Protein 2BWA (pdb70)

GO terms:
  GO:0008810 cellulase activity (F, IDA)

Sequence (452 aa):
TVELCGRWDDARRDVAGGRYRVINNVWGAETAQCIEVGLEETGNFTITRADHDNGNNVAAYPAIYFGCHWGACTSSNNSGLPRRRRVQELSDVRTSWTLTPITTGRRWNAAYDIWFSPVTNSGNNGYSSGGAELMIWLNWNGGVMPGGSSRVATVELAGATWEVWYADWDDWNYIAYRRRTTPTTSVSELDLKAFIDDAVARGYIRPEWYLHAVETGFELWEEGGAGLRSADFSVTVQQKLTVELCGRWDARRDVAGGRYRVINNVWGAETAQCIEVGLETGNFTITRADHDNGNNVAAYPAIYFGCHWGACTSSNSGLPRRVQELSDVRTSWTLTPITTGRRWNAAYDIWFSPVTNSGNGYSSGGAELMIWLNWNGGVMPGGSSRVATVEELAGATWEVWYADWDDWNYIAYRRTTPTTSVSELDLKAFIDDAVARGYIRRPEWYLHAVETGFELWEGGAGLRSADFSVTVQQKL

Structure (mmCIF, N/CA/C/O backbone):
data_2BWA
#
_entry.id   2BWA
#
_cell.length_a   55.740
_cell.length_b   67.310
_cell.length_c   130.420
_cell.angle_alpha   90.00
_cell.angle_beta   90.00
_cell.angle_gamma   90.00
#
_symmetry.space_group_name_H-M   'P 21 21 21'
#
loop_
_entity.id
_entity.type
_entity.pdbx_description
1 polymer ENDOGLUCANASE
2 branched beta-D-glucopyranose-(1-4)-beta-D-glucopyranose-(1-4)-alpha-D-glucopyranose
3 branched beta-D-glucopyranose-(1-4)-alpha-D-glucopyranose
4 non-polymer GLYCEROL
5 non-polymer 'SULFATE ION'
6 water water
#
loop_
_atom_site.group_PDB
_atom_site.id
_atom_site.type_symbol
_atom_site.label_atom_id
_atom_site.label_alt_id
_atom_site.label_comp_id
_atom_site.label_asym_id
_atom_site.label_entity_id
_atom_site.label_seq_id
_atom_site.pdbx_PDB_ins_code
_atom_site.Cartn_x
_atom_site.Cartn_y
_atom_site.Cartn_z
_atom_site.occupancy
_atom_site.B_iso_or_equiv
_atom_site.auth_seq_id
_atom_site.auth_comp_id
_atom_site.auth_asym_id
_atom_site.auth_atom_id
_atom_site.pdbx_PDB_model_num
ATOM 1 N N . THR A 1 2 ? 15.328 9.151 -0.988 1.00 37.11 2 THR A N 1
ATOM 2 C CA . THR A 1 2 ? 15.561 9.146 0.484 1.00 30.47 2 THR A CA 1
ATOM 3 C C . THR A 1 2 ? 16.719 10.057 0.862 1.00 31.99 2 THR A C 1
ATOM 4 O O . THR A 1 2 ? 17.463 10.531 -0.003 1.00 34.86 2 THR A O 1
ATOM 8 N N . VAL A 1 3 ? 16.838 10.328 2.153 1.00 25.84 3 VAL A N 1
ATOM 9 C CA . VAL A 1 3 ? 17.907 11.161 2.665 1.00 26.99 3 VAL A CA 1
ATOM 10 C C . VAL A 1 3 ? 18.591 10.432 3.810 1.00 27.40 3 VAL A C 1
ATOM 11 O O . VAL A 1 3 ? 17.953 9.744 4.601 1.00 28.40 3 VAL A O 1
ATOM 15 N N . GLU A 1 4 ? 19.911 10.532 3.879 1.00 24.49 4 GLU A N 1
ATOM 16 C CA . GLU A 1 4 ? 20.639 9.869 4.941 1.00 24.62 4 GLU A CA 1
ATOM 17 C C . GLU A 1 4 ? 20.939 10.807 6.099 1.00 28.00 4 GLU A C 1
ATOM 18 O O . GLU A 1 4 ? 21.425 11.922 5.901 1.00 29.81 4 GLU A O 1
ATOM 24 N N . LEU A 1 5 ? 20.637 10.358 7.307 1.00 25.19 5 LEU A N 1
ATOM 25 C CA . LEU A 1 5 ? 20.900 11.144 8.501 1.00 28.33 5 LEU A CA 1
ATOM 26 C C . LEU A 1 5 ? 21.911 10.419 9.376 1.00 27.31 5 LEU A C 1
ATOM 27 O O . LEU A 1 5 ? 21.656 9.292 9.823 1.00 27.03 5 LEU A O 1
ATOM 32 N N . CYS A 1 6 ? 23.060 11.054 9.647 1.00 30.68 6 CYS A N 1
ATOM 33 C CA . CYS A 1 6 ? 24.074 10.435 10.505 1.00 28.77 6 CYS A CA 1
ATOM 34 C C . CYS A 1 6 ? 24.431 11.233 11.760 1.00 27.44 6 CYS A C 1
ATOM 35 O O . CYS A 1 6 ? 25.037 10.702 12.688 1.00 31.31 6 CYS A O 1
ATOM 38 N N . GLY A 1 7 ? 24.063 12.503 11.784 1.00 29.33 7 GLY A N 1
ATOM 39 C CA . GLY A 1 7 ? 24.359 13.319 12.945 1.00 32.77 7 GLY A CA 1
ATOM 40 C C . GLY A 1 7 ? 23.591 12.839 14.158 1.00 36.14 7 GLY A C 1
ATOM 41 O O . GLY A 1 7 ? 22.422 12.428 14.054 1.00 33.24 7 GLY A O 1
ATOM 42 N N . ARG A 1 8 ? 24.254 12.893 15.310 1.00 29.68 8 ARG A N 1
ATOM 43 C CA . ARG A 1 8 ? 23.701 12.478 16.581 1.00 33.01 8 ARG A CA 1
ATOM 44 C C . ARG A 1 8 ? 22.270 12.972 16.869 1.00 29.59 8 ARG A C 1
ATOM 45 O O . ARG A 1 8 ? 21.437 12.217 17.378 1.00 31.00 8 ARG A O 1
ATOM 53 N N . TRP A 1 9 ? 21.993 14.231 16.547 1.00 31.21 9 TRP A N 1
ATOM 54 C CA . TRP A 1 9 ? 20.673 14.810 16.811 1.00 27.32 9 TRP A CA 1
ATOM 55 C C . TRP A 1 9 ? 19.939 15.214 15.537 1.00 27.24 9 TRP A C 1
ATOM 56 O O . TRP A 1 9 ? 19.087 16.093 15.564 1.00 27.15 9 TRP A O 1
ATOM 67 N N A ASP A 1 10 ? 20.283 14.585 14.407 0.50 24.25 10 ASP A N 1
ATOM 68 N N B ASP A 1 10 ? 20.257 14.544 14.443 0.50 23.75 10 ASP A N 1
ATOM 69 C CA A ASP A 1 10 ? 19.678 14.917 13.111 0.50 23.15 10 ASP A CA 1
ATOM 70 C CA B ASP A 1 10 ? 19.639 14.847 13.175 0.50 23.68 10 ASP A CA 1
ATOM 71 C C A ASP A 1 10 ? 18.202 14.513 13.109 0.50 24.93 10 ASP A C 1
ATOM 72 C C B ASP A 1 10 ? 18.145 14.586 13.224 0.50 24.45 10 ASP A C 1
ATOM 73 O O A ASP A 1 10 ? 17.795 13.548 13.765 0.50 20.34 10 ASP A O 1
ATOM 74 O O B ASP A 1 10 ? 17.663 13.807 14.050 0.50 23.00 10 ASP A O 1
ATOM 83 N N . ALA A 1 11 ? 17.427 15.244 12.328 1.00 27.24 11 ALA A N 1
ATOM 84 C CA . ALA A 1 11 ? 16.000 15.040 12.232 1.00 27.68 11 ALA A CA 1
ATOM 85 C C . ALA A 1 11 ? 15.481 15.529 10.900 1.00 26.99 11 ALA A C 1
ATOM 86 O O . ALA A 1 11 ? 16.140 16.293 10.180 1.00 25.01 11 ALA A O 1
ATOM 88 N N A ARG A 1 12 ? 14.289 15.063 10.557 0.50 21.83 12 ARG A N 1
ATOM 89 N N B ARG A 1 12 ? 14.292 15.064 10.549 0.50 20.12 12 ARG A N 1
ATOM 90 C CA A ARG A 1 12 ? 13.628 15.471 9.339 0.50 22.64 12 ARG A CA 1
ATOM 91 C CA B ARG A 1 12 ? 13.635 15.481 9.329 0.50 19.73 12 ARG A CA 1
ATOM 92 C C A ARG A 1 12 ? 12.129 15.367 9.540 0.50 23.03 12 ARG A C 1
ATOM 93 C C B ARG A 1 12 ? 12.137 15.376 9.549 0.50 21.48 12 ARG A C 1
ATOM 94 O O A ARG A 1 12 ? 11.634 14.362 10.053 0.50 20.72 12 ARG A O 1
ATOM 95 O O B ARG A 1 12 ? 11.651 14.379 10.086 0.50 19.28 12 ARG A O 1
ATOM 110 N N . ASP A 1 13 ? 11.422 16.412 9.142 1.00 21.90 13 ASP A N 1
ATOM 111 C CA . ASP A 1 13 ? 9.978 16.407 9.213 1.00 17.74 13 ASP A CA 1
ATOM 112 C C . ASP A 1 13 ? 9.592 15.511 8.034 1.00 20.48 13 ASP A C 1
ATOM 113 O O . ASP A 1 13 ? 10.239 15.535 6.978 1.00 21.06 13 ASP A O 1
ATOM 118 N N . VAL A 1 14 ? 8.534 14.728 8.183 1.00 17.64 14 VAL A N 1
ATOM 119 C CA . VAL A 1 14 ? 8.137 13.823 7.101 1.00 18.06 14 VAL A CA 1
ATOM 120 C C . VAL A 1 14 ? 6.624 13.801 6.994 1.00 19.87 14 VAL A C 1
ATOM 121 O O . VAL A 1 14 ? 5.923 14.359 7.849 1.00 19.69 14 VAL A O 1
ATOM 125 N N . ALA A 1 15 ? 6.115 13.145 5.956 1.00 18.20 15 ALA A N 1
ATOM 126 C CA . ALA A 1 15 ? 4.663 13.056 5.777 1.00 20.07 15 ALA A CA 1
ATOM 127 C C . ALA A 1 15 ? 3.958 14.417 5.886 1.00 21.79 15 ALA A C 1
ATOM 128 O O . ALA A 1 15 ? 2.967 14.582 6.609 1.00 22.26 15 ALA A O 1
ATOM 130 N N . GLY A 1 16 ? 4.480 15.399 5.157 1.00 22.69 16 GLY A N 1
ATOM 131 C CA . GLY A 1 16 ? 3.892 16.723 5.148 1.00 24.06 16 GLY A CA 1
ATOM 132 C C . GLY A 1 16 ? 3.927 17.439 6.484 1.00 25.54 16 GLY A C 1
ATOM 133 O O . GLY A 1 16 ? 3.149 18.365 6.705 1.00 26.46 16 GLY A O 1
ATOM 134 N N . GLY A 1 17 ? 4.829 17.005 7.363 1.00 21.11 17 GLY A N 1
ATOM 135 C CA . GLY A 1 17 ? 4.967 17.607 8.674 1.00 20.32 17 GLY A CA 1
ATOM 136 C C . GLY A 1 17 ? 4.191 16.880 9.766 1.00 18.28 17 GLY A C 1
ATOM 137 O O . GLY A 1 17 ? 4.300 17.232 10.929 1.00 22.11 17 GLY A O 1
ATOM 138 N N . ARG A 1 18 ? 3.404 15.882 9.390 1.00 18.23 18 ARG A N 1
ATOM 139 C CA . ARG A 1 18 ? 2.620 15.169 10.398 1.00 15.50 18 ARG A CA 1
ATOM 140 C C . ARG A 1 18 ? 3.499 14.390 11.379 1.00 15.42 18 ARG A C 1
ATOM 141 O O . ARG A 1 18 ? 3.149 14.256 12.557 1.00 15.73 18 ARG A O 1
ATOM 149 N N . TYR A 1 19 ? 4.645 13.882 10.915 1.00 15.23 19 TYR A N 1
ATOM 150 C CA . TYR A 1 19 ? 5.537 13.136 11.799 1.00 13.63 19 TYR A CA 1
ATOM 151 C C . TYR A 1 19 ? 6.951 13.695 11.667 1.00 16.75 19 TYR A C 1
ATOM 152 O O . TYR A 1 19 ? 7.241 14.530 10.795 1.00 16.68 19 TYR A O 1
ATOM 161 N N . ARG A 1 20 ? 7.820 13.251 12.551 1.00 13.96 20 ARG A N 1
ATOM 162 C CA . ARG A 1 20 ? 9.221 13.682 12.477 1.00 15.67 20 ARG A CA 1
ATOM 163 C C . ARG A 1 20 ? 10.108 12.493 12.808 1.00 18.39 20 ARG A C 1
ATOM 164 O O . ARG A 1 20 ? 9.810 11.740 13.733 1.00 16.35 20 ARG A O 1
ATOM 172 N N . VAL A 1 21 ? 11.175 12.312 12.023 1.00 15.48 21 VAL A N 1
ATOM 173 C CA . VAL A 1 21 ? 12.112 11.229 12.229 1.00 16.54 21 VAL A CA 1
ATOM 174 C C . VAL A 1 21 ? 13.369 11.792 12.883 1.00 17.37 21 VAL A C 1
ATOM 175 O O . VAL A 1 21 ? 13.859 12.858 12.470 1.00 21.45 21 VAL A O 1
ATOM 179 N N . ILE A 1 22 ? 13.860 11.098 13.902 1.00 15.65 22 ILE A N 1
ATOM 180 C CA . ILE A 1 22 ? 15.071 11.549 14.628 1.00 17.20 22 ILE A CA 1
ATOM 181 C C . ILE A 1 22 ? 16.107 10.427 14.717 1.00 22.65 22 ILE A C 1
ATOM 182 O O . ILE A 1 22 ? 15.768 9.275 15.008 1.00 19.55 22 ILE A O 1
ATOM 187 N N . ASN A 1 23 ? 17.377 10.755 14.447 1.00 19.04 23 ASN A N 1
ATOM 188 C CA . ASN A 1 23 ? 18.449 9.749 14.544 1.00 23.09 23 ASN A CA 1
ATOM 189 C C . ASN A 1 23 ? 18.617 9.430 16.042 1.00 22.01 23 ASN A C 1
ATOM 190 O O . ASN A 1 23 ? 18.765 8.265 16.437 1.00 22.37 23 ASN A O 1
ATOM 195 N N . ASN A 1 24 ? 18.632 10.480 16.870 1.00 22.55 24 ASN A N 1
ATOM 196 C CA . ASN A 1 24 ? 18.586 10.324 18.314 1.00 21.79 24 ASN A CA 1
ATOM 197 C C . ASN A 1 24 ? 19.579 9.378 18.976 1.00 22.26 24 ASN A C 1
ATOM 198 O O . ASN A 1 24 ? 19.193 8.465 19.696 1.00 20.87 24 ASN A O 1
ATOM 203 N N . VAL A 1 25 ? 20.869 9.619 18.744 1.00 26.22 25 VAL A N 1
ATOM 204 C CA . VAL A 1 25 ? 21.918 8.804 19.351 1.00 27.78 25 VAL A CA 1
ATOM 205 C C . VAL A 1 25 ? 22.171 9.512 20.678 1.00 34.51 25 VAL A C 1
ATOM 206 O O . VAL A 1 25 ? 23.176 10.201 20.851 1.00 35.37 25 VAL A O 1
ATOM 210 N N . TRP A 1 26 ? 21.234 9.343 21.604 1.00 32.47 26 TRP A N 1
ATOM 211 C CA . TRP A 1 26 ? 21.275 10.022 22.897 1.00 35.46 26 TRP A CA 1
ATOM 212 C C . TRP A 1 26 ? 22.177 9.481 23.994 1.00 35.07 26 TRP A C 1
ATOM 213 O O . TRP A 1 26 ? 22.590 10.246 24.859 1.00 36.10 26 TRP A O 1
ATOM 224 N N . GLY A 1 27 ? 22.490 8.190 23.973 1.00 30.86 27 GLY A N 1
ATOM 225 C CA . GLY A 1 27 ? 23.323 7.646 25.033 1.00 34.95 27 GLY A CA 1
ATOM 226 C C . GLY A 1 27 ? 24.692 7.105 24.662 1.00 36.13 27 GLY A C 1
ATOM 227 O O . GLY A 1 27 ? 25.259 6.332 25.421 1.00 42.08 27 GLY A O 1
ATOM 228 N N . ALA A 1 28 ? 25.230 7.505 23.515 1.00 40.45 28 ALA A N 1
ATOM 229 C CA . ALA A 1 28 ? 26.536 7.025 23.076 1.00 41.14 28 ALA A CA 1
ATOM 230 C C . ALA A 1 28 ? 27.143 7.918 22.000 1.00 43.15 28 ALA A C 1
ATOM 231 O O . ALA A 1 28 ? 26.467 8.779 21.427 1.00 40.57 28 ALA A O 1
ATOM 233 N N . GLU A 1 29 ? 28.427 7.692 21.729 1.00 44.65 29 GLU A N 1
ATOM 234 C CA . GLU A 1 29 ? 29.165 8.444 20.724 1.00 43.49 29 GLU A CA 1
ATOM 235 C C . GLU A 1 29 ? 29.402 7.592 19.486 1.00 40.42 29 GLU A C 1
ATOM 236 O O . GLU A 1 29 ? 29.887 8.081 18.467 1.00 40.65 29 GLU A O 1
ATOM 242 N N . THR A 1 30 ? 29.048 6.316 19.577 1.00 40.99 30 THR A N 1
ATOM 243 C CA . THR A 1 30 ? 29.210 5.400 18.459 1.00 40.32 30 THR A CA 1
ATOM 244 C C . THR A 1 30 ? 28.369 5.863 17.264 1.00 41.10 30 THR A C 1
ATOM 245 O O . THR A 1 30 ? 27.287 6.423 17.440 1.00 40.23 30 THR A O 1
ATOM 249 N N . ALA A 1 31 ? 28.887 5.641 16.057 1.00 38.19 31 ALA A N 1
ATOM 250 C CA . ALA A 1 31 ? 28.239 6.047 14.812 1.00 37.98 31 ALA A CA 1
ATOM 251 C C . ALA A 1 31 ? 26.900 5.368 14.513 1.00 33.68 31 ALA A C 1
ATOM 252 O O . ALA A 1 31 ? 26.658 4.240 14.918 1.00 32.87 31 ALA A O 1
ATOM 254 N N . GLN A 1 32 ? 26.061 6.077 13.769 1.00 33.09 32 GLN A N 1
ATOM 255 C CA . GLN A 1 32 ? 24.752 5.566 13.382 1.00 29.57 32 GLN A CA 1
ATOM 256 C C . GLN A 1 32 ? 24.128 6.438 12.319 1.00 27.37 32 GLN A C 1
ATOM 257 O O . GLN A 1 32 ? 24.110 7.663 12.440 1.00 27.59 32 GLN A O 1
ATOM 263 N N . CYS A 1 33 ? 23.654 5.806 11.252 1.00 23.20 33 CYS A N 1
ATOM 264 C CA . CYS A 1 33 ? 22.956 6.529 10.202 1.00 25.39 33 CYS A CA 1
ATOM 265 C C . CYS A 1 33 ? 21.638 5.803 9.869 1.00 24.87 33 CYS A C 1
ATOM 266 O O . CYS A 1 33 ? 21.526 4.584 10.023 1.00 24.15 33 CYS A O 1
ATOM 269 N N . ILE A 1 34 ? 20.669 6.573 9.406 1.00 27.30 34 ILE A N 1
ATOM 270 C CA . ILE A 1 34 ? 19.387 6.030 8.962 1.00 22.50 34 ILE A CA 1
ATOM 271 C C . ILE A 1 34 ? 19.066 6.685 7.631 1.00 22.27 34 ILE A C 1
ATOM 272 O O . ILE A 1 34 ? 19.349 7.877 7.413 1.00 25.65 34 ILE A O 1
ATOM 277 N N . GLU A 1 35 ? 18.473 5.908 6.726 1.00 19.45 35 GLU A N 1
ATOM 278 C CA . GLU A 1 35 ? 18.090 6.380 5.406 1.00 22.09 35 GLU A CA 1
ATOM 279 C C . GLU A 1 35 ? 16.578 6.541 5.505 1.00 20.99 35 GLU A C 1
ATOM 280 O O . GLU A 1 35 ? 15.865 5.563 5.755 1.00 21.98 35 GLU A O 1
ATOM 286 N N . VAL A 1 36 ? 16.118 7.762 5.293 1.00 20.37 36 VAL A N 1
ATOM 287 C CA . VAL A 1 36 ? 14.696 8.131 5.452 1.00 19.87 36 VAL A CA 1
ATOM 288 C C . VAL A 1 36 ? 13.926 8.533 4.196 1.00 21.23 36 VAL A C 1
ATOM 289 O O . VAL A 1 36 ? 14.405 9.334 3.379 1.00 22.10 36 VAL A O 1
ATOM 293 N N . GLY A 1 37 ? 12.714 7.967 4.049 1.00 18.09 37 GLY A N 1
ATOM 294 C CA . GLY A 1 37 ? 11.825 8.295 2.958 1.00 16.63 37 GLY A CA 1
ATOM 295 C C . GLY A 1 37 ? 11.079 9.493 3.509 1.00 20.48 37 GLY A C 1
ATOM 296 O O . GLY A 1 37 ? 10.441 9.380 4.551 1.00 19.81 37 GLY A O 1
ATOM 297 N N . LEU A 1 38 ? 11.175 10.644 2.860 1.00 19.12 38 LEU A N 1
ATOM 298 C CA . LEU A 1 38 ? 10.552 11.866 3.375 1.00 18.17 38 LEU A CA 1
ATOM 299 C C . LEU A 1 38 ? 9.052 11.917 3.326 1.00 20.78 38 LEU A C 1
ATOM 300 O O . LEU A 1 38 ? 8.431 12.633 4.103 1.00 22.00 38 LEU A O 1
ATOM 305 N N A GLU A 1 39 ? 8.443 11.185 2.413 0.50 17.48 39 GLU A N 1
ATOM 306 N N B GLU A 1 39 ? 8.463 11.170 2.398 0.50 17.85 39 GLU A N 1
ATOM 307 C CA A GLU A 1 39 ? 6.999 11.243 2.373 0.50 18.53 39 GLU A CA 1
ATOM 308 C CA B GLU A 1 39 ? 7.009 11.156 2.240 0.50 19.38 39 GLU A CA 1
ATOM 309 C C A GLU A 1 39 ? 6.405 10.316 3.439 0.50 19.30 39 GLU A C 1
ATOM 310 C C B GLU A 1 39 ? 6.306 10.248 3.252 0.50 20.97 39 GLU A C 1
ATOM 311 O O A GLU A 1 39 ? 5.542 10.719 4.220 0.50 19.81 39 GLU A O 1
ATOM 312 O O B GLU A 1 39 ? 5.236 10.586 3.774 0.50 19.34 39 GLU A O 1
ATOM 323 N N . THR A 1 40 ? 6.894 9.087 3.504 1.00 18.50 40 THR A N 1
ATOM 324 C CA . THR A 1 40 ? 6.342 8.135 4.456 1.00 18.76 40 THR A CA 1
ATOM 325 C C . THR A 1 40 ? 6.920 8.210 5.853 1.00 21.55 40 THR A C 1
ATOM 326 O O . THR A 1 40 ? 6.229 7.890 6.844 1.00 21.21 40 THR A O 1
ATOM 330 N N . GLY A 1 41 ? 8.189 8.613 5.925 1.00 18.39 41 GLY A N 1
ATOM 331 C CA . GLY A 1 41 ? 8.904 8.631 7.182 1.00 17.14 41 GLY A CA 1
ATOM 332 C C . GLY A 1 41 ? 9.546 7.258 7.396 1.00 16.26 41 GLY A C 1
ATOM 333 O O . GLY A 1 41 ? 10.196 7.050 8.421 1.00 17.19 41 GLY A O 1
ATOM 334 N N . ASN A 1 42 ? 9.365 6.320 6.456 1.00 16.11 42 ASN A N 1
ATOM 335 C CA . ASN A 1 42 ? 9.947 4.977 6.611 1.00 15.35 42 ASN A CA 1
ATOM 336 C C . ASN A 1 42 ? 11.458 5.177 6.660 1.00 16.18 42 ASN A C 1
ATOM 337 O O . ASN A 1 42 ? 11.977 6.065 5.967 1.00 19.11 42 ASN A O 1
ATOM 342 N N . PHE A 1 43 ? 12.137 4.383 7.476 1.00 16.19 43 PHE A N 1
ATOM 343 C CA . PHE A 1 43 ? 13.597 4.493 7.575 1.00 18.31 43 PHE A CA 1
ATOM 344 C C . PHE A 1 43 ? 14.256 3.173 7.881 1.00 19.22 43 PHE A C 1
ATOM 345 O O . PHE A 1 43 ? 13.699 2.324 8.566 1.00 16.41 43 PHE A O 1
ATOM 353 N N . THR A 1 44 ? 15.456 2.986 7.334 1.00 18.75 44 THR A N 1
ATOM 354 C CA . THR A 1 44 ? 16.230 1.786 7.610 1.00 20.09 44 THR A CA 1
ATOM 355 C C . THR A 1 44 ? 17.508 2.247 8.312 1.00 21.20 44 THR A C 1
ATOM 356 O O . THR A 1 44 ? 18.071 3.278 7.954 1.00 24.23 44 THR A O 1
ATOM 360 N N . ILE A 1 45 ? 17.939 1.493 9.315 1.00 20.55 45 ILE A N 1
ATOM 361 C CA . ILE A 1 45 ? 19.169 1.822 10.020 1.00 22.28 45 ILE A CA 1
ATOM 362 C C . ILE A 1 45 ? 20.243 1.241 9.090 1.00 18.74 45 ILE A C 1
ATOM 363 O O . ILE A 1 45 ? 20.345 0.026 8.942 1.00 21.73 45 ILE A O 1
ATOM 368 N N . THR A 1 46 ? 21.018 2.114 8.475 1.00 23.31 46 THR A N 1
ATOM 369 C CA . THR A 1 46 ? 22.045 1.659 7.531 1.00 28.89 46 THR A CA 1
ATOM 370 C C . THR A 1 46 ? 23.382 1.434 8.204 1.00 31.16 46 THR A C 1
ATOM 371 O O . THR A 1 46 ? 24.256 0.745 7.669 1.00 36.04 46 THR A O 1
ATOM 375 N N . ARG A 1 47 ? 23.539 2.008 9.384 1.00 31.08 47 ARG A N 1
ATOM 376 C CA . ARG A 1 47 ? 24.776 1.848 10.123 1.00 34.95 47 ARG A CA 1
ATOM 377 C C . ARG A 1 47 ? 24.576 2.060 11.605 1.00 31.67 47 ARG A C 1
ATOM 378 O O . ARG A 1 47 ? 23.890 2.999 12.014 1.00 30.57 47 ARG A O 1
ATOM 386 N N . ALA A 1 48 ? 25.167 1.177 12.406 1.00 30.60 48 ALA A N 1
ATOM 387 C CA . ALA A 1 48 ? 25.096 1.280 13.859 1.00 31.45 48 ALA A CA 1
ATOM 388 C C . ALA A 1 48 ? 26.298 0.592 14.505 1.00 37.87 48 ALA A C 1
ATOM 389 O O . ALA A 1 48 ? 26.314 -0.636 14.691 1.00 38.11 48 ALA A O 1
ATOM 391 N N . ASP A 1 49 ? 27.307 1.386 14.856 1.00 38.58 49 ASP A N 1
ATOM 392 C CA . ASP A 1 49 ? 28.509 0.844 15.489 1.00 42.45 49 ASP A CA 1
ATOM 393 C C . ASP A 1 49 ? 28.364 0.653 17.002 1.00 41.28 49 ASP A C 1
ATOM 394 O O . ASP A 1 49 ? 29.336 0.305 17.673 1.00 41.75 49 ASP A O 1
ATOM 399 N N . HIS A 1 50 ? 27.168 0.867 17.545 1.00 37.98 50 HIS A N 1
ATOM 400 C CA . HIS A 1 50 ? 26.963 0.732 18.992 1.00 38.17 50 HIS A CA 1
ATOM 401 C C . HIS A 1 50 ? 27.370 -0.593 19.608 1.00 39.11 50 HIS A C 1
ATOM 402 O O . HIS A 1 50 ? 27.267 -1.647 18.973 1.00 39.10 50 HIS A O 1
ATOM 409 N N . ASP A 1 51 ? 27.813 -0.513 20.856 1.00 43.71 51 ASP A N 1
ATOM 410 C CA . ASP A 1 51 ? 28.233 -1.636 21.702 1.00 48.78 51 ASP A CA 1
ATOM 411 C C . ASP A 1 51 ? 28.265 -1.073 23.130 1.00 50.24 51 ASP A C 1
ATOM 412 O O . ASP A 1 51 ? 29.281 -1.151 23.832 1.00 48.95 51 ASP A O 1
ATOM 417 N N . ASN A 1 52 ? 27.128 -0.541 23.553 1.00 48.38 52 ASN A N 1
ATOM 418 C CA . ASN A 1 52 ? 26.959 0.123 24.843 1.00 50.21 52 ASN A CA 1
ATOM 419 C C . ASN A 1 52 ? 26.738 -0.668 26.133 1.00 49.88 52 ASN A C 1
ATOM 420 O O . ASN A 1 52 ? 26.338 -0.085 27.134 1.00 50.55 52 ASN A O 1
ATOM 425 N N . GLY A 1 53 ? 26.986 -1.971 26.144 1.00 49.15 53 GLY A N 1
ATOM 426 C CA . GLY A 1 53 ? 26.763 -2.703 27.378 1.00 48.05 53 GLY A CA 1
ATOM 427 C C . GLY A 1 53 ? 25.305 -2.716 27.814 1.00 49.41 53 GLY A C 1
ATOM 428 O O . GLY A 1 53 ? 24.416 -2.930 26.995 1.00 51.42 53 GLY A O 1
ATOM 429 N N . ASN A 1 54 ? 25.049 -2.483 29.100 1.00 46.31 54 ASN A N 1
ATOM 430 C CA . ASN A 1 54 ? 23.680 -2.499 29.622 1.00 46.56 54 ASN A CA 1
ATOM 431 C C . ASN A 1 54 ? 22.889 -1.197 29.470 1.00 42.36 54 ASN A C 1
ATOM 432 O O . ASN A 1 54 ? 21.750 -1.111 29.930 1.00 42.03 54 ASN A O 1
ATOM 437 N N . ASN A 1 55 ? 23.477 -0.195 28.828 1.00 42.32 55 ASN A N 1
ATOM 438 C CA . ASN A 1 55 ? 22.798 1.088 28.652 1.00 42.41 55 ASN A CA 1
ATOM 439 C C . ASN A 1 55 ? 22.497 1.377 27.198 1.00 38.85 55 ASN A C 1
ATOM 440 O O . ASN A 1 55 ? 23.348 1.177 26.336 1.00 34.69 55 ASN A O 1
ATOM 445 N N . VAL A 1 56 ? 21.285 1.868 26.935 1.00 36.49 56 VAL A N 1
ATOM 446 C CA . VAL A 1 56 ? 20.876 2.195 25.573 1.00 31.45 56 VAL A CA 1
ATOM 447 C C . VAL A 1 56 ? 21.789 3.224 24.929 1.00 29.23 56 VAL A C 1
ATOM 448 O O . VAL A 1 56 ? 22.094 4.268 25.524 1.00 32.72 56 VAL A O 1
ATOM 452 N N . ALA A 1 57 ? 22.216 2.934 23.706 1.00 27.61 57 ALA A N 1
ATOM 453 C CA . ALA A 1 57 ? 23.075 3.842 22.960 1.00 25.75 57 ALA A CA 1
ATOM 454 C C . ALA A 1 57 ? 22.246 4.857 22.171 1.00 26.98 57 ALA A C 1
ATOM 455 O O . ALA A 1 57 ? 22.647 6.015 21.986 1.00 27.95 57 ALA A O 1
ATOM 457 N N . ALA A 1 58 ? 21.091 4.420 21.679 1.00 25.32 58 ALA A N 1
ATOM 458 C CA . ALA A 1 58 ? 20.284 5.320 20.875 1.00 22.42 58 ALA A CA 1
ATOM 459 C C . ALA A 1 58 ? 18.868 4.829 20.704 1.00 23.44 58 ALA A C 1
ATOM 460 O O . ALA A 1 58 ? 18.544 3.704 21.056 1.00 21.49 58 ALA A O 1
ATOM 462 N N . TYR A 1 59 ? 18.033 5.699 20.148 1.00 21.92 59 TYR A N 1
ATOM 463 C CA . TYR A 1 59 ? 16.652 5.335 19.867 1.00 22.32 59 TYR A CA 1
ATOM 464 C C . TYR A 1 59 ? 16.190 6.032 18.583 1.00 20.83 59 TYR A C 1
ATOM 465 O O . TYR A 1 59 ? 15.441 7.018 18.623 1.00 20.95 59 TYR A O 1
ATOM 474 N N . PRO A 1 60 ? 16.673 5.559 17.414 1.00 18.98 60 PRO A N 1
ATOM 475 C CA . PRO A 1 60 ? 16.237 6.179 16.160 1.00 17.42 60 PRO A CA 1
ATOM 476 C C . PRO A 1 60 ? 14.728 5.955 16.148 1.00 20.73 60 PRO A C 1
ATOM 477 O O . PRO A 1 60 ? 14.268 4.850 16.431 1.00 19.02 60 PRO A O 1
ATOM 481 N N . ALA A 1 61 ? 13.977 6.989 15.819 1.00 19.81 61 ALA A N 1
ATOM 482 C CA . ALA A 1 61 ? 12.533 6.880 15.889 1.00 17.25 61 ALA A CA 1
ATOM 483 C C . ALA A 1 61 ? 11.772 7.831 15.011 1.00 18.27 61 ALA A C 1
ATOM 484 O O . ALA A 1 61 ? 12.307 8.757 14.404 1.00 19.97 61 ALA A O 1
ATOM 486 N N . ILE A 1 62 ? 10.478 7.578 14.942 1.00 15.18 62 ILE A N 1
ATOM 487 C CA . ILE A 1 62 ? 9.569 8.463 14.231 1.00 14.27 62 ILE A CA 1
ATOM 488 C C . ILE A 1 62 ? 8.532 8.833 15.290 1.00 13.45 62 ILE A C 1
ATOM 489 O O . ILE A 1 62 ? 8.186 7.995 16.144 1.00 14.50 62 ILE A O 1
ATOM 494 N N . TYR A 1 63 ? 8.088 10.083 15.309 1.00 14.20 63 TYR A N 1
ATOM 495 C CA . TYR A 1 63 ? 7.083 10.437 16.312 1.00 18.51 63 TYR A CA 1
ATOM 496 C C . TYR A 1 63 ? 6.031 11.414 15.831 1.00 17.29 63 TYR A C 1
ATOM 497 O O . TYR A 1 63 ? 6.171 12.055 14.773 1.00 15.11 63 TYR A O 1
ATOM 506 N N . PHE A 1 64 ? 4.960 11.476 16.628 1.00 14.91 64 PHE A N 1
ATOM 507 C CA . PHE A 1 64 ? 3.793 12.329 16.430 1.00 14.53 64 PHE A CA 1
ATOM 508 C C . PHE A 1 64 ? 3.661 13.088 17.748 1.00 13.93 64 PHE A C 1
ATOM 509 O O . PHE A 1 64 ? 3.628 12.479 18.840 1.00 17.32 64 PHE A O 1
ATOM 517 N N . GLY A 1 65 ? 3.572 14.405 17.652 1.00 12.60 65 GLY A N 1
ATOM 518 C CA . GLY A 1 65 ? 3.471 15.215 18.859 1.00 15.80 65 GLY A CA 1
ATOM 519 C C . GLY A 1 65 ? 4.734 16.014 19.183 1.00 17.33 65 GLY A C 1
ATOM 520 O O . GLY A 1 65 ? 5.483 16.440 18.292 1.00 18.37 65 GLY A O 1
ATOM 521 N N . CYS A 1 66 ? 4.975 16.180 20.475 1.00 17.00 66 CYS A N 1
ATOM 522 C CA . CYS A 1 66 ? 6.055 16.998 20.992 1.00 17.38 66 CYS A CA 1
ATOM 523 C C . CYS A 1 66 ? 7.114 16.224 21.786 1.00 19.31 66 CYS A C 1
ATOM 524 O O . CYS A 1 66 ? 6.854 15.732 22.888 1.00 18.11 66 CYS A O 1
ATOM 527 N N . HIS A 1 67 ? 8.310 16.143 21.202 1.00 17.79 67 HIS A N 1
ATOM 528 C CA . HIS A 1 67 ? 9.458 15.439 21.767 1.00 19.63 67 HIS A CA 1
ATOM 529 C C . HIS A 1 67 ? 10.418 16.516 22.273 1.00 21.18 67 HIS A C 1
ATOM 530 O O . HIS A 1 67 ? 11.028 17.225 21.470 1.00 20.22 67 HIS A O 1
ATOM 537 N N . TRP A 1 68 ? 10.530 16.653 23.593 1.00 21.98 68 TRP A N 1
ATOM 538 C CA . TRP A 1 68 ? 11.421 17.662 24.168 1.00 26.00 68 TRP A CA 1
ATOM 539 C C . TRP A 1 68 ? 11.230 19.058 23.563 1.00 25.16 68 TRP A C 1
ATOM 540 O O . TRP A 1 68 ? 12.196 19.746 23.215 1.00 27.46 68 TRP A O 1
ATOM 551 N N . GLY A 1 69 ? 9.972 19.463 23.435 1.00 25.87 69 GLY A N 1
ATOM 552 C CA . GLY A 1 69 ? 9.661 20.777 22.895 1.00 27.52 69 GLY A CA 1
ATOM 553 C C . GLY A 1 69 ? 9.567 20.908 21.381 1.00 26.56 69 GLY A C 1
ATOM 554 O O . GLY A 1 69 ? 9.038 21.907 20.881 1.00 27.44 69 GLY A O 1
ATOM 555 N N . ALA A 1 70 ? 10.071 19.924 20.640 1.00 22.02 70 ALA A N 1
ATOM 556 C CA . ALA A 1 70 ? 10.005 19.993 19.181 1.00 21.07 70 ALA A CA 1
ATOM 557 C C . ALA A 1 70 ? 8.753 19.239 18.755 1.00 20.58 70 ALA A C 1
ATOM 558 O O . ALA A 1 70 ? 8.682 18.009 18.863 1.00 21.10 70 ALA A O 1
ATOM 560 N N . CYS A 1 71 ? 7.770 19.985 18.281 1.00 20.25 71 CYS A N 1
ATOM 561 C CA . CYS A 1 71 ? 6.513 19.380 17.901 1.00 21.37 71 CYS A CA 1
ATOM 562 C C . CYS A 1 71 ? 6.304 19.245 16.407 1.00 22.30 71 CYS A C 1
ATOM 563 O O . CYS A 1 71 ? 6.800 20.052 15.603 1.00 20.58 71 CYS A O 1
ATOM 566 N N . THR A 1 72 ? 5.520 18.233 16.052 1.00 18.32 72 THR A N 1
ATOM 567 C CA . THR A 1 72 ? 5.125 17.995 14.668 1.00 16.70 72 THR A CA 1
ATOM 568 C C . THR A 1 72 ? 3.988 18.975 14.322 1.00 18.73 72 THR A C 1
ATOM 569 O O . THR A 1 72 ? 3.536 19.747 15.174 1.00 20.79 72 THR A O 1
ATOM 573 N N A SER A 1 73 ? 3.526 18.938 13.077 0.50 20.58 73 SER A N 1
ATOM 574 N N B SER A 1 73 ? 3.525 18.923 13.079 0.50 19.04 73 SER A N 1
ATOM 575 C CA A SER A 1 73 ? 2.486 19.867 12.636 0.50 24.20 73 SER A CA 1
ATOM 576 C CA B SER A 1 73 ? 2.488 19.840 12.617 0.50 22.63 73 SER A CA 1
ATOM 577 C C A SER A 1 73 ? 1.058 19.443 12.921 0.50 22.32 73 SER A C 1
ATOM 578 C C B SER A 1 73 ? 1.060 19.425 12.903 0.50 19.84 73 SER A C 1
ATOM 579 O O A SER A 1 73 ? 0.618 18.367 12.510 0.50 24.58 73 SER A O 1
ATOM 580 O O B SER A 1 73 ? 0.617 18.349 12.491 0.50 22.35 73 SER A O 1
ATOM 585 N N A ASN A 1 74 ? 0.335 20.325 13.610 0.50 27.24 74 ASN A N 1
ATOM 586 N N B ASN A 1 74 ? 0.336 20.310 13.588 0.50 25.30 74 ASN A N 1
ATOM 587 C CA A ASN A 1 74 ? -1.069 20.120 13.959 0.50 27.01 74 ASN A CA 1
ATOM 588 C CA B ASN A 1 74 ? -1.071 20.097 13.915 0.50 24.88 74 ASN A CA 1
ATOM 589 C C A ASN A 1 74 ? -1.375 18.734 14.515 0.50 23.78 74 ASN A C 1
ATOM 590 C C B ASN A 1 74 ? -1.369 18.719 14.503 0.50 22.20 74 ASN A C 1
ATOM 591 O O A ASN A 1 74 ? -2.277 18.042 14.041 0.50 24.03 74 ASN A O 1
ATOM 592 O O B ASN A 1 74 ? -2.273 18.022 14.041 0.50 22.94 74 ASN A O 1
ATOM 601 N N . SER A 1 75 ? -0.622 18.335 15.531 1.00 22.10 75 SER A N 1
ATOM 602 C CA . SER A 1 75 ? -0.821 17.029 16.143 1.00 21.50 75 SER A CA 1
ATOM 603 C C . SER A 1 75 ? -1.982 17.022 17.097 1.00 20.32 75 SER A C 1
ATOM 604 O O . SER A 1 75 ? -2.519 15.963 17.403 1.00 21.72 75 SER A O 1
ATOM 607 N N . GLY A 1 76 ? -2.337 18.201 17.594 1.00 21.55 76 GLY A N 1
ATOM 608 C CA . GLY A 1 76 ? -3.412 18.255 18.578 1.00 22.19 76 GL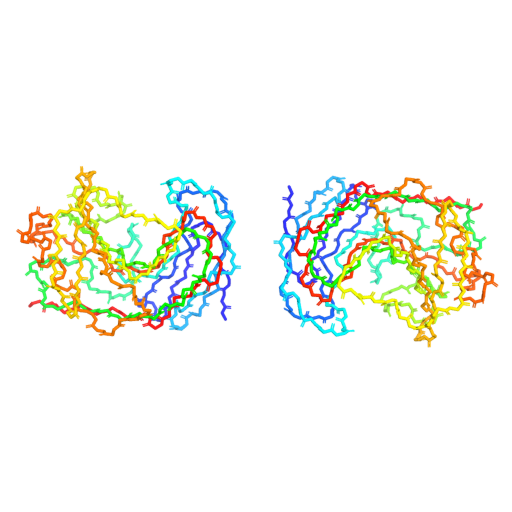Y A CA 1
ATOM 609 C C . GLY A 1 76 ? -2.899 17.876 19.964 1.00 21.95 76 GLY A C 1
ATOM 610 O O . GLY A 1 76 ? -3.677 17.707 20.895 1.00 26.00 76 GLY A O 1
ATOM 611 N N . LEU A 1 77 ? -1.591 17.715 20.107 1.00 16.48 77 LEU A N 1
ATOM 612 C CA . LEU A 1 77 ? -0.977 17.373 21.391 1.00 17.12 77 LEU A CA 1
ATOM 613 C C . LEU A 1 77 ? -0.117 18.564 21.832 1.00 21.38 77 LEU A C 1
ATOM 614 O O . LEU A 1 77 ? 0.311 19.362 20.995 1.00 21.19 77 LEU A O 1
ATOM 619 N N . PRO A 1 78 ? 0.154 18.710 23.142 1.00 19.49 78 PRO A N 1
ATOM 620 C CA . PRO A 1 78 ? -0.272 17.855 24.261 1.00 16.65 78 PRO A CA 1
ATOM 621 C C . PRO A 1 78 ? -1.757 17.949 24.559 1.00 19.90 78 PRO A C 1
ATOM 622 O O . PRO A 1 78 ? -2.404 18.969 24.307 1.00 20.37 78 PRO A O 1
ATOM 626 N N A ARG A 1 79 ? -2.320 16.854 25.046 0.50 20.50 79 ARG A N 1
ATOM 627 N N B ARG A 1 79 ? -2.280 16.871 25.116 0.50 20.74 79 ARG A N 1
ATOM 628 C CA A ARG A 1 79 ? -3.733 16.823 25.391 0.50 21.50 79 ARG A CA 1
ATOM 629 C CA B ARG A 1 79 ? -3.678 16.812 25.482 0.50 22.34 79 ARG A CA 1
ATOM 630 C C A ARG A 1 79 ? -3.929 15.889 26.579 0.50 19.95 79 ARG A C 1
ATOM 631 C C B ARG A 1 79 ? -3.797 15.996 26.758 0.50 20.74 79 ARG A C 1
ATOM 632 O O A ARG A 1 79 ? -3.426 14.770 26.593 0.50 17.11 79 ARG A O 1
ATOM 633 O O B ARG A 1 79 ? -3.019 15.075 26.998 0.50 17.49 79 ARG A O 1
ATOM 648 N N A ARG A 1 80 ? -4.649 16.378 27.587 0.50 20.39 80 ARG A N 1
ATOM 649 N N B ARG A 1 80 ? -4.755 16.356 27.601 0.50 19.45 80 ARG A N 1
ATOM 650 C CA A ARG A 1 80 ? -4.927 15.621 28.805 0.50 22.35 80 ARG A CA 1
ATOM 651 C CA B ARG A 1 80 ? -4.949 15.620 28.837 0.50 20.49 80 ARG A CA 1
ATOM 652 C C A ARG A 1 80 ? -5.508 14.239 28.536 0.50 19.25 80 ARG A C 1
ATOM 653 C C B ARG A 1 80 ? -5.551 14.247 28.579 0.50 17.65 80 ARG A C 1
ATOM 654 O O A ARG A 1 80 ? -6.355 14.067 27.661 0.50 21.61 80 ARG A O 1
ATOM 655 O O B ARG A 1 80 ? -6.440 14.087 27.744 0.50 20.43 80 ARG A O 1
ATOM 670 N N . VAL A 1 81 ? -5.047 13.267 29.312 1.00 24.96 81 VAL A N 1
ATOM 671 C CA . VAL A 1 81 ? -5.486 11.893 29.192 1.00 23.39 81 VAL A CA 1
ATOM 672 C C . VAL A 1 81 ? -6.990 11.806 29.357 1.00 24.04 81 VAL A C 1
ATOM 673 O O . VAL A 1 81 ? -7.663 11.150 28.565 1.00 24.73 81 VAL A O 1
ATOM 677 N N . GLN A 1 82 ? -7.519 12.530 30.339 1.00 28.56 82 GLN A N 1
ATOM 678 C CA . GLN A 1 82 ? -8.967 12.537 30.564 1.00 28.35 82 GLN A CA 1
ATOM 679 C C . GLN A 1 82 ? -9.746 13.182 29.407 1.00 29.14 82 GLN A C 1
ATOM 680 O O . GLN A 1 82 ? -10.968 13.066 29.327 1.00 33.10 82 GLN A O 1
ATOM 686 N N . GLU A 1 83 ? -9.062 13.869 28.505 1.00 29.46 83 GLU A N 1
ATOM 687 C CA . GLU A 1 83 ? -9.758 14.471 27.376 1.00 30.04 83 GLU A CA 1
ATOM 688 C C . GLU A 1 83 ? -9.579 13.641 26.101 1.00 33.05 83 GLU A C 1
ATOM 689 O O . GLU A 1 83 ? -9.953 14.078 25.017 1.00 35.47 83 GLU A O 1
ATOM 695 N N . LEU A 1 84 ? -8.985 12.457 26.239 1.00 32.60 84 LEU A N 1
ATOM 696 C CA . LEU A 1 84 ? -8.745 11.573 25.099 1.00 29.15 84 LEU A CA 1
ATOM 697 C C . LEU A 1 84 ? -9.845 10.544 25.011 1.00 25.68 84 LEU A C 1
ATOM 698 O O . LEU A 1 84 ? -10.251 10.005 26.041 1.00 30.02 84 LEU A O 1
ATOM 703 N N . SER A 1 85 ? -10.337 10.283 23.803 1.00 24.22 85 SER A N 1
ATOM 704 C CA . SER A 1 85 ? -11.358 9.253 23.615 1.00 27.80 85 SER A CA 1
ATOM 705 C C . SER A 1 85 ? -10.862 8.084 22.752 1.00 27.82 85 SER A C 1
ATOM 706 O O . SER A 1 85 ? -11.389 6.971 22.829 1.00 30.85 85 SER A O 1
ATOM 709 N N . ASP A 1 86 ? -9.861 8.335 21.919 1.00 24.32 86 ASP A N 1
ATOM 710 C CA . ASP A 1 86 ? -9.329 7.285 21.059 1.00 23.78 86 ASP A CA 1
ATOM 711 C C . ASP A 1 86 ? -7.918 7.682 20.696 1.00 22.85 86 ASP A C 1
ATOM 712 O O . ASP A 1 86 ? -7.650 8.853 20.472 1.00 22.29 86 ASP A O 1
ATOM 717 N N . VAL A 1 87 ? -7.026 6.705 20.691 1.00 18.86 87 VAL A N 1
ATOM 718 C CA . VAL A 1 87 ? -5.620 6.953 20.327 1.00 17.67 87 VAL A CA 1
ATOM 719 C C . VAL A 1 87 ? -5.246 5.675 19.589 1.00 16.27 87 VAL A C 1
ATOM 720 O O . VAL A 1 87 ? -5.280 4.592 20.177 1.00 17.63 87 VAL A O 1
ATOM 724 N N . ARG A 1 88 ? -4.896 5.792 18.308 1.00 18.96 88 ARG A N 1
ATOM 725 C CA . ARG A 1 88 ? -4.578 4.615 17.491 1.00 15.09 88 ARG A CA 1
ATOM 726 C C . ARG A 1 88 ? -3.231 4.770 16.784 1.00 17.43 88 ARG A C 1
ATOM 727 O O . ARG A 1 88 ? -2.787 5.899 16.519 1.00 16.33 88 ARG A O 1
ATOM 735 N N . THR A 1 89 ? -2.646 3.634 16.424 1.00 16.95 89 THR A N 1
ATOM 736 C CA . THR A 1 89 ? -1.357 3.686 15.714 1.00 14.31 89 THR A CA 1
ATOM 737 C C . THR A 1 89 ? -1.154 2.443 14.857 1.00 16.88 89 THR A C 1
ATOM 738 O O . THR A 1 89 ? -1.715 1.377 15.140 1.00 17.93 89 THR A O 1
ATOM 742 N N . SER A 1 90 ? -0.338 2.579 13.805 1.00 15.91 90 SER A N 1
ATOM 743 C CA . SER A 1 90 ? -0.019 1.440 12.925 1.00 15.50 90 SER A CA 1
ATOM 744 C C . SER A 1 90 ? 1.475 1.549 12.699 1.00 15.94 90 SER A C 1
ATOM 745 O O . SER A 1 90 ? 2.023 2.650 12.738 1.00 14.53 90 SER A O 1
ATOM 748 N N . TRP A 1 91 ? 2.097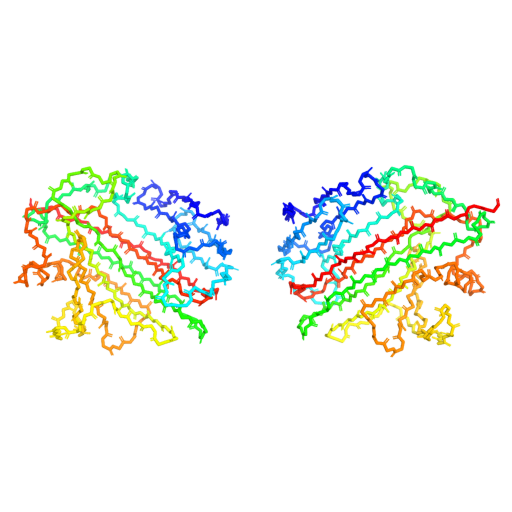 0.408 12.436 1.00 17.88 91 TRP A N 1
ATOM 749 C CA . TRP A 1 91 ? 3.533 0.327 12.217 1.00 16.11 91 TRP A CA 1
ATOM 750 C C . TRP A 1 91 ? 3.898 -1.048 11.652 1.00 15.64 91 TRP A C 1
ATOM 751 O O . TRP A 1 91 ? 3.292 -2.078 12.004 1.00 14.96 91 TRP A O 1
ATOM 762 N N . THR A 1 92 ? 4.903 -1.075 10.781 1.00 13.84 92 THR A N 1
ATOM 763 C CA . THR A 1 92 ? 5.405 -2.347 10.270 1.00 14.77 92 THR A CA 1
ATOM 764 C C . THR A 1 92 ? 6.909 -2.268 10.480 1.00 13.91 92 THR A C 1
ATOM 765 O O . THR A 1 92 ? 7.544 -1.309 10.006 1.00 17.40 92 THR A O 1
ATOM 769 N N . LEU A 1 93 ? 7.456 -3.241 11.208 1.00 16.24 93 LEU A N 1
ATOM 770 C CA . LEU A 1 93 ? 8.902 -3.271 11.468 1.00 16.42 93 LEU A CA 1
ATOM 771 C C . LEU A 1 93 ? 9.546 -4.474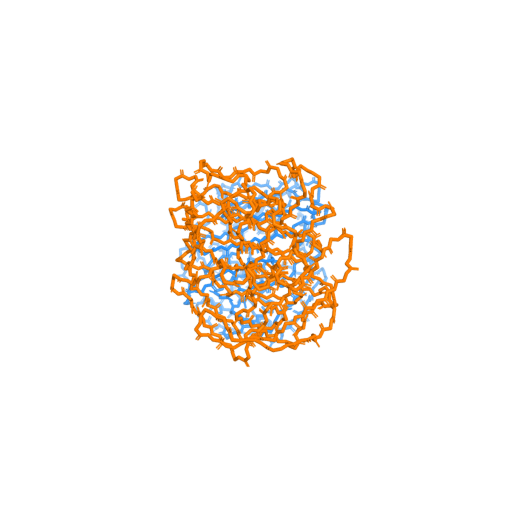 10.788 1.00 17.50 93 LEU A C 1
ATOM 772 O O . LEU A 1 93 ? 8.894 -5.509 10.573 1.00 18.27 93 LEU A O 1
ATOM 777 N N . THR A 1 94 ? 10.817 -4.319 10.425 1.00 17.14 94 THR A N 1
ATOM 778 C CA . THR A 1 94 ? 11.575 -5.407 9.795 1.00 18.56 94 THR A CA 1
ATOM 779 C C . THR A 1 94 ? 12.680 -5.714 10.799 1.00 19.89 94 THR A C 1
ATOM 780 O O . THR A 1 94 ? 13.568 -4.887 11.023 1.00 20.34 94 THR A O 1
ATOM 784 N N . PRO A 1 95 ? 12.615 -6.886 11.459 1.00 20.65 95 PRO A N 1
ATOM 785 C CA . PRO A 1 95 ? 13.620 -7.275 12.453 1.00 21.84 95 PRO A CA 1
ATOM 786 C C . PRO A 1 95 ? 14.906 -7.815 11.827 1.00 22.82 95 PRO A C 1
ATOM 787 O O . PRO A 1 95 ? 14.978 -8.015 10.626 1.00 25.17 95 PRO A O 1
ATOM 791 N N . ILE A 1 96 ? 15.920 -8.012 12.658 1.00 22.66 96 ILE A N 1
ATOM 792 C CA . ILE A 1 96 ? 17.175 -8.598 12.187 1.00 25.45 96 ILE A CA 1
ATOM 793 C C . ILE A 1 96 ? 17.479 -9.720 13.184 1.00 26.66 96 ILE A C 1
ATOM 794 O O . ILE A 1 96 ? 16.790 -9.857 14.208 1.00 24.67 96 ILE A O 1
ATOM 799 N N . THR A 1 97 ? 18.491 -10.530 12.890 1.00 26.46 97 THR A N 1
ATOM 800 C CA . THR A 1 97 ? 18.836 -11.653 13.746 1.00 23.99 97 THR A CA 1
ATOM 801 C C . THR A 1 97 ? 20.075 -11.428 14.616 1.00 24.64 97 THR A C 1
ATOM 802 O O . THR A 1 97 ? 20.464 -12.310 15.375 1.00 27.52 97 THR A O 1
ATOM 806 N N . THR A 1 98 ? 20.669 -10.250 14.515 1.00 26.50 98 THR A N 1
ATOM 807 C CA . THR A 1 98 ? 21.859 -9.936 15.309 1.00 31.64 98 THR A CA 1
ATOM 808 C C . THR A 1 98 ? 21.662 -8.699 16.193 1.00 31.89 98 THR A C 1
ATOM 809 O O . THR A 1 98 ? 20.639 -8.021 16.113 1.00 27.64 98 THR A O 1
ATOM 813 N N . GLY A 1 99 ? 22.658 -8.426 17.033 1.00 30.65 99 GLY A N 1
ATOM 814 C CA . GLY A 1 99 ? 22.613 -7.269 17.912 1.00 29.13 99 GLY A CA 1
ATOM 815 C C . GLY A 1 99 ? 21.680 -7.380 19.105 1.00 25.15 99 GLY A C 1
ATOM 816 O O . GLY A 1 99 ? 20.980 -8.373 19.289 1.00 31.03 99 GLY A O 1
ATOM 817 N N A ARG A 1 100 ? 21.683 -6.346 19.934 0.50 24.84 100 ARG A N 1
ATOM 818 N N B ARG A 1 100 ? 21.699 -6.343 19.933 0.50 24.52 100 ARG A N 1
ATOM 819 C CA A ARG A 1 100 ? 20.829 -6.303 21.109 0.50 26.10 100 ARG A CA 1
ATOM 820 C CA B ARG A 1 100 ? 20.870 -6.269 21.128 0.50 26.43 100 ARG A CA 1
ATOM 821 C C A ARG A 1 100 ? 20.042 -5.018 20.948 0.50 25.26 100 ARG A C 1
ATOM 822 C C B ARG A 1 100 ? 20.045 -5.003 20.942 0.50 25.14 100 ARG A C 1
ATOM 823 O O A ARG A 1 100 ? 20.592 -3.918 21.021 0.50 24.63 100 ARG A O 1
ATOM 824 O O B ARG A 1 100 ? 20.579 -3.895 20.995 0.50 24.99 100 ARG A O 1
ATOM 839 N N . TRP A 1 101 ? 18.746 -5.177 20.712 1.00 26.30 101 TRP A N 1
ATOM 840 C CA . TRP A 1 101 ? 17.866 -4.041 20.469 1.00 23.62 101 TRP A CA 1
ATOM 841 C C . TRP A 1 101 ? 16.422 -4.447 20.668 1.00 21.35 101 TRP A C 1
ATOM 842 O O . TRP A 1 101 ? 16.123 -5.629 20.860 1.00 22.38 101 TRP A O 1
ATOM 853 N N . ASN A 1 102 ? 15.526 -3.454 20.649 1.00 21.22 102 ASN A N 1
ATOM 854 C CA . ASN A 1 102 ? 14.098 -3.738 20.694 1.00 19.47 102 ASN A CA 1
ATOM 855 C C . ASN A 1 102 ? 13.446 -2.883 19.596 1.00 17.20 102 ASN A C 1
ATOM 856 O O . ASN A 1 102 ? 14.099 -2.029 18.976 1.00 18.85 102 ASN A O 1
ATOM 861 N N . ALA A 1 103 ? 12.195 -3.200 19.288 1.00 18.81 103 ALA A N 1
ATOM 862 C CA . ALA A 1 103 ? 11.409 -2.435 18.315 1.00 18.54 103 ALA A CA 1
ATOM 863 C C . ALA A 1 103 ? 10.263 -2.085 19.251 1.00 16.76 103 ALA A C 1
ATOM 864 O O . ALA A 1 103 ? 9.491 -2.968 19.661 1.00 17.65 103 ALA A O 1
ATOM 866 N N . ALA A 1 104 ? 10.162 -0.815 19.626 1.00 16.00 104 ALA A N 1
ATOM 867 C CA . ALA A 1 104 ? 9.150 -0.445 20.624 1.00 14.14 104 ALA A CA 1
ATOM 868 C C . ALA A 1 104 ? 8.627 0.983 20.517 1.00 16.26 104 ALA A C 1
ATOM 869 O O . ALA A 1 104 ? 9.318 1.883 20.053 1.00 15.32 104 ALA A O 1
ATOM 871 N N . TYR A 1 105 ? 7.378 1.164 20.941 1.00 16.06 105 TYR A N 1
ATOM 872 C CA . TYR A 1 105 ? 6.806 2.491 21.036 1.00 13.95 105 TYR A CA 1
ATOM 873 C C . TYR A 1 105 ? 7.333 3.109 22.341 1.00 14.11 105 TYR A C 1
ATOM 874 O O . TYR A 1 105 ? 7.614 2.396 23.320 1.00 16.52 105 TYR A O 1
ATOM 883 N N . ASP A 1 106 ? 7.431 4.439 22.344 1.00 15.23 106 ASP A N 1
ATOM 884 C CA . ASP A 1 106 ? 7.869 5.231 23.500 1.00 17.20 106 ASP A CA 1
ATOM 885 C C . ASP A 1 106 ? 6.833 6.365 23.507 1.00 17.15 106 ASP A C 1
ATOM 886 O O . ASP A 1 106 ? 6.783 7.157 22.570 1.00 16.61 106 ASP A O 1
ATOM 891 N N . ILE A 1 107 ? 6.015 6.432 24.559 1.00 16.62 107 ILE A N 1
ATOM 892 C CA . ILE A 1 107 ? 4.938 7.408 24.641 1.00 16.31 107 ILE A CA 1
ATOM 893 C C . ILE A 1 107 ? 5.139 8.224 25.916 1.00 19.47 107 ILE A C 1
ATOM 894 O O . ILE A 1 107 ? 5.210 7.664 27.008 1.00 17.71 107 ILE A O 1
ATOM 899 N N . TRP A 1 108 ? 5.215 9.549 25.753 1.00 18.78 108 TRP A N 1
ATOM 900 C CA . TRP A 1 108 ? 5.530 10.444 26.874 1.00 17.12 108 TRP A CA 1
ATOM 901 C C . TRP A 1 108 ? 4.383 11.235 27.451 1.00 19.23 108 TRP A C 1
ATOM 902 O O . TRP A 1 108 ? 3.584 11.799 26.708 1.00 17.25 108 TRP A O 1
ATOM 913 N N . PHE A 1 109 ? 4.354 11.293 28.781 1.00 21.52 109 PHE A N 1
ATOM 914 C CA . PHE A 1 109 ? 3.319 12.017 29.529 1.00 19.95 109 PHE A CA 1
ATOM 915 C C . PHE A 1 109 ? 3.964 12.908 30.598 1.00 18.89 109 PHE A C 1
ATOM 916 O O . PHE A 1 109 ? 5.055 12.622 31.094 1.00 19.25 109 PHE A O 1
ATOM 924 N N . SER A 1 110 ? 3.283 14.002 30.938 1.00 19.79 110 SER A N 1
ATOM 925 C CA . SER A 1 110 ? 3.755 14.855 32.030 1.00 22.27 110 SER A CA 1
ATOM 926 C C . SER A 1 110 ? 2.591 15.720 32.524 1.00 16.86 110 SER A C 1
ATOM 927 O O . SER A 1 110 ? 1.585 15.902 31.837 1.00 19.20 110 SER A O 1
ATOM 930 N N . PRO A 1 111 ? 2.716 16.244 33.753 1.00 22.56 111 PRO A N 1
ATOM 931 C CA . PRO A 1 111 ? 1.684 17.086 34.365 1.00 26.16 111 P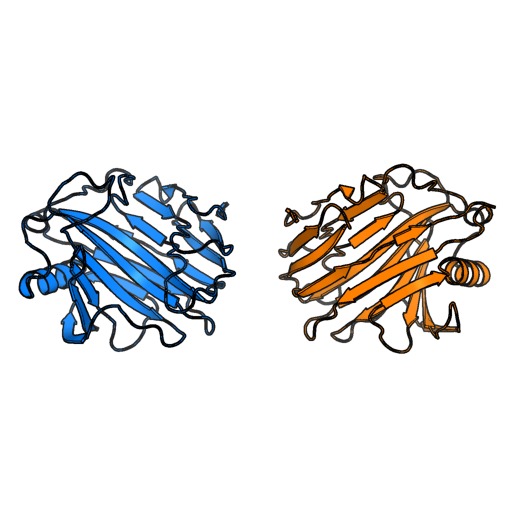RO A CA 1
ATOM 932 C C . PRO A 1 111 ? 1.555 18.459 33.693 1.00 26.34 111 PRO A C 1
ATOM 933 O O . PRO A 1 111 ? 0.506 19.110 33.786 1.00 25.62 111 PRO A O 1
ATOM 937 N N . VAL A 1 112 ? 2.606 18.879 32.991 1.00 26.34 112 VAL A N 1
ATOM 938 C CA . VAL A 1 112 ? 2.593 20.194 32.358 1.00 20.01 112 VAL A CA 1
ATOM 939 C C . VAL A 1 112 ? 2.603 20.162 30.837 1.00 24.47 112 VAL A C 1
ATOM 940 O O . VAL A 1 112 ? 2.935 19.142 30.229 1.00 24.06 112 VAL A O 1
ATOM 944 N N . THR A 1 113 ? 2.216 21.273 30.220 1.00 21.04 113 THR A N 1
ATOM 945 C CA . THR A 1 113 ? 2.172 21.315 28.753 1.00 22.61 113 THR A CA 1
ATOM 946 C C . THR A 1 113 ? 3.518 21.604 28.086 1.00 23.45 113 THR A C 1
ATOM 947 O O . THR A 1 113 ? 3.703 21.284 26.907 1.00 24.33 113 THR A O 1
ATOM 951 N N . ASN A 1 114 ? 4.467 22.189 28.817 1.00 24.08 114 ASN A N 1
ATOM 952 C CA . ASN A 1 114 ? 5.781 22.478 28.235 1.00 28.13 114 ASN A CA 1
ATOM 953 C C . ASN A 1 114 ? 6.677 21.238 28.321 1.00 27.06 114 ASN A C 1
ATOM 954 O O . ASN A 1 114 ? 6.887 20.697 29.406 1.00 28.32 114 ASN A O 1
ATOM 959 N N . SER A 1 115 ? 7.204 20.778 27.190 1.00 24.34 115 SER A N 1
ATOM 960 C CA . SER A 1 115 ? 8.081 19.612 27.227 1.00 26.25 115 SER A CA 1
ATOM 961 C C . SER A 1 115 ? 9.541 19.920 26.891 1.00 28.76 115 SER A C 1
ATOM 962 O O . SER A 1 115 ? 10.342 19.005 26.688 1.00 27.03 115 SER A O 1
ATOM 965 N N . GLY A 1 116 ? 9.895 21.201 26.855 1.00 28.26 116 GLY A N 1
ATOM 966 C CA . GLY A 1 116 ? 11.262 21.562 26.523 1.00 29.21 116 GLY A CA 1
ATOM 967 C C . GLY A 1 116 ? 12.346 20.962 27.398 1.00 30.16 116 GLY A C 1
ATOM 968 O O . GLY A 1 116 ? 13.468 20.739 26.934 1.00 32.63 116 GLY A O 1
ATOM 969 N N A ASN A 1 117 ? 12.029 20.699 28.659 0.50 28.85 117 ASN A N 1
ATOM 970 N N B ASN A 1 117 ? 12.025 20.705 28.663 0.50 28.43 117 ASN A N 1
ATOM 971 C CA A ASN A 1 117 ? 13.016 20.127 29.563 0.50 30.48 117 ASN A CA 1
ATOM 972 C CA B ASN A 1 117 ? 13.004 20.134 29.582 0.50 30.00 117 ASN A CA 1
ATOM 973 C C A ASN A 1 117 ? 12.690 18.686 29.941 0.50 31.88 117 ASN A C 1
ATOM 974 C C B ASN A 1 117 ? 12.678 18.688 29.949 0.50 31.42 117 ASN A C 1
ATOM 975 O O A ASN A 1 117 ? 13.132 18.179 30.974 0.50 33.86 117 ASN A O 1
ATOM 976 O O B ASN A 1 117 ? 13.108 18.178 30.985 0.50 33.28 117 ASN A O 1
ATOM 985 N N . GLY A 1 118 ? 11.910 18.023 29.100 1.00 28.83 118 GLY A N 1
ATOM 986 C CA . GLY A 1 118 ? 11.580 16.644 29.386 1.00 30.08 118 GLY A CA 1
ATOM 987 C C . GLY A 1 118 ? 10.245 16.385 30.038 1.00 30.07 118 GLY A C 1
ATOM 988 O O . GLY A 1 118 ? 9.306 17.189 29.953 1.00 27.26 118 GLY A O 1
ATOM 989 N N . TYR A 1 119 ? 10.184 15.239 30.713 1.00 27.57 119 TYR A N 1
ATOM 990 C CA . TYR A 1 119 ? 8.960 14.778 31.332 1.00 28.49 119 TYR A CA 1
ATOM 991 C C . TYR A 1 119 ? 9.078 14.391 32.795 1.00 28.53 119 TYR A C 1
ATOM 992 O O . TYR A 1 119 ? 8.338 13.534 33.270 1.00 24.95 119 TYR A O 1
ATOM 1001 N N A SER A 1 120 ? 9.998 15.032 33.508 0.50 32.79 120 SER A N 1
ATOM 1002 N N B SER A 1 120 ? 10.018 15.005 33.511 0.50 31.70 120 SER A N 1
ATOM 1003 C CA A SER A 1 120 ? 10.183 14.758 34.931 0.50 32.74 120 SER A CA 1
ATOM 1004 C CA B SER A 1 120 ? 10.192 14.691 34.929 0.50 29.93 120 SER A CA 1
ATOM 1005 C C A SER A 1 120 ? 8.831 14.785 35.642 0.50 31.55 120 SER A C 1
ATOM 1006 C C B SER A 1 120 ? 8.842 14.765 35.627 0.50 30.15 120 SER A C 1
ATOM 1007 O O A SER A 1 120 ? 8.013 15.666 35.385 0.50 31.65 120 SER A O 1
ATOM 1008 O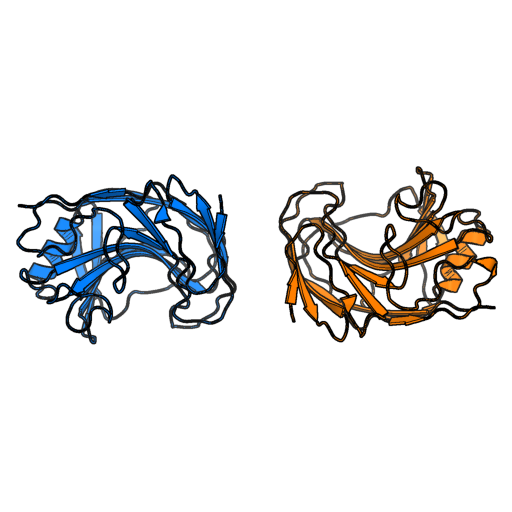 O B SER A 1 120 ? 8.041 15.656 35.353 0.50 29.97 120 SER A O 1
ATOM 1013 N N . GLY A 1 121 ? 8.591 13.819 36.528 1.00 29.28 121 GLY A N 1
ATOM 1014 C CA . GLY A 1 121 ? 7.329 13.787 37.247 1.00 26.20 121 GLY A CA 1
ATOM 1015 C C . GLY A 1 121 ? 6.142 13.293 36.431 1.00 28.65 121 GLY A C 1
ATOM 1016 O O . GLY A 1 121 ? 4.999 13.355 36.876 1.00 24.30 121 GLY A O 1
ATOM 1017 N N . GLY A 1 122 ? 6.408 12.802 35.224 1.00 25.99 122 GLY A N 1
ATOM 1018 C CA . GLY A 1 122 ? 5.334 12.296 34.392 1.00 22.91 122 GLY A CA 1
ATOM 1019 C C . GLY A 1 122 ? 5.450 10.787 34.205 1.00 26.64 122 GLY A C 1
ATOM 1020 O O . GLY A 1 122 ? 5.666 10.035 35.164 1.00 23.84 122 GLY A O 1
ATOM 1021 N N . ALA A 1 123 ? 5.297 10.330 32.967 1.00 20.99 123 ALA A N 1
ATOM 1022 C CA . ALA A 1 123 ? 5.414 8.901 32.700 1.00 22.05 123 ALA A CA 1
ATOM 1023 C C . ALA A 1 123 ? 5.906 8.639 31.280 1.00 24.48 123 ALA A C 1
ATOM 1024 O O . ALA A 1 123 ? 5.715 9.465 30.379 1.00 20.43 123 ALA A O 1
ATOM 1026 N N . GLU A 1 124 ? 6.514 7.466 31.109 1.00 21.30 124 GLU A N 1
ATOM 1027 C CA . GLU A 1 124 ? 7.008 6.988 29.826 1.00 20.25 124 GLU A CA 1
ATOM 1028 C C . GLU A 1 124 ? 6.362 5.599 29.694 1.00 20.20 124 GLU A C 1
ATOM 1029 O O . GLU A 1 124 ? 6.592 4.702 30.529 1.00 20.39 124 GLU A O 1
ATOM 1035 N N . LEU A 1 125 ? 5.546 5.441 28.672 1.00 17.46 125 LEU A N 1
ATOM 1036 C CA . LEU A 1 125 ? 4.872 4.170 28.436 1.00 16.60 125 LEU A CA 1
ATOM 1037 C C . LEU A 1 125 ? 5.445 3.566 27.164 1.00 17.26 125 LEU A C 1
ATOM 1038 O O . LEU A 1 125 ? 5.359 4.149 26.074 1.00 15.36 125 LEU A O 1
ATOM 1043 N N . MET A 1 126 ? 6.072 2.403 27.302 1.00 16.05 126 MET A N 1
ATOM 1044 C CA . MET A 1 126 ? 6.645 1.734 26.131 1.00 16.27 126 MET A CA 1
ATOM 1045 C C . MET A 1 126 ? 5.796 0.508 25.778 1.00 18.51 126 MET A C 1
ATOM 1046 O O . MET A 1 126 ? 5.144 -0.089 26.649 1.00 17.28 126 MET A O 1
ATOM 1051 N N . ILE A 1 127 ? 5.807 0.148 24.499 1.00 18.36 127 ILE A N 1
ATOM 1052 C CA . ILE A 1 127 ? 5.100 -1.045 24.029 1.00 17.78 127 ILE A CA 1
ATOM 1053 C C . ILE A 1 127 ? 6.134 -1.757 23.165 1.00 15.51 127 ILE A C 1
ATOM 1054 O O . ILE A 1 127 ? 6.434 -1.328 22.041 1.00 17.44 127 ILE A O 1
ATOM 1059 N N . TRP A 1 128 ? 6.671 -2.845 23.710 1.00 15.60 128 TRP A N 1
ATOM 1060 C CA . TRP A 1 128 ? 7.722 -3.625 23.035 1.00 15.66 128 TRP A CA 1
ATOM 1061 C C . TRP A 1 128 ? 7.108 -4.693 22.115 1.00 16.73 128 TRP A C 1
ATOM 1062 O O . TRP A 1 128 ? 6.418 -5.602 22.590 1.00 18.36 128 TRP A O 1
ATOM 1073 N N . LEU A 1 129 ? 7.413 -4.601 20.822 1.00 16.05 129 LEU A N 1
ATOM 1074 C CA . LEU A 1 129 ? 6.852 -5.509 19.824 1.00 15.34 129 LEU A CA 1
ATOM 1075 C C . LEU A 1 129 ? 7.799 -6.590 19.334 1.00 18.49 129 LEU A C 1
ATOM 1076 O O . LEU A 1 129 ? 7.362 -7.663 18.926 1.00 18.05 129 LEU A O 1
ATOM 1081 N N . ASN A 1 130 ? 9.095 -6.298 19.363 1.00 17.48 130 ASN A N 1
ATOM 1082 C CA . ASN A 1 130 ? 10.078 -7.272 18.901 1.00 19.56 130 ASN A CA 1
ATOM 1083 C C . ASN A 1 130 ? 11.391 -6.885 19.544 1.00 18.73 130 ASN A C 1
ATOM 1084 O O . ASN A 1 130 ? 11.513 -5.788 20.099 1.00 18.91 130 ASN A O 1
ATOM 1089 N N . TRP A 1 131 ? 12.364 -7.796 19.508 1.00 19.65 131 TRP A N 1
ATOM 1090 C CA . TRP A 1 131 ? 13.648 -7.564 20.143 1.00 20.03 131 TRP A CA 1
ATOM 1091 C C . TRP A 1 131 ? 14.611 -8.695 19.796 1.00 21.25 131 TRP A C 1
ATOM 1092 O O . TRP A 1 131 ? 14.243 -9.672 19.145 1.00 24.09 131 TRP A O 1
ATOM 1103 N N . ASN A 1 132 ? 15.836 -8.551 20.261 1.00 22.37 132 ASN A N 1
ATOM 1104 C CA . ASN A 1 132 ? 16.856 -9.572 20.034 1.00 23.22 132 ASN A CA 1
ATOM 1105 C C . ASN A 1 132 ? 17.991 -9.350 21.005 1.00 26.60 132 ASN A C 1
ATOM 1106 O O . ASN A 1 132 ? 18.199 -8.242 21.503 1.00 28.69 132 ASN A O 1
ATOM 1111 N N . GLY A 1 133 ? 18.727 -10.419 21.295 1.00 30.54 133 GLY A N 1
ATOM 1112 C CA . GLY A 1 133 ? 19.873 -10.289 22.176 1.00 28.49 133 GLY A CA 1
ATOM 1113 C C . GLY A 1 133 ? 19.654 -10.387 23.670 1.00 30.57 133 GLY A C 1
ATOM 1114 O O . GLY A 1 133 ? 20.586 -10.123 24.424 1.00 32.12 133 GLY A O 1
ATOM 1115 N N . GLY A 1 134 ? 18.445 -10.743 24.101 1.00 28.00 134 GLY A N 1
ATOM 1116 C CA . GLY A 1 134 ? 18.161 -10.886 25.519 1.00 30.16 134 GLY A CA 1
ATOM 1117 C C . GLY A 1 134 ? 17.899 -9.596 26.273 1.00 34.68 134 GLY A C 1
ATOM 1118 O O . GLY A 1 134 ? 17.923 -9.592 27.507 1.00 35.37 134 GLY A O 1
ATOM 1119 N N . VAL A 1 135 ? 17.653 -8.501 25.555 1.00 32.59 135 VAL A N 1
ATOM 1120 C CA . VAL A 1 135 ? 17.391 -7.227 26.235 1.00 31.20 135 VAL A CA 1
ATOM 1121 C C . VAL A 1 135 ? 16.089 -7.340 27.005 1.00 28.05 135 VAL A C 1
ATOM 1122 O O . VAL A 1 135 ? 15.195 -8.097 26.626 1.00 29.71 135 VAL A O 1
ATOM 1126 N N . MET A 1 136 ? 15.980 -6.587 28.093 1.00 26.82 136 MET A N 1
ATOM 1127 C CA . MET A 1 136 ? 14.794 -6.633 28.926 1.00 28.33 136 MET A CA 1
ATOM 1128 C C . MET A 1 136 ? 14.375 -5.220 29.312 1.00 26.88 136 MET A C 1
ATOM 1129 O O . MET A 1 136 ? 15.202 -4.318 29.336 1.00 27.73 136 MET A O 1
ATOM 1134 N N . PRO A 1 137 ? 13.080 -5.016 29.610 1.00 24.74 137 PRO A N 1
ATOM 1135 C CA . PRO A 1 137 ? 12.601 -3.684 30.002 1.00 26.65 137 PRO A CA 1
ATOM 1136 C C . PRO A 1 137 ? 13.227 -3.270 31.336 1.00 32.53 137 PRO A C 1
ATOM 1137 O O . PRO A 1 137 ? 13.860 -4.080 32.031 1.00 29.98 137 PRO A O 1
ATOM 1141 N N . GLY A 1 138 ? 13.056 -2.005 31.693 1.00 30.62 138 GLY A N 1
ATOM 1142 C CA . GLY A 1 138 ? 13.571 -1.546 32.968 1.00 30.23 138 GLY A CA 1
ATOM 1143 C C . GLY A 1 138 ? 12.607 -1.968 34.057 1.00 28.35 138 GLY A C 1
ATOM 1144 O O . GLY A 1 138 ? 11.493 -2.428 33.778 1.00 25.33 138 GLY A O 1
ATOM 1145 N N . GLY A 1 139 ? 13.031 -1.824 35.312 1.00 26.44 139 GLY A N 1
ATOM 1146 C CA . GLY A 1 139 ? 12.175 -2.182 36.429 1.00 27.59 139 GLY A CA 1
ATOM 1147 C C . GLY A 1 139 ? 11.927 -3.675 36.567 1.00 26.77 139 GLY A C 1
ATOM 1148 O O . GLY A 1 139 ? 12.792 -4.500 36.249 1.00 30.93 139 GLY A O 1
ATOM 1149 N N A SER A 1 140 ? 10.736 -4.012 37.047 0.50 27.22 140 SER A N 1
ATOM 1150 N N B SER A 1 140 ? 10.744 -4.036 37.036 0.50 27.05 140 SER A N 1
ATOM 1151 C CA A SER A 1 140 ? 10.337 -5.398 37.261 0.50 29.02 140 SER A CA 1
ATOM 1152 C CA B SER A 1 140 ? 10.400 -5.442 37.177 0.50 28.37 140 SER A CA 1
ATOM 1153 C C A SER A 1 140 ? 8.952 -5.681 36.689 0.50 29.41 140 SER A C 1
ATOM 1154 C C B SER A 1 140 ? 8.988 -5.686 36.666 0.50 29.40 140 SER A C 1
ATOM 1155 O O A SER A 1 140 ? 8.107 -4.778 36.600 0.50 24.98 140 SER A O 1
ATOM 1156 O O B SER A 1 140 ? 8.162 -4.764 36.600 0.50 25.52 140 SER A O 1
ATOM 1161 N N . ARG A 1 141 ? 8.723 -6.937 36.304 1.00 27.73 141 ARG A N 1
ATOM 1162 C CA . ARG A 1 141 ? 7.435 -7.336 35.768 1.00 26.79 141 ARG A CA 1
ATOM 1163 C C . ARG A 1 141 ? 6.459 -7.394 36.927 1.00 30.67 141 ARG A C 1
ATOM 1164 O O . ARG A 1 141 ? 6.707 -8.070 37.936 1.00 36.34 141 ARG A O 1
ATOM 1172 N N . VAL A 1 142 ? 5.361 -6.665 36.809 1.00 27.28 142 VAL A N 1
ATOM 1173 C CA . VAL A 1 142 ? 4.373 -6.634 37.875 1.00 28.81 142 VAL A CA 1
ATOM 1174 C C . VAL A 1 142 ? 3.051 -7.285 37.516 1.00 29.26 142 VAL A C 1
ATOM 1175 O O . VAL A 1 142 ? 2.190 -7.434 38.375 1.00 26.44 142 VAL A O 1
ATOM 1179 N N . ALA A 1 143 ? 2.888 -7.680 36.256 1.00 23.21 143 ALA A N 1
ATOM 1180 C CA . ALA A 1 143 ? 1.639 -8.280 35.828 1.00 21.57 143 ALA A CA 1
ATOM 1181 C C . ALA A 1 143 ? 1.761 -8.727 34.389 1.00 21.12 143 ALA A C 1
ATOM 1182 O O . ALA A 1 143 ? 2.765 -8.441 33.740 1.00 21.11 143 ALA A O 1
ATOM 1184 N N . THR A 1 144 ? 0.756 -9.468 33.936 1.00 22.42 144 THR A N 1
ATOM 1185 C CA . THR A 1 144 ? 0.645 -9.879 32.546 1.00 21.36 144 THR A CA 1
ATOM 1186 C C . THR A 1 144 ? -0.823 -9.676 32.283 1.00 22.74 144 THR A C 1
ATOM 1187 O O . THR A 1 144 ? -1.695 -10.168 33.014 1.00 20.32 144 THR A O 1
ATOM 1191 N N . VAL A 1 145 ? -1.104 -8.911 31.240 1.00 21.11 145 VAL A N 1
ATOM 1192 C CA . VAL A 1 145 ? -2.466 -8.533 30.964 1.00 21.13 145 VAL A CA 1
ATOM 1193 C C . VAL A 1 145 ? -2.829 -8.580 29.491 1.00 22.02 145 VAL A C 1
ATOM 1194 O O . VAL A 1 145 ? -1.975 -8.401 28.611 1.00 20.44 145 VAL A O 1
ATOM 1198 N N . GLU A 1 146 ? -4.100 -8.851 29.232 1.00 22.42 146 GLU A N 1
ATOM 1199 C CA . GLU A 1 146 ? -4.603 -8.897 27.876 1.00 25.32 146 GLU A CA 1
ATOM 1200 C C . GLU A 1 146 ? -5.120 -7.498 27.520 1.00 23.73 146 GLU A C 1
ATOM 1201 O O . GLU A 1 146 ? -5.976 -6.945 28.217 1.00 21.71 146 GLU A O 1
ATOM 1207 N N . LEU A 1 147 ? -4.584 -6.920 26.445 1.00 22.04 147 LEU A N 1
ATOM 1208 C CA . LEU A 1 147 ? -5.006 -5.578 26.026 1.00 20.39 147 LEU A CA 1
ATOM 1209 C C . LEU A 1 147 ? -4.927 -5.458 24.528 1.00 18.70 147 LEU A C 1
ATOM 1210 O O . LEU A 1 147 ? -4.047 -6.048 23.916 1.00 20.39 147 LEU A O 1
ATOM 1215 N N . ALA A 1 148 ? -5.844 -4.692 23.956 1.00 19.51 148 ALA A N 1
ATOM 1216 C CA . ALA A 1 148 ? -5.799 -4.375 22.530 1.00 22.26 148 ALA A CA 1
ATOM 1217 C C . ALA A 1 148 ? -5.539 -5.534 21.570 1.00 24.60 148 ALA A C 1
ATOM 1218 O O . ALA A 1 148 ? -4.860 -5.367 20.553 1.00 23.76 148 ALA A O 1
ATOM 1220 N N . GLY A 1 149 ? -6.072 -6.707 21.885 1.00 23.84 149 GLY A N 1
ATOM 1221 C CA . GLY A 1 149 ? -5.900 -7.833 21.000 1.00 25.34 149 GLY A CA 1
ATOM 1222 C C . GLY A 1 149 ? -4.720 -8.759 21.225 1.00 24.07 149 GLY A C 1
ATOM 1223 O O . GLY A 1 149 ? -4.578 -9.719 20.477 1.00 27.76 149 GLY A O 1
ATOM 1224 N N . ALA A 1 150 ? -3.878 -8.494 22.219 1.00 23.84 150 ALA A N 1
ATOM 1225 C CA . ALA A 1 150 ? -2.743 -9.378 22.498 1.00 22.71 150 ALA A CA 1
ATOM 1226 C C . ALA A 1 150 ? -2.516 -9.425 23.998 1.00 21.73 150 ALA A C 1
ATOM 1227 O O . ALA A 1 150 ? -3.257 -8.797 24.767 1.00 22.62 150 ALA A O 1
ATOM 1229 N N . THR A 1 151 ? -1.488 -10.163 24.402 1.00 19.89 151 THR A N 1
ATOM 1230 C CA . THR A 1 151 ? -1.148 -10.329 25.809 1.00 23.50 151 THR A CA 1
ATOM 1231 C C . THR A 1 151 ? 0.196 -9.701 26.077 1.00 19.59 151 THR A C 1
ATOM 1232 O O . THR A 1 151 ? 1.124 -9.887 25.298 1.00 22.79 151 THR A O 1
ATOM 1236 N N . TRP A 1 152 ? 0.297 -8.959 27.184 1.00 19.95 152 TRP A N 1
ATOM 1237 C CA . TRP A 1 152 ? 1.520 -8.214 27.500 1.00 21.75 152 TRP A CA 1
ATOM 1238 C C . TRP A 1 152 ? 2.075 -8.317 28.926 1.00 19.70 152 TRP A C 1
ATOM 1239 O O . TRP A 1 152 ? 1.325 -8.231 29.879 1.00 23.05 152 TRP A O 1
ATOM 1250 N N . GLU A 1 153 ? 3.388 -8.475 29.051 1.00 18.27 153 GLU A N 1
ATOM 1251 C CA . GLU A 1 153 ? 4.042 -8.437 30.351 1.00 20.84 153 GLU A CA 1
ATOM 1252 C C . GLU A 1 153 ? 4.014 -6.941 30.705 1.00 23.10 153 GLU A C 1
ATOM 1253 O O . GLU A 1 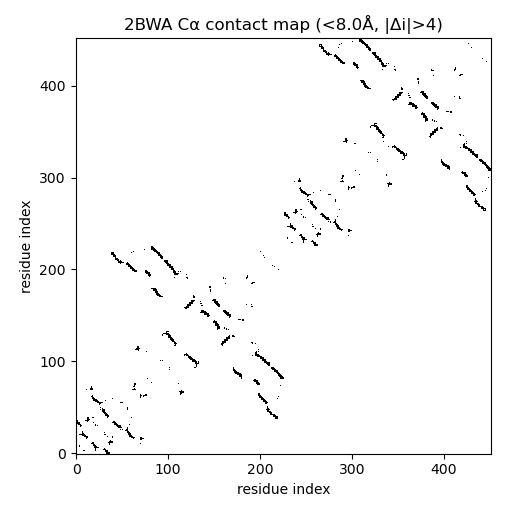153 ? 4.235 -6.105 29.825 1.00 22.31 153 GLU A O 1
ATOM 1259 N N . VAL A 1 154 ? 3.733 -6.607 31.960 1.00 21.17 154 VAL A N 1
ATOM 1260 C CA . VAL A 1 154 ? 3.708 -5.205 32.411 1.00 18.79 154 VAL A CA 1
ATOM 1261 C C . VAL A 1 154 ? 4.909 -5.000 33.298 1.00 23.01 154 VAL A C 1
ATOM 1262 O O . VAL A 1 154 ? 5.019 -5.627 34.343 1.00 23.55 154 VAL A O 1
ATOM 1266 N N . TRP A 1 155 ? 5.826 -4.147 32.868 1.00 20.75 155 TRP A N 1
ATOM 1267 C CA . TRP A 1 155 ? 7.030 -3.850 33.627 1.00 18.48 155 TRP A CA 1
ATOM 1268 C C . TRP A 1 155 ? 6.904 -2.432 34.176 1.00 22.02 155 TRP A C 1
ATOM 1269 O O . TRP A 1 155 ? 6.431 -1.527 33.478 1.00 23.14 155 TRP A O 1
ATOM 1280 N N . TYR A 1 156 ? 7.336 -2.236 35.413 1.00 22.48 156 TYR A N 1
ATOM 1281 C CA . TYR A 1 156 ? 7.246 -0.917 36.038 1.00 24.82 156 TYR A CA 1
ATOM 1282 C C . TYR A 1 156 ? 8.505 -0.525 36.793 1.00 27.10 156 TYR A C 1
ATOM 1283 O O . TYR A 1 156 ? 9.126 -1.357 37.460 1.00 24.42 156 TYR A O 1
ATOM 1292 N N . ALA A 1 157 ? 8.887 0.745 36.671 1.00 26.79 157 ALA A N 1
ATOM 1293 C CA . ALA A 1 157 ? 10.060 1.287 37.366 1.00 29.05 157 ALA A CA 1
ATOM 1294 C C . ALA A 1 157 ? 9.681 2.679 37.848 1.00 31.35 157 ALA A C 1
ATOM 1295 O O . ALA A 1 157 ? 9.236 3.518 37.065 1.00 29.47 157 ALA A O 1
ATOM 1297 N N . ASP A 1 158 ? 9.839 2.915 39.145 1.00 31.35 158 ASP A N 1
ATOM 1298 C CA . ASP A 1 158 ? 9.508 4.213 39.719 1.00 35.87 158 ASP A CA 1
ATOM 1299 C C . ASP A 1 158 ? 10.730 5.126 39.700 1.00 35.93 158 ASP A C 1
ATOM 1300 O O . ASP A 1 158 ? 11.419 5.257 40.709 1.00 39.06 158 ASP A O 1
ATOM 1305 N N . TRP A 1 159 ? 11.003 5.743 38.547 1.00 34.50 159 TRP A N 1
ATOM 1306 C CA . TRP A 1 159 ? 12.141 6.658 38.383 1.00 37.44 159 TRP A CA 1
ATOM 1307 C C . TRP A 1 159 ? 11.691 8.113 38.528 1.00 35.84 159 TRP A C 1
ATOM 1308 O O . TRP A 1 159 ? 10.667 8.386 39.156 1.00 35.23 159 TRP A O 1
ATOM 1319 N N A ASP A 1 160 ? 12.452 9.047 37.957 0.50 35.38 160 ASP A N 1
ATOM 1320 N N B ASP A 1 160 ? 12.457 9.035 37.942 0.50 35.13 160 ASP A N 1
ATOM 1321 C CA A ASP A 1 160 ? 12.075 10.457 38.038 0.50 34.63 160 ASP A CA 1
ATOM 1322 C CA B ASP A 1 160 ? 12.113 10.456 37.994 0.50 34.54 160 ASP A CA 1
ATOM 1323 C C A ASP A 1 160 ? 10.693 10.608 37.412 0.50 33.76 160 ASP A C 1
ATOM 1324 C C B ASP A 1 160 ? 10.724 10.624 37.385 0.50 33.52 160 ASP A C 1
ATOM 1325 O O A ASP A 1 160 ? 9.938 11.519 37.753 0.50 33.89 160 ASP A O 1
ATOM 1326 O O B ASP A 1 160 ? 9.997 11.563 37.711 0.50 33.43 160 ASP A O 1
ATOM 1335 N N . TRP A 1 161 ? 10.375 9.712 36.480 1.00 31.01 161 TRP A N 1
ATOM 1336 C CA . TRP A 1 161 ? 9.055 9.689 35.852 1.00 25.62 161 TRP A CA 1
ATOM 1337 C C . TRP A 1 161 ? 8.728 8.204 35.996 1.00 24.28 161 TRP A C 1
ATOM 1338 O O . TRP A 1 161 ? 9.637 7.397 36.203 1.00 26.65 161 TRP A O 1
ATOM 1349 N N . ASN A 1 162 ? 7.460 7.848 35.902 1.00 23.25 162 ASN A N 1
ATOM 1350 C CA . ASN A 1 162 ? 7.039 6.445 36.002 1.00 23.24 162 ASN A CA 1
ATOM 1351 C C . ASN A 1 162 ? 7.338 5.755 34.667 1.00 27.32 162 ASN A C 1
ATOM 1352 O O . ASN A 1 162 ? 6.892 6.220 33.619 1.00 26.83 162 ASN A O 1
ATOM 1357 N N . TYR A 1 163 ? 8.081 4.658 34.709 1.00 23.74 163 TYR A N 1
ATOM 1358 C CA . TYR A 1 163 ? 8.406 3.912 33.488 1.00 20.09 163 TYR A CA 1
ATOM 1359 C C . TYR A 1 163 ? 7.482 2.698 33.431 1.00 22.26 163 TYR A C 1
ATOM 1360 O O . TYR A 1 163 ? 7.461 1.885 34.370 1.00 23.60 163 TYR A O 1
ATOM 1369 N N . ILE A 1 164 ? 6.693 2.578 32.363 1.00 22.21 164 ILE A N 1
ATOM 1370 C CA . ILE A 1 164 ? 5.795 1.433 32.230 1.00 20.73 164 ILE A CA 1
ATOM 1371 C C . ILE A 1 164 ? 6.061 0.819 30.878 1.00 23.68 164 ILE A C 1
ATOM 1372 O O . ILE A 1 164 ? 5.906 1.489 29.858 1.00 23.30 164 ILE A O 1
ATOM 1377 N N . ALA A 1 165 ? 6.467 -0.444 30.854 1.00 20.26 165 ALA A N 1
ATOM 1378 C CA . ALA A 1 165 ? 6.720 -1.091 29.568 1.00 18.42 165 ALA A CA 1
ATOM 1379 C C . ALA A 1 165 ? 5.833 -2.322 29.411 1.00 20.84 165 ALA A C 1
ATOM 1380 O O . ALA A 1 165 ? 5.775 -3.180 30.311 1.00 21.08 165 ALA A O 1
ATOM 1382 N N . TYR A 1 166 ? 5.116 -2.372 28.293 1.00 17.06 166 TYR A N 1
ATOM 1383 C CA . TYR A 1 166 ? 4.267 -3.498 27.962 1.00 17.14 166 TYR A CA 1
ATOM 1384 C C . TYR A 1 166 ? 5.037 -4.322 26.929 1.00 21.44 166 TYR A C 1
ATOM 1385 O O . TYR A 1 166 ? 5.274 -3.869 25.814 1.00 18.03 166 TYR A O 1
ATOM 1394 N N A ARG A 1 167 ? 5.413 -5.539 27.312 0.50 20.35 167 ARG A N 1
ATOM 1395 N N B ARG A 1 167 ? 5.433 -5.534 27.300 0.50 20.34 167 ARG A N 1
ATOM 1396 C CA A ARG A 1 167 ? 6.160 -6.419 26.417 0.50 18.93 167 ARG A CA 1
ATOM 1397 C CA B ARG A 1 167 ? 6.180 -6.374 26.367 0.50 18.25 167 ARG A CA 1
ATOM 1398 C C A ARG A 1 167 ? 5.264 -7.550 25.933 0.50 19.21 167 ARG A C 1
ATOM 1399 C C B ARG A 1 167 ? 5.314 -7.545 25.926 0.50 18.92 167 ARG A C 1
ATOM 1400 O O A ARG A 1 167 ? 4.738 -8.322 26.733 0.50 20.67 167 ARG A O 1
ATOM 1401 O O B ARG A 1 167 ? 4.861 -8.340 26.748 0.50 21.33 167 ARG A O 1
ATOM 1416 N N . ARG A 1 168 ? 5.069 -7.619 24.619 1.00 18.06 168 ARG A N 1
ATOM 1417 C CA . ARG A 1 168 ? 4.244 -8.651 24.038 1.00 19.46 168 ARG A CA 1
ATOM 1418 C C . ARG A 1 168 ? 4.768 -10.040 24.464 1.00 20.54 168 ARG A C 1
ATOM 1419 O O . ARG A 1 168 ? 5.982 -10.262 24.514 1.00 21.10 168 ARG A O 1
ATOM 1427 N N . THR A 1 169 ? 3.859 -10.961 24.760 1.00 21.14 169 THR A N 1
ATOM 1428 C CA . THR A 1 169 ? 4.289 -12.291 25.197 1.00 23.97 169 THR A CA 1
ATOM 1429 C C . THR A 1 169 ? 4.999 -13.033 24.063 1.00 27.88 169 THR A C 1
ATOM 1430 O O . THR A 1 169 ? 5.842 -13.897 24.308 1.00 29.54 169 THR A O 1
ATOM 1434 N N . THR A 1 170 ? 4.672 -12.673 22.828 1.00 23.31 170 THR A N 1
ATOM 1435 C CA . THR A 1 170 ? 5.343 -13.243 21.682 1.00 25.78 170 THR A CA 1
ATOM 1436 C C . THR A 1 170 ? 5.575 -12.072 20.727 1.00 26.84 170 THR A C 1
ATOM 1437 O O . THR A 1 170 ? 4.736 -11.175 20.606 1.00 22.38 170 THR A O 1
ATOM 1441 N N . PRO A 1 171 ? 6.728 -12.061 20.052 1.00 23.43 171 PRO A N 1
ATOM 1442 C CA . PRO A 1 171 ? 7.048 -10.976 19.116 1.00 23.90 171 PRO A CA 1
ATOM 1443 C C . PRO A 1 171 ? 6.135 -10.894 17.914 1.00 21.20 171 PRO A C 1
ATOM 1444 O O . PRO A 1 171 ? 5.488 -11.876 17.548 1.00 22.29 171 PRO A O 1
ATOM 1448 N N . THR A 1 172 ? 6.073 -9.702 17.317 1.00 20.52 172 THR A N 1
ATOM 1449 C CA . THR A 1 172 ? 5.266 -9.462 16.127 1.00 20.53 172 THR A CA 1
ATOM 1450 C C . THR A 1 172 ? 6.032 -8.472 15.253 1.00 18.69 172 THR A C 1
ATOM 1451 O O . THR A 1 172 ? 6.967 -7.823 15.720 1.00 20.59 172 THR A O 1
ATOM 1455 N N . THR A 1 173 ? 5.653 -8.373 13.984 1.00 16.65 173 THR A N 1
ATOM 1456 C CA . THR A 1 173 ? 6.340 -7.442 13.095 1.00 17.23 173 THR A CA 1
ATOM 1457 C C . THR A 1 173 ? 5.423 -6.320 12.644 1.00 17.81 173 THR A C 1
ATOM 1458 O O . THR A 1 173 ? 5.823 -5.458 11.857 1.00 19.94 173 THR A O 1
ATOM 1462 N N . SER A 1 174 ? 4.181 -6.323 13.102 1.00 16.18 174 SER A N 1
ATOM 1463 C CA . SER A 1 174 ? 3.313 -5.225 12.680 1.00 16.64 174 SER A CA 1
ATOM 1464 C C . SER A 1 174 ? 2.056 -5.091 13.506 1.00 18.59 174 SER A C 1
ATOM 1465 O O . SER A 1 174 ? 1.571 -6.061 14.101 1.00 19.83 174 SER A O 1
ATOM 1468 N N . VAL A 1 175 ? 1.569 -3.853 13.588 1.00 17.22 175 VAL A N 1
ATOM 1469 C CA . VAL A 1 175 ? 0.305 -3.588 14.238 1.00 18.04 175 VAL A CA 1
ATOM 1470 C C . VAL A 1 175 ? -0.471 -2.678 13.304 1.00 16.78 175 VAL A C 1
ATOM 1471 O O . VAL A 1 175 ? 0.107 -1.864 12.572 1.00 16.27 175 VAL A O 1
ATOM 1475 N N . SER A 1 176 ? -1.788 -2.851 13.294 1.00 17.23 176 SER A N 1
ATOM 1476 C CA . SER A 1 176 ? -2.662 -2.007 12.485 1.00 19.08 176 SER A CA 1
ATOM 1477 C C . SER A 1 176 ? -3.773 -1.510 13.399 1.00 20.33 176 SER A C 1
ATOM 1478 O O . SER A 1 176 ? -4.532 -2.320 13.960 1.00 17.12 176 SER A O 1
ATOM 1481 N N . GLU A 1 177 ? -3.836 -0.192 13.567 1.00 17.54 177 GLU A N 1
ATOM 1482 C CA . GLU A 1 177 ? -4.835 0.468 14.409 1.00 19.20 177 GLU A CA 1
ATOM 1483 C C . GLU A 1 177 ? -4.846 -0.081 15.827 1.00 19.79 177 GLU A C 1
ATOM 1484 O O . GLU A 1 177 ? -5.894 -0.374 16.406 1.00 18.05 177 GLU A O 1
ATOM 1490 N N . LEU A 1 178 ? -3.647 -0.231 16.369 1.00 17.45 178 LEU A N 1
ATOM 1491 C CA . LEU A 1 178 ? -3.462 -0.688 17.731 1.00 17.66 178 LEU A CA 1
ATOM 1492 C C . LEU A 1 178 ? -4.125 0.327 18.657 1.00 16.92 178 LEU A C 1
ATOM 1493 O O . LEU A 1 178 ? -3.952 1.546 18.511 1.00 16.37 178 LEU A O 1
ATOM 1498 N N . ASP A 1 179 ? -4.924 -0.180 19.585 1.00 17.15 179 ASP A N 1
ATOM 1499 C CA . ASP A 1 179 ? -5.614 0.681 20.531 1.00 18.23 179 ASP A CA 1
ATOM 1500 C C . ASP A 1 179 ? -4.684 1.151 21.660 1.00 16.32 179 ASP A C 1
ATOM 1501 O O . ASP A 1 179 ? -4.567 0.518 22.711 1.00 18.01 179 ASP A O 1
ATOM 1506 N N . LEU A 1 180 ? -3.976 2.255 21.422 1.00 15.18 180 LEU A N 1
ATOM 1507 C CA . LEU A 1 180 ? -3.080 2.815 22.431 1.00 14.53 180 LEU A CA 1
ATOM 1508 C C . LEU A 1 180 ? -3.830 3.260 23.697 1.00 18.76 180 LEU A C 1
ATOM 1509 O O . LEU A 1 180 ? -3.279 3.233 24.800 1.00 18.26 180 LEU A O 1
ATOM 1514 N N . LYS A 1 181 ? -5.065 3.709 23.522 1.00 16.64 181 LYS A N 1
ATOM 1515 C CA . LYS A 1 181 ? -5.845 4.149 24.677 1.00 18.56 181 LYS A CA 1
ATOM 1516 C C . LYS A 1 181 ? -6.047 3.005 25.682 1.00 16.69 181 LYS A C 1
ATOM 1517 O O . LYS A 1 181 ? -6.126 3.239 26.890 1.00 18.43 181 LYS A O 1
ATOM 1523 N N . ALA A 1 182 ? -6.086 1.767 25.197 1.00 20.09 182 ALA A N 1
ATOM 1524 C CA . ALA A 1 182 ? -6.243 0.632 26.112 1.00 19.69 182 ALA A CA 1
ATOM 1525 C C . ALA A 1 182 ? -5.051 0.536 27.053 1.00 24.03 182 ALA A C 1
ATOM 1526 O O . ALA A 1 182 ? -5.212 0.248 28.239 1.00 18.45 182 ALA A O 1
ATOM 1528 N N . PHE A 1 183 ? -3.850 0.798 26.528 1.00 19.02 183 PHE A N 1
ATOM 1529 C CA . PHE A 1 183 ? -2.641 0.754 27.338 1.00 17.23 183 PHE A CA 1
ATOM 1530 C C . PHE A 1 183 ? -2.620 1.914 28.329 1.00 17.47 183 PHE A C 1
ATOM 1531 O O . PHE A 1 183 ? -2.288 1.737 29.487 1.00 17.80 183 PHE A O 1
ATOM 1539 N N . ILE A 1 184 ? -2.975 3.100 27.849 1.00 18.47 184 ILE A N 1
ATOM 1540 C CA . ILE A 1 184 ? -3.013 4.267 28.713 1.00 18.60 184 ILE A CA 1
ATOM 1541 C C . ILE A 1 184 ? -4.018 4.008 29.854 1.00 16.21 184 ILE A C 1
ATOM 1542 O O . ILE A 1 184 ? -3.725 4.288 31.015 1.00 19.64 184 ILE A O 1
ATOM 1547 N N . ASP A 1 185 ? -5.181 3.457 29.520 1.00 19.05 185 ASP A N 1
ATOM 1548 C CA . ASP A 1 185 ? -6.202 3.197 30.544 1.00 22.50 185 ASP A CA 1
ATOM 1549 C C . ASP A 1 185 ? -5.707 2.194 31.594 1.00 24.86 185 ASP A C 1
ATOM 1550 O O . ASP A 1 185 ? -6.008 2.315 32.793 1.00 22.50 185 ASP A O 1
ATOM 1555 N N . ASP A 1 186 ? -4.948 1.201 31.141 1.00 18.97 186 ASP A N 1
ATOM 1556 C CA . ASP A 1 186 ? -4.403 0.208 32.046 1.00 22.01 186 ASP A CA 1
ATOM 1557 C C . ASP A 1 186 ? -3.403 0.871 32.980 1.00 23.08 186 ASP A C 1
ATOM 1558 O O . ASP A 1 186 ? -3.419 0.632 34.193 1.00 23.31 186 ASP A O 1
ATOM 1563 N N . ALA A 1 187 ? -2.534 1.728 32.438 1.00 19.69 187 ALA A N 1
ATOM 1564 C CA . ALA A 1 187 ? -1.540 2.391 33.258 1.00 18.91 187 ALA A CA 1
ATOM 1565 C C . ALA A 1 187 ? -2.190 3.332 34.261 1.00 19.49 187 ALA A C 1
ATOM 1566 O O . ALA A 1 187 ? -1.714 3.469 35.372 1.00 20.88 187 ALA A O 1
ATOM 1568 N N . VAL A 1 188 ? -3.260 3.993 33.855 1.00 18.93 188 VAL A N 1
ATOM 1569 C CA . VAL A 1 188 ? -3.983 4.894 34.762 1.00 17.47 188 VAL A CA 1
ATOM 1570 C C . VAL A 1 188 ? -4.593 4.043 35.886 1.00 21.66 188 VAL A C 1
ATOM 1571 O O . VAL A 1 188 ? -4.544 4.422 37.054 1.00 25.41 188 VAL A O 1
ATOM 1575 N N . ALA A 1 189 ? -5.150 2.897 35.522 1.00 21.88 189 ALA A N 1
ATOM 1576 C CA . ALA A 1 189 ? -5.788 1.997 36.503 1.00 22.27 189 ALA A CA 1
ATOM 1577 C C . ALA A 1 189 ? -4.769 1.536 37.531 1.00 25.59 189 ALA A C 1
ATOM 1578 O O . ALA A 1 189 ? -5.092 1.413 38.721 1.00 27.71 189 ALA A O 1
ATOM 1580 N N . ARG A 1 190 ? -3.537 1.306 37.075 1.00 20.98 190 ARG A N 1
ATOM 1581 C CA . ARG A 1 190 ? -2.452 0.862 37.946 1.00 22.69 190 ARG A CA 1
ATOM 1582 C C . ARG A 1 190 ? -1.865 1.986 38.790 1.00 24.70 190 ARG A C 1
ATOM 1583 O O . ARG A 1 190 ? -1.033 1.733 39.656 1.00 25.47 190 ARG A O 1
ATOM 1591 N N . GLY A 1 191 ? -2.280 3.219 38.499 1.00 23.84 191 GLY A N 1
ATOM 1592 C CA . GLY A 1 191 ? -1.815 4.390 39.238 1.00 26.11 191 GLY A CA 1
ATOM 1593 C C . GLY A 1 191 ? -0.495 4.919 38.730 1.00 27.21 191 GLY A C 1
ATOM 1594 O O . GLY A 1 191 ? 0.183 5.697 39.408 1.00 25.79 191 GLY A O 1
ATOM 1595 N N . TYR A 1 192 ? -0.121 4.507 37.522 1.00 23.62 192 TYR A N 1
ATOM 1596 C CA . TYR A 1 192 ? 1.150 4.928 36.965 1.00 23.68 192 TYR A CA 1
ATOM 1597 C C . TYR A 1 192 ? 1.018 6.200 36.123 1.00 23.24 192 TYR A C 1
ATOM 1598 O O . TYR A 1 192 ? 2.019 6.849 35.818 1.00 23.15 192 TYR A O 1
ATOM 1607 N N . ILE A 1 193 ? -0.200 6.515 35.702 1.00 20.20 193 ILE A N 1
ATOM 1608 C CA . ILE A 1 193 ? -0.437 7.738 34.935 1.00 23.95 193 ILE A CA 1
ATOM 1609 C C . ILE A 1 193 ? -1.686 8.397 35.537 1.00 25.02 193 ILE A C 1
ATOM 1610 O O . ILE A 1 193 ? -2.675 7.713 35.794 1.00 23.70 193 ILE A O 1
ATOM 1615 N N . ARG A 1 194 ? -1.636 9.709 35.787 1.00 25.68 194 ARG A N 1
ATOM 1616 C CA . ARG A 1 194 ? -2.805 10.417 36.313 1.00 25.67 194 ARG A CA 1
ATOM 1617 C C . ARG A 1 194 ? -3.629 10.929 35.143 1.00 27.70 194 ARG A C 1
ATOM 1618 O O . ARG A 1 194 ? -3.071 11.369 34.130 1.00 28.31 194 ARG A O 1
ATOM 1626 N N . PRO A 1 195 ? -4.967 10.883 35.249 1.00 28.90 195 PRO A N 1
ATOM 1627 C CA . PRO A 1 1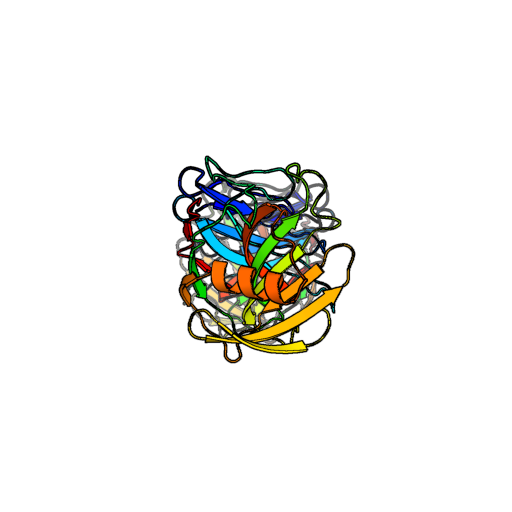95 ? -5.827 11.353 34.162 1.00 28.49 195 PRO A CA 1
ATOM 1628 C C . PRO A 1 195 ? -5.629 12.822 33.797 1.00 24.24 195 PRO A C 1
ATOM 1629 O O . PRO A 1 195 ? -5.906 13.219 32.671 1.00 26.24 195 PRO A O 1
ATOM 1633 N N . GLU A 1 196 ? -5.178 13.620 34.760 1.00 26.52 196 GLU A N 1
ATOM 1634 C CA . GLU A 1 196 ? -4.955 15.053 34.530 1.00 28.44 196 GLU A CA 1
ATOM 1635 C C . GLU A 1 196 ? -3.668 15.322 33.767 1.00 29.35 196 GLU A C 1
ATOM 1636 O O . GLU A 1 196 ? -3.424 16.451 33.343 1.00 27.40 196 GLU A O 1
ATOM 1642 N N . TRP A 1 197 ? -2.835 14.302 33.622 1.00 25.66 197 TRP A N 1
ATOM 1643 C CA . TRP A 1 197 ? -1.576 14.477 32.916 1.00 25.51 197 TRP A CA 1
ATOM 1644 C C . TRP A 1 197 ? -1.823 14.570 31.414 1.00 19.27 197 TRP A C 1
ATOM 1645 O O . TRP A 1 197 ? -2.868 14.156 30.889 1.00 22.35 197 TRP A O 1
ATOM 1656 N N . TYR A 1 198 ? -0.834 15.134 30.729 1.00 21.03 198 TYR A N 1
ATOM 1657 C CA . TYR A 1 198 ? -0.907 15.314 29.301 1.00 20.05 198 TYR A CA 1
ATOM 1658 C C . TYR A 1 198 ? -0.127 14.281 28.515 1.00 17.36 198 TYR A C 1
ATOM 1659 O O . TYR A 1 198 ? 0.964 13.921 28.908 1.00 18.93 198 TYR A O 1
ATOM 1668 N N . LEU A 1 199 ? -0.724 13.830 27.416 1.00 18.07 199 LEU A N 1
ATOM 1669 C CA . LEU A 1 199 ? -0.055 12.944 26.476 1.00 17.06 199 LEU A CA 1
ATOM 1670 C C . LEU A 1 199 ? 0.713 13.946 25.588 1.00 17.02 199 LEU A C 1
ATOM 1671 O O . LEU A 1 199 ? 0.101 14.805 24.972 1.00 17.09 199 LEU A O 1
ATOM 1676 N N . HIS A 1 200 ? 2.036 13.822 25.519 1.00 16.61 200 HIS A N 1
ATOM 1677 C CA . HIS A 1 200 ? 2.860 14.728 24.705 1.00 14.96 200 HIS A CA 1
ATOM 1678 C C . HIS A 1 200 ? 3.259 14.206 23.346 1.00 14.53 200 HIS A C 1
ATOM 1679 O O . HIS A 1 200 ? 3.313 14.969 22.367 1.00 15.82 200 HIS A O 1
ATOM 1686 N N . ALA A 1 201 ? 3.581 12.917 23.292 1.00 15.29 201 ALA A N 1
ATOM 1687 C CA . ALA A 1 201 ? 4.059 12.347 22.039 1.00 18.01 201 ALA A CA 1
ATOM 1688 C C . ALA A 1 201 ? 3.894 10.864 21.965 1.00 14.36 201 ALA A C 1
ATOM 1689 O O . ALA A 1 201 ? 4.023 10.183 22.995 1.00 15.29 201 ALA A O 1
ATOM 1691 N N . VAL A 1 202 ? 3.688 10.374 20.745 1.00 13.57 202 VAL A N 1
ATOM 1692 C CA . VAL A 1 202 ? 3.614 8.932 20.488 1.00 13.48 202 VAL A CA 1
ATOM 1693 C C . VAL A 1 202 ? 4.775 8.664 19.531 1.00 16.05 202 VAL A C 1
ATOM 1694 O O . VAL A 1 202 ? 4.799 9.190 18.422 1.00 16.63 202 VAL A O 1
ATOM 1698 N N . GLU A 1 203 ? 5.732 7.858 19.972 1.00 14.79 203 GLU A N 1
ATOM 1699 C CA . GLU A 1 203 ? 6.901 7.570 19.139 1.00 15.26 203 GLU A CA 1
ATOM 1700 C C . GLU A 1 203 ? 7.103 6.077 18.967 1.00 14.88 203 GLU A C 1
ATOM 1701 O O . GLU A 1 203 ? 6.611 5.284 19.766 1.00 14.62 203 GLU A O 1
ATOM 1707 N N . THR A 1 204 ? 7.762 5.693 17.885 1.00 16.05 204 THR A N 1
ATOM 1708 C CA . THR A 1 204 ? 8.161 4.281 17.776 1.00 15.81 204 THR A CA 1
ATOM 1709 C C . THR A 1 204 ? 9.511 4.244 17.091 1.00 14.53 204 THR A C 1
ATOM 1710 O O . THR A 1 204 ? 9.871 5.164 16.345 1.00 15.05 204 THR A O 1
ATOM 1714 N N . GLY A 1 205 ? 10.261 3.179 17.349 1.00 14.41 205 GLY A N 1
ATOM 1715 C CA . GLY A 1 205 ? 11.602 3.091 16.781 1.00 15.17 205 GLY A CA 1
ATOM 1716 C C . GLY A 1 205 ? 12.334 1.928 17.405 1.00 18.15 205 GLY A C 1
ATOM 1717 O O . GLY A 1 205 ? 11.703 0.979 17.850 1.00 17.04 205 GLY A O 1
ATOM 1718 N N . PHE A 1 206 ? 13.665 2.013 17.480 1.00 16.04 206 PHE A N 1
ATOM 1719 C CA . PHE A 1 206 ? 14.453 0.913 18.004 1.00 18.91 206 PHE A CA 1
ATOM 1720 C C . PHE A 1 206 ? 15.439 1.332 19.088 1.00 20.61 206 PHE A C 1
ATOM 1721 O O . PHE A 1 206 ? 16.326 2.155 18.845 1.00 20.70 206 PHE A O 1
ATOM 1729 N N . GLU A 1 207 ? 15.275 0.817 20.297 1.00 20.13 207 GLU A N 1
ATOM 1730 C CA . GLU A 1 207 ? 16.273 1.163 21.305 1.00 20.03 207 GLU A CA 1
ATOM 1731 C C . GLU A 1 207 ? 17.415 0.234 20.977 1.00 25.47 207 GLU A C 1
ATOM 1732 O O . GLU A 1 207 ? 17.225 -0.981 20.923 1.00 23.38 207 GLU A O 1
ATOM 1738 N N . LEU A 1 208 ? 18.589 0.812 20.759 1.00 22.19 208 LEU A N 1
ATOM 1739 C CA . LEU A 1 208 ? 19.773 0.026 20.426 1.00 28.34 208 LEU A CA 1
ATOM 1740 C C . LEU A 1 208 ? 20.809 -0.011 21.548 1.00 27.06 208 LEU A C 1
ATOM 1741 O O . LEU A 1 208 ? 21.150 1.030 22.110 1.00 27.10 208 LEU A O 1
ATOM 1746 N N . TRP A 1 209 ? 21.281 -1.213 21.867 1.00 25.74 209 TRP A N 1
ATOM 1747 C CA . TRP A 1 209 ? 22.331 -1.415 22.874 1.00 29.23 209 TRP A CA 1
ATOM 1748 C C . TRP A 1 209 ? 23.585 -1.834 22.114 1.00 32.23 209 TRP A C 1
ATOM 1749 O O . TRP A 1 209 ? 24.699 -1.373 22.405 1.00 35.57 209 TRP A O 1
ATOM 1760 N N A GLU A 1 210 ? 23.406 -2.728 21.147 0.50 31.56 210 GLU A N 1
ATOM 1761 N N B GLU A 1 210 ? 23.398 -2.706 21.132 0.50 31.57 210 GLU A N 1
ATOM 1762 C CA A GLU A 1 210 ? 24.522 -3.211 20.334 0.50 32.68 210 GLU A CA 1
ATOM 1763 C CA B GLU A 1 210 ? 24.516 -3.191 20.332 0.50 32.43 210 GLU A CA 1
ATOM 1764 C C A GLU A 1 210 ? 24.073 -3.477 18.896 0.50 30.39 210 GLU A C 1
ATOM 1765 C C B GLU A 1 210 ? 24.069 -3.471 18.897 0.50 30.36 210 GLU A C 1
ATOM 1766 O O A GLU A 1 210 ? 23.118 -4.225 18.660 0.50 32.06 210 GLU A O 1
ATOM 1767 O O B GLU A 1 210 ? 23.115 -4.222 18.665 0.50 31.98 210 GLU A O 1
ATOM 1778 N N . GLY A 1 211 ? 24.753 -2.844 17.943 1.00 28.63 211 GLY A N 1
ATOM 1779 C CA . GLY A 1 211 ? 24.427 -3.019 16.535 1.00 25.94 211 GLY A CA 1
ATOM 1780 C C . GLY A 1 211 ? 23.074 -2.414 16.162 1.00 25.37 211 GLY A C 1
ATOM 1781 O O . GLY A 1 211 ? 22.686 -1.386 16.719 1.00 27.83 211 GLY A O 1
ATOM 1782 N N . GLY A 1 212 ? 22.377 -3.052 15.228 1.00 26.72 212 GLY A N 1
ATOM 1783 C CA . GLY A 1 212 ? 21.067 -2.567 14.807 1.00 22.47 212 GLY A CA 1
ATOM 1784 C C . GLY A 1 212 ? 20.915 -2.309 13.321 1.00 28.61 212 GLY A C 1
ATOM 1785 O O . GLY A 1 212 ? 19.798 -2.090 12.857 1.00 24.21 212 GLY A O 1
ATOM 1786 N N . ALA A 1 213 ? 22.009 -2.333 12.556 1.00 25.96 213 ALA A N 1
ATOM 1787 C CA . ALA A 1 213 ? 21.914 -2.083 11.121 1.00 24.17 213 ALA A CA 1
ATOM 1788 C C . ALA A 1 213 ? 21.027 -3.127 10.450 1.00 24.43 213 ALA A C 1
ATOM 1789 O O . ALA A 1 213 ? 21.163 -4.336 10.701 1.00 28.13 213 ALA A O 1
ATOM 1791 N N . GLY A 1 214 ? 20.084 -2.651 9.635 1.00 25.81 214 GLY A N 1
ATOM 1792 C CA . GLY A 1 214 ? 19.181 -3.553 8.947 1.00 23.57 214 GLY A CA 1
ATOM 1793 C C . GLY A 1 214 ? 17.755 -3.422 9.450 1.00 21.84 214 GLY A C 1
ATOM 1794 O O . GLY A 1 214 ? 16.817 -3.803 8.752 1.00 22.66 214 GLY A O 1
ATOM 1795 N N . LEU A 1 215 ? 17.599 -2.908 10.662 1.00 19.17 215 LEU A N 1
ATOM 1796 C CA . LEU A 1 215 ? 16.225 -2.715 11.204 1.00 19.60 215 LEU A CA 1
ATOM 1797 C C . LEU A 1 215 ? 15.524 -1.668 10.352 1.00 19.13 215 LEU A C 1
ATOM 1798 O O . LEU A 1 215 ? 16.144 -0.707 9.896 1.00 21.98 215 LEU A O 1
ATOM 1803 N N . ARG A 1 216 ? 14.230 -1.862 10.083 1.00 17.56 216 ARG A N 1
ATOM 1804 C CA . ARG A 1 216 ? 13.503 -0.890 9.297 1.00 16.38 216 ARG A CA 1
ATOM 1805 C C . ARG A 1 216 ? 12.146 -0.595 9.946 1.00 16.82 216 ARG A C 1
ATOM 1806 O O . ARG A 1 216 ? 11.479 -1.503 10.466 1.00 15.67 216 ARG A O 1
ATOM 1814 N N . SER A 1 217 ? 11.813 0.687 9.934 1.00 16.24 217 SER A N 1
ATOM 1815 C CA . SER A 1 217 ? 10.539 1.208 10.444 1.00 17.91 217 SER A CA 1
ATOM 1816 C C . SER A 1 217 ? 9.726 1.634 9.222 1.00 16.94 217 SER A C 1
ATOM 1817 O O . SER A 1 217 ? 10.232 2.313 8.332 1.00 17.66 217 SER A O 1
ATOM 1820 N N . ALA A 1 218 ? 8.448 1.259 9.156 1.00 16.48 218 ALA A N 1
ATOM 1821 C CA . ALA A 1 218 ? 7.659 1.662 8.010 1.00 15.11 218 ALA A CA 1
ATOM 1822 C C . ALA A 1 218 ? 6.180 1.742 8.348 1.00 15.51 218 ALA A C 1
ATOM 1823 O O . ALA A 1 218 ? 5.751 1.265 9.408 1.00 15.38 218 ALA A O 1
ATOM 1825 N N . ASP A 1 219 ? 5.426 2.340 7.434 1.00 14.33 219 ASP A N 1
ATOM 1826 C CA . ASP A 1 219 ? 3.952 2.416 7.551 1.00 16.74 219 ASP A CA 1
ATOM 1827 C C . ASP A 1 219 ? 3.467 3.060 8.845 1.00 18.54 219 ASP A C 1
ATOM 1828 O O . ASP A 1 219 ? 2.390 2.701 9.358 1.00 15.55 219 ASP A O 1
ATOM 1833 N N . PHE A 1 220 ? 4.216 4.016 9.374 1.00 15.80 220 PHE A N 1
ATOM 1834 C CA . PHE A 1 220 ? 3.792 4.649 10.637 1.00 13.92 220 PHE A CA 1
ATOM 1835 C C . PHE A 1 220 ? 2.575 5.557 10.492 1.00 14.23 220 PHE A C 1
ATOM 1836 O O . PHE A 1 220 ? 2.453 6.309 9.527 1.00 16.54 220 PHE A O 1
ATOM 1844 N N . SER A 1 221 ? 1.668 5.455 11.457 1.00 15.78 221 SER A N 1
ATOM 1845 C CA . SER A 1 221 ? 0.517 6.347 11.534 1.00 14.02 221 SER A CA 1
ATOM 1846 C C . SER A 1 221 ? 0.131 6.461 13.005 1.00 14.62 221 SER A C 1
ATOM 1847 O O . SER A 1 221 ? 0.280 5.505 13.776 1.00 14.15 221 SER A O 1
ATOM 1850 N N . VAL A 1 222 ? -0.314 7.650 13.393 1.00 16.08 222 VAL A N 1
ATOM 1851 C CA . VAL A 1 222 ? -0.857 7.845 14.738 1.00 15.32 222 VAL A CA 1
ATOM 1852 C C . VAL A 1 222 ? -2.052 8.763 14.580 1.00 15.25 222 VAL A C 1
ATOM 1853 O O . VAL A 1 222 ? -2.004 9.729 13.802 1.00 17.49 222 VAL A O 1
ATOM 1857 N N . THR A 1 223 ? -3.152 8.454 15.269 1.00 16.20 223 THR A N 1
ATOM 1858 C CA . THR A 1 223 ? -4.280 9.386 15.275 1.00 18.49 223 THR A CA 1
ATOM 1859 C C . THR A 1 223 ? -4.761 9.524 16.717 1.00 17.28 223 THR A C 1
ATOM 1860 O O . THR A 1 223 ? -4.695 8.577 17.513 1.00 17.44 223 THR A O 1
ATOM 1864 N N . VAL A 1 224 ? -5.227 10.719 17.037 1.00 20.90 224 VAL A N 1
ATOM 1865 C CA . VAL A 1 224 ? -5.762 10.988 18.352 1.00 22.10 224 VAL A CA 1
ATOM 1866 C C . VAL A 1 224 ? -7.114 11.658 18.179 1.00 21.87 224 VAL A C 1
ATOM 1867 O O . VAL A 1 224 ? -7.252 12.584 17.375 1.00 25.22 224 VAL A O 1
ATOM 1871 N N A GLN A 1 225 ? -8.109 11.189 18.924 0.50 23.74 225 GLN A N 1
ATOM 1872 N N B GLN A 1 225 ? -8.113 11.186 18.919 0.50 22.68 225 GLN A N 1
ATOM 1873 C CA A GLN A 1 225 ? -9.442 11.789 18.874 0.50 27.77 225 GLN A CA 1
ATOM 1874 C CA B GLN A 1 225 ? -9.449 11.788 18.869 0.50 26.11 225 GLN A CA 1
ATOM 1875 C C A GLN A 1 225 ? -9.771 12.363 20.254 0.50 31.43 225 GLN A C 1
ATOM 1876 C C B GLN A 1 225 ? -9.770 12.363 20.251 0.50 30.39 225 GLN A C 1
ATOM 1877 O O A GLN A 1 225 ? -9.618 11.676 21.267 0.50 31.29 225 GLN A O 1
ATOM 1878 O O B GLN A 1 225 ? -9.609 11.678 21.263 0.50 30.01 225 GLN A O 1
ATOM 1889 N N . LYS A 1 226 ? -10.216 13.616 20.295 1.00 33.80 226 LYS A N 1
ATOM 1890 C CA . LYS A 1 226 ? -10.558 14.255 21.569 1.00 40.52 226 LYS A CA 1
ATOM 1891 C C . LYS A 1 226 ? -11.980 13.923 22.019 1.00 42.10 226 LYS A C 1
ATOM 1892 O O . LYS A 1 226 ? -12.854 13.638 21.193 1.00 40.30 226 LYS A O 1
ATOM 1898 N N . LEU A 1 227 ? -12.207 13.965 23.329 1.00 44.16 227 LEU A N 1
ATOM 1899 C CA . LEU A 1 227 ? -13.527 13.675 23.885 1.00 46.44 227 LEU A CA 1
ATOM 1900 C C . LEU A 1 227 ? -14.518 14.801 23.618 1.00 50.86 227 LEU A C 1
ATOM 1901 O O . LEU A 1 227 ? -14.135 15.984 23.779 1.00 43.78 227 LEU A O 1
ATOM 1907 N N . THR B 1 2 ? 41.074 11.125 12.557 1.00 38.60 2 THR B N 1
ATOM 1908 C CA . THR B 1 2 ? 40.763 10.491 11.246 1.00 37.58 2 THR B CA 1
ATOM 1909 C C . THR B 1 2 ? 39.522 11.122 10.611 1.00 40.90 2 THR B C 1
ATOM 1910 O O . THR B 1 2 ? 38.762 11.847 11.261 1.00 38.31 2 THR B O 1
ATOM 1914 N N . VAL B 1 3 ? 39.320 10.835 9.336 1.00 38.78 3 VAL B N 1
ATOM 1915 C CA . VAL B 1 3 ? 38.163 11.348 8.617 1.00 37.14 3 VAL B CA 1
ATOM 1916 C C . VAL B 1 3 ? 37.594 10.189 7.821 1.00 39.65 3 VAL B C 1
ATOM 1917 O O . VAL B 1 3 ? 38.334 9.331 7.327 1.00 37.69 3 VAL B O 1
ATOM 1921 N N . GLU B 1 4 ? 36.274 10.128 7.711 1.00 34.93 4 GLU B N 1
ATOM 1922 C CA . GLU B 1 4 ? 35.678 9.039 6.958 1.00 35.76 4 GLU B CA 1
ATOM 1923 C C . GLU B 1 4 ? 35.253 9.521 5.582 1.00 36.98 4 GLU B C 1
ATOM 1924 O O . GLU B 1 4 ? 34.734 10.625 5.436 1.00 40.03 4 GLU B O 1
ATOM 1930 N N . LEU B 1 5 ? 35.502 8.695 4.573 1.00 36.53 5 LEU B N 1
ATOM 1931 C CA . LEU B 1 5 ? 35.147 9.027 3.205 1.00 39.14 5 LEU B CA 1
ATOM 1932 C C . LEU B 1 5 ? 34.150 7.997 2.724 1.00 37.97 5 LEU B C 1
ATOM 1933 O O . LEU B 1 5 ? 34.472 6.817 2.603 1.00 39.50 5 LEU B O 1
ATOM 1938 N N . CYS B 1 6 ? 32.932 8.446 2.434 1.00 44.10 6 CYS B N 1
ATOM 1939 C CA . CYS B 1 6 ? 31.901 7.535 1.968 1.00 43.95 6 CYS B CA 1
ATOM 1940 C C . CYS B 1 6 ? 31.490 7.862 0.538 1.00 45.80 6 CYS B C 1
ATOM 1941 O O . CYS B 1 6 ? 30.847 7.053 -0.131 1.00 50.90 6 CYS B O 1
ATOM 1944 N N . GLY B 1 7 ? 31.861 9.051 0.081 1.00 45.56 7 GLY B N 1
ATOM 1945 C CA . GLY B 1 7 ? 31.538 9.459 -1.273 1.00 47.06 7 GLY B CA 1
ATOM 1946 C C . GLY B 1 7 ? 32.214 8.566 -2.293 1.00 46.75 7 GLY B C 1
ATOM 1947 O O . GLY B 1 7 ? 33.320 8.069 -2.062 1.00 45.28 7 GLY B O 1
ATOM 1948 N N . ARG B 1 8 ? 31.545 8.368 -3.422 1.00 43.54 8 ARG B N 1
ATOM 1949 C CA . ARG B 1 8 ? 32.044 7.525 -4.501 1.00 42.71 8 ARG B CA 1
ATOM 1950 C C . ARG B 1 8 ? 33.448 7.893 -4.985 1.00 43.72 8 ARG B C 1
ATOM 1951 O O . ARG B 1 8 ? 34.270 7.014 -5.268 1.00 41.08 8 ARG B O 1
ATOM 1959 N N . TRP B 1 9 ? 33.707 9.192 -5.088 1.00 41.10 9 TRP B N 1
ATOM 1960 C CA . TRP B 1 9 ? 35.004 9.679 -5.537 1.00 42.98 9 TRP B CA 1
ATOM 1961 C C . TRP B 1 9 ? 35.669 10.528 -4.461 1.00 37.67 9 TRP B C 1
ATOM 1962 O O . TRP B 1 9 ? 36.459 11.414 -4.773 1.00 39.53 9 TRP B O 1
ATOM 1973 N N . ASP B 1 10 ? 35.350 10.278 -3.196 1.00 33.93 10 ASP B N 1
ATOM 1974 C CA . ASP B 1 10 ? 35.963 11.062 -2.134 1.00 37.23 10 ASP B CA 1
ATOM 1975 C C . ASP B 1 10 ? 37.467 10.791 -2.166 1.00 31.98 10 ASP B C 1
ATOM 1976 O O . ASP B 1 10 ? 37.904 9.733 -2.606 1.00 32.28 10 ASP B O 1
ATOM 1981 N N . ALA B 1 11 ? 38.245 11.770 -1.740 1.00 31.52 11 ALA B N 1
ATOM 1982 C CA . ALA B 1 11 ? 39.692 11.622 -1.732 1.00 30.05 11 ALA B CA 1
ATOM 1983 C C . ALA B 1 11 ? 40.263 12.581 -0.734 1.00 30.73 11 ALA B C 1
ATOM 1984 O O . ALA B 1 11 ? 39.636 13.569 -0.381 1.00 34.12 11 ALA B O 1
ATOM 1986 N N A ARG B 1 12 ? 41.464 12.285 -0.255 0.50 26.89 12 ARG B N 1
ATOM 1987 N N B ARG B 1 12 ? 41.473 12.296 -0.276 0.50 27.80 12 ARG B N 1
ATOM 1988 C CA A ARG B 1 12 ? 42.126 13.151 0.697 0.50 23.44 12 ARG B CA 1
ATOM 1989 C CA B ARG B 1 12 ? 42.115 13.171 0.672 0.50 24.74 12 ARG B CA 1
ATOM 1990 C C A ARG B 1 12 ? 43.637 13.144 0.475 0.50 23.55 12 ARG B C 1
ATOM 1991 C C B ARG B 1 12 ? 43.628 13.150 0.463 0.50 23.98 12 ARG B C 1
ATOM 1992 O O A ARG B 1 12 ? 44.238 12.087 0.275 0.50 25.57 12 ARG B O 1
ATOM 1993 O O B ARG B 1 12 ? 44.220 12.088 0.259 0.50 25.77 12 ARG B O 1
ATOM 2008 N N . ASP B 1 13 ? 44.236 14.329 0.497 1.00 21.28 13 ASP B N 1
ATOM 2009 C CA . ASP B 1 13 ? 45.684 14.451 0.366 1.00 20.82 13 ASP B CA 1
ATOM 2010 C C . ASP B 1 13 ? 46.156 14.093 1.766 1.00 24.38 13 ASP B C 1
ATOM 2011 O O . ASP B 1 13 ? 45.553 14.531 2.764 1.00 24.30 13 ASP B O 1
ATOM 2016 N N . VAL B 1 14 ? 47.237 13.315 1.862 1.00 19.84 14 VAL B N 1
ATOM 2017 C CA . VAL B 1 14 ? 47.737 12.877 3.168 1.00 19.52 14 VAL B CA 1
ATOM 2018 C C . VAL B 1 14 ? 49.264 12.971 3.210 1.00 22.61 14 VAL B C 1
ATOM 2019 O O . VAL B 1 14 ? 49.897 13.244 2.198 1.00 18.88 14 VAL B O 1
ATOM 2023 N N . ALA B 1 15 ? 49.825 12.790 4.399 1.00 19.28 15 ALA B N 1
ATOM 2024 C CA . ALA B 1 15 ? 51.276 12.809 4.594 1.00 22.21 15 ALA B CA 1
ATOM 2025 C C . ALA B 1 15 ? 51.912 14.080 4.014 1.00 23.67 15 ALA B C 1
ATOM 2026 O O . ALA B 1 15 ? 52.874 14.037 3.230 1.00 19.43 15 ALA B O 1
ATOM 2028 N N . GLY B 1 16 ? 51.355 15.215 4.412 1.00 21.50 16 GLY B N 1
ATOM 2029 C CA . GLY B 1 16 ? 51.848 16.500 3.940 1.00 25.80 16 GLY B CA 1
ATOM 2030 C C . GLY B 1 16 ? 51.694 16.698 2.442 1.00 24.20 16 GLY B C 1
ATOM 2031 O O . GLY B 1 16 ? 52.341 17.572 1.864 1.00 28.49 16 GLY B O 1
ATOM 2032 N N . GLY B 1 17 ? 50.830 15.910 1.812 1.00 23.64 17 GLY B N 1
ATOM 2033 C CA . GLY B 1 17 ? 50.637 16.021 0.373 1.00 22.16 17 GLY B CA 1
ATOM 2034 C C . GLY B 1 17 ? 51.477 15.021 -0.423 1.00 20.54 17 GLY B C 1
ATOM 2035 O O . GLY B 1 17 ? 51.341 14.930 -1.638 1.00 20.67 17 GLY B O 1
ATOM 2036 N N . ARG B 1 18 ? 52.328 14.259 0.247 1.00 18.16 18 ARG B N 1
ATOM 2037 C CA . ARG B 1 18 ? 53.139 13.281 -0.488 1.00 19.52 18 ARG B CA 1
ATOM 2038 C C . ARG B 1 18 ? 52.302 12.159 -1.106 1.00 17.69 18 ARG B C 1
ATOM 2039 O O . ARG B 1 18 ? 52.641 11.635 -2.172 1.00 16.25 18 ARG B O 1
ATOM 2047 N N . TYR B 1 19 ? 51.207 11.777 -0.445 1.00 16.97 19 TYR B N 1
ATOM 2048 C CA . TYR B 1 19 ? 50.377 10.728 -0.999 1.00 15.70 19 TYR B CA 1
ATOM 2049 C C . TYR B 1 19 ? 48.943 11.218 -1.045 1.00 19.20 19 TYR B C 1
ATOM 2050 O O . TYR B 1 19 ? 48.635 12.280 -0.539 1.00 18.06 19 TYR B O 1
ATOM 2059 N N . ARG B 1 20 ? 48.091 10.447 -1.691 1.00 18.22 20 ARG B N 1
ATOM 2060 C CA . ARG B 1 20 ? 46.661 10.794 -1.756 1.00 20.48 20 ARG B CA 1
ATOM 2061 C C . ARG B 1 20 ? 45.876 9.504 -1.607 1.00 20.19 20 ARG B C 1
ATOM 2062 O O . ARG B 1 20 ? 46.232 8.468 -2.176 1.00 18.98 20 ARG B O 1
ATOM 2070 N N . VAL B 1 21 ? 44.803 9.575 -0.818 1.00 19.52 21 VAL B N 1
ATOM 2071 C CA . VAL B 1 21 ? 43.929 8.425 -0.586 1.00 21.09 21 VAL B CA 1
ATOM 2072 C C . VAL B 1 21 ? 42.614 8.643 -1.336 1.00 21.53 21 VAL B C 1
ATOM 2073 O O . VAL B 1 21 ? 42.043 9.725 -1.277 1.00 24.34 21 VAL B O 1
ATOM 2077 N N . ILE B 1 22 ? 42.155 7.614 -2.029 1.00 19.77 22 ILE B N 1
ATOM 2078 C CA . ILE B 1 22 ? 40.926 7.719 -2.821 1.00 25.59 22 ILE B CA 1
ATOM 2079 C C . ILE B 1 22 ? 39.921 6.607 -2.454 1.00 27.15 22 ILE B C 1
ATOM 2080 O O . ILE B 1 22 ? 40.291 5.430 -2.393 1.00 23.40 22 ILE B O 1
ATOM 2085 N N . ASN B 1 23 ? 38.646 6.960 -2.201 1.00 28.48 23 ASN B N 1
ATOM 2086 C CA . ASN B 1 23 ? 37.656 5.916 -1.862 1.00 26.86 23 ASN B CA 1
ATOM 2087 C C . ASN B 1 23 ? 37.506 5.080 -3.136 1.00 22.61 23 ASN B C 1
ATOM 2088 O O . ASN B 1 23 ? 37.447 3.840 -3.107 1.00 30.59 23 ASN B O 1
ATOM 2093 N N . ASN B 1 24 ? 37.434 5.770 -4.268 1.00 29.82 24 ASN B N 1
ATOM 2094 C CA . ASN B 1 24 ? 37.446 5.134 -5.583 1.00 31.28 24 ASN B CA 1
ATOM 2095 C C . ASN B 1 24 ? 36.451 4.001 -5.902 1.00 32.27 24 ASN B C 1
ATOM 2096 O O . ASN B 1 24 ? 36.837 2.924 -6.363 1.00 29.71 24 ASN B O 1
ATOM 2101 N N . VAL B 1 25 ? 35.162 4.244 -5.669 1.00 37.69 25 VAL B N 1
ATOM 2102 C CA . VAL B 1 25 ? 34.145 3.226 -5.966 1.00 41.67 25 VAL B CA 1
ATOM 2103 C C . VAL B 1 25 ? 33.817 3.415 -7.444 1.00 44.49 25 VAL B C 1
ATOM 2104 O O . VAL B 1 25 ? 32.841 4.093 -7.784 1.00 46.24 25 VAL B O 1
ATOM 2108 N N . TRP B 1 26 ? 34.617 2.814 -8.320 1.00 41.41 26 TRP B N 1
ATOM 2109 C CA . TRP B 1 26 ? 34.423 3.012 -9.751 1.00 44.78 26 TRP B CA 1
ATOM 2110 C C . TRP B 1 26 ? 33.590 2.000 -10.538 1.00 47.70 26 TRP B C 1
ATOM 2111 O O . TRP B 1 26 ? 33.094 2.326 -11.619 1.00 48.78 26 TRP B O 1
ATOM 2122 N N . GLY B 1 27 ? 33.435 0.786 -10.022 1.00 46.87 27 GLY B N 1
ATOM 2123 C CA . GLY B 1 27 ? 32.674 -0.211 -10.757 1.00 48.89 27 GLY B CA 1
ATOM 2124 C C . GLY B 1 27 ? 31.324 -0.599 -10.186 1.00 47.52 27 GLY B C 1
ATOM 2125 O O . GLY B 1 27 ? 30.845 -1.700 -10.441 1.00 47.87 27 GLY B O 1
ATOM 2126 N N . ALA B 1 28 ? 30.705 0.290 -9.419 1.00 47.72 28 ALA B N 1
ATOM 2127 C CA . ALA B 1 28 ? 29.412 -0.016 -8.823 1.00 48.63 28 ALA B CA 1
ATOM 2128 C C . ALA B 1 28 ? 28.841 1.153 -8.029 1.00 51.73 28 ALA B C 1
ATOM 2129 O O . ALA B 1 28 ? 29.519 2.150 -7.778 1.00 52.67 28 ALA B O 1
ATOM 2131 N N . GLU B 1 29 ? 27.581 1.023 -7.628 1.00 52.61 29 GLU B N 1
ATOM 2132 C CA . GLU B 1 29 ? 26.919 2.072 -6.867 1.00 52.79 29 GLU B CA 1
ATOM 2133 C C . GLU B 1 29 ? 26.731 1.662 -5.413 1.00 50.97 29 GLU B C 1
ATOM 2134 O O . GLU B 1 29 ? 26.198 2.425 -4.604 1.00 51.50 29 GLU B O 1
ATOM 2140 N N . THR B 1 30 ? 27.183 0.457 -5.082 1.00 48.64 30 THR B N 1
ATOM 2141 C CA . THR B 1 30 ? 27.085 -0.042 -3.716 1.00 50.34 30 THR B CA 1
ATOM 2142 C C . THR B 1 30 ? 27.895 0.825 -2.749 1.00 51.45 30 THR B C 1
ATOM 2143 O O . THR B 1 30 ? 28.949 1.355 -3.107 1.00 53.40 30 THR B O 1
ATOM 2147 N N . ALA B 1 31 ? 27.400 0.961 -1.523 1.00 46.43 31 ALA B N 1
ATOM 2148 C CA . ALA B 1 31 ? 28.046 1.786 -0.513 1.00 46.22 31 ALA B CA 1
ATOM 2149 C C . ALA B 1 31 ? 29.441 1.321 -0.105 1.00 44.07 31 ALA B C 1
ATOM 2150 O O . ALA B 1 31 ? 29.776 0.139 -0.193 1.00 46.08 31 ALA B O 1
ATOM 2152 N N . GLN B 1 32 ? 30.240 2.280 0.348 1.00 46.14 32 GLN B N 1
ATOM 2153 C CA . GLN B 1 32 ? 31.599 2.011 0.809 1.00 39.97 32 GLN B CA 1
ATOM 2154 C C . GLN B 1 32 ? 32.181 3.240 1.489 1.00 32.91 32 GLN B C 1
ATOM 2155 O O . GLN B 1 32 ? 32.084 4.355 0.984 1.00 34.70 32 GLN B O 1
ATOM 2161 N N . CYS B 1 33 ? 32.780 3.035 2.653 1.00 34.80 33 CYS B N 1
ATOM 2162 C CA . CYS B 1 33 ? 33.395 4.139 3.378 1.00 35.61 33 CYS B CA 1
ATOM 2163 C C . CYS B 1 33 ? 34.744 3.660 3.896 1.00 30.31 33 CYS B C 1
ATOM 2164 O O . CYS B 1 33 ? 34.897 2.490 4.237 1.00 32.56 33 CYS B O 1
ATOM 2167 N N . ILE B 1 34 ? 35.704 4.569 3.955 1.00 35.65 34 ILE B N 1
ATOM 2168 C CA . ILE B 1 34 ? 37.015 4.248 4.498 1.00 33.14 34 ILE B CA 1
ATOM 2169 C C . ILE B 1 34 ? 37.289 5.332 5.513 1.00 27.73 34 ILE B C 1
ATOM 2170 O O . ILE B 1 34 ? 36.889 6.480 5.309 1.00 30.63 34 ILE B O 1
ATOM 2175 N N . GLU B 1 35 ? 37.970 4.962 6.600 1.00 26.96 35 GLU B N 1
ATOM 2176 C CA . GLU B 1 35 ? 38.325 5.883 7.675 1.00 30.42 35 GLU B CA 1
ATOM 2177 C C . GLU B 1 35 ? 39.826 6.112 7.499 1.00 28.56 35 GLU B C 1
ATOM 2178 O O . GLU B 1 35 ? 40.608 5.181 7.681 1.00 27.76 35 GLU B O 1
ATOM 2184 N N . VAL B 1 36 ? 40.196 7.355 7.191 1.00 26.87 36 VAL B N 1
ATOM 2185 C CA . VAL B 1 36 ? 41.582 7.748 6.884 1.00 26.66 36 VAL B CA 1
ATOM 2186 C C . VAL B 1 36 ? 42.360 8.581 7.896 1.00 28.98 36 VAL B C 1
ATOM 2187 O O . VAL B 1 36 ? 41.864 9.583 8.428 1.00 28.35 36 VAL B O 1
ATOM 2191 N N . GLY B 1 37 ? 43.596 8.154 8.162 1.00 21.43 37 GLY B N 1
ATOM 2192 C CA . GLY B 1 37 ? 44.465 8.892 9.046 1.00 21.21 37 GLY B CA 1
ATOM 2193 C C . GLY B 1 37 ? 45.182 9.852 8.115 1.00 27.27 37 GLY B C 1
ATOM 2194 O O . GLY B 1 37 ? 45.881 9.409 7.188 1.00 25.85 37 GLY B O 1
ATOM 2195 N N . LEU B 1 38 ? 45.041 11.151 8.360 1.00 27.37 38 LEU B N 1
ATOM 2196 C CA . LEU B 1 38 ? 45.616 12.150 7.474 1.00 25.91 38 LEU B CA 1
ATOM 2197 C C . LEU B 1 38 ? 47.116 12.299 7.472 1.00 25.38 38 LEU B C 1
ATOM 2198 O O . LEU B 1 38 ? 47.686 12.770 6.480 1.00 24.82 38 LEU B O 1
ATOM 2203 N N . GLU B 1 39 ? 47.769 11.924 8.568 1.00 22.41 39 GLU B N 1
ATOM 2204 C CA . GLU B 1 39 ? 49.219 12.070 8.631 1.00 23.87 39 GLU B CA 1
ATOM 2205 C C . GLU B 1 39 ? 49.955 10.947 7.896 1.00 24.96 39 GLU B C 1
ATOM 2206 O O . GLU B 1 39 ? 50.985 11.173 7.265 1.00 24.12 39 GLU B O 1
ATOM 2212 N N . THR B 1 40 ? 49.411 9.749 7.996 1.00 20.28 40 THR B N 1
ATOM 2213 C CA . THR B 1 40 ? 50.020 8.549 7.398 1.00 20.63 40 THR B CA 1
ATOM 2214 C C . THR B 1 40 ? 49.354 8.069 6.117 1.00 20.73 40 THR B C 1
ATOM 2215 O O . THR B 1 40 ? 49.974 7.413 5.286 1.00 21.12 40 THR B O 1
ATOM 2219 N N . GLY B 1 41 ? 48.062 8.354 6.000 1.00 20.03 41 GLY B N 1
ATOM 2220 C CA . GLY B 1 41 ? 47.306 7.882 4.880 1.00 17.56 41 GLY B CA 1
ATOM 2221 C C . GLY B 1 41 ? 46.743 6.501 5.176 1.00 16.15 41 GLY B C 1
ATOM 2222 O O . GLY B 1 41 ? 46.093 5.927 4.314 1.00 19.91 41 GLY B O 1
ATOM 2223 N N . ASN B 1 42 ? 46.971 5.964 6.384 1.00 17.42 42 ASN B N 1
ATOM 2224 C CA . ASN B 1 42 ? 46.478 4.623 6.730 1.00 19.42 42 ASN B CA 1
ATOM 2225 C C . ASN B 1 42 ? 44.949 4.678 6.682 1.00 18.16 42 ASN B C 1
ATOM 2226 O O . ASN B 1 42 ? 44.364 5.712 7.005 1.00 22.46 42 ASN B O 1
ATOM 2231 N N . PHE B 1 43 ? 44.319 3.599 6.255 1.00 22.57 43 PHE B N 1
ATOM 2232 C CA . PHE B 1 43 ? 42.852 3.606 6.195 1.00 20.95 43 PHE B CA 1
ATOM 2233 C C . PHE B 1 43 ? 42.252 2.224 6.363 1.00 25.62 43 PHE B C 1
ATOM 2234 O O . PHE B 1 43 ? 42.863 1.224 6.026 1.00 22.73 43 PHE B O 1
ATOM 2242 N N . THR B 1 44 ? 41.041 2.180 6.913 1.00 25.60 44 THR B N 1
ATOM 2243 C CA . THR B 1 44 ? 40.327 0.918 7.105 1.00 27.68 44 THR B CA 1
ATOM 2244 C C . THR B 1 44 ? 39.025 1.050 6.323 1.00 24.67 44 THR B C 1
ATOM 2245 O O . THR B 1 44 ? 38.449 2.139 6.271 1.00 28.91 44 THR B O 1
ATOM 2249 N N . ILE B 1 45 ? 38.587 -0.037 5.702 1.00 28.18 45 ILE B N 1
ATOM 2250 C CA . ILE B 1 45 ? 37.331 -0.008 4.973 1.00 31.65 45 ILE B CA 1
ATOM 2251 C C . ILE B 1 45 ? 36.328 -0.301 6.096 1.00 31.47 45 ILE B C 1
ATOM 2252 O O . ILE B 1 45 ? 36.284 -1.408 6.628 1.00 33.54 45 ILE B O 1
ATOM 2257 N N . THR B 1 46 ? 35.586 0.726 6.490 1.00 38.84 46 THR B N 1
ATOM 2258 C CA . THR B 1 46 ? 34.609 0.605 7.577 1.00 40.99 46 THR B CA 1
ATOM 2259 C C . THR B 1 46 ? 33.218 0.200 7.101 1.00 47.73 46 THR B C 1
ATOM 2260 O O . THR B 1 46 ? 32.325 -0.065 7.911 1.00 46.21 46 THR B O 1
ATOM 2264 N N . ARG B 1 47 ? 33.034 0.166 5.788 1.00 46.89 47 ARG B N 1
ATOM 2265 C CA . ARG B 1 47 ? 31.756 -0.220 5.194 1.00 49.46 47 ARG B CA 1
ATOM 2266 C C . ARG B 1 47 ? 31.992 -0.551 3.738 1.00 47.30 47 ARG B C 1
ATOM 2267 O O . ARG B 1 47 ? 32.664 0.195 3.033 1.00 46.21 47 ARG B O 1
ATOM 2275 N N . ALA B 1 48 ? 31.447 -1.680 3.301 1.00 49.09 48 ALA B N 1
ATOM 2276 C CA . ALA B 1 48 ? 31.582 -2.142 1.925 1.00 49.95 48 ALA B CA 1
ATOM 2277 C C . ALA B 1 48 ? 30.441 -3.115 1.642 1.00 52.24 48 ALA B C 1
ATOM 2278 O O . ALA B 1 48 ? 30.490 -4.277 2.053 1.00 52.26 48 ALA B O 1
ATOM 2280 N N . ASP B 1 49 ? 29.423 -2.631 0.936 1.00 55.43 49 ASP B N 1
ATOM 2281 C CA . ASP B 1 49 ? 28.251 -3.438 0.600 1.00 55.61 49 ASP B CA 1
ATOM 2282 C C . ASP B 1 49 ? 28.307 -3.950 -0.828 1.00 57.27 49 ASP B C 1
ATOM 2283 O O . ASP B 1 49 ? 27.275 -4.062 -1.482 1.00 58.35 49 ASP B O 1
ATOM 2288 N N . HIS B 1 50 ? 29.507 -4.278 -1.301 1.00 53.36 50 HIS B N 1
ATOM 2289 C CA . HIS B 1 50 ? 29.683 -4.748 -2.665 1.00 52.00 50 HIS B CA 1
ATOM 2290 C C . HIS B 1 50 ? 29.327 -6.211 -2.905 1.00 55.50 50 HIS B C 1
ATOM 2291 O O . HIS B 1 50 ? 29.568 -7.084 -2.068 1.00 53.64 50 HIS B O 1
ATOM 2298 N N . ASP B 1 51 ? 28.747 -6.452 -4.075 1.00 59.35 51 ASP B N 1
ATOM 2299 C CA . ASP B 1 51 ? 28.347 -7.779 -4.528 1.00 64.19 51 ASP B CA 1
ATOM 2300 C C . ASP B 1 51 ? 28.217 -7.587 -6.032 1.00 64.25 51 ASP B C 1
ATOM 2301 O O . ASP B 1 51 ? 27.138 -7.743 -6.605 1.00 63.78 51 ASP B O 1
ATOM 2306 N N . ASN B 1 52 ? 29.339 -7.231 -6.653 1.00 65.23 52 ASN B N 1
ATOM 2307 C CA . ASN B 1 52 ? 29.413 -6.943 -8.083 1.00 64.11 52 ASN B CA 1
ATOM 2308 C C . ASN B 1 52 ? 29.744 -8.143 -8.980 1.00 62.73 52 ASN B C 1
ATOM 2309 O O . ASN B 1 52 ? 30.135 -7.971 -10.135 1.00 63.42 52 ASN B O 1
ATOM 2314 N N . GLY B 1 53 ? 29.595 -9.353 -8.452 1.00 60.49 53 GLY B N 1
ATOM 2315 C CA . GLY B 1 53 ? 29.866 -10.541 -9.245 1.00 62.30 53 GLY B CA 1
ATOM 2316 C C . GLY B 1 53 ? 31.295 -10.715 -9.738 1.00 63.10 53 GLY B C 1
ATOM 2317 O O . GLY B 1 53 ? 32.224 -10.793 -8.941 1.00 63.99 53 GLY B O 1
ATOM 2318 N N . ASN B 1 54 ? 31.474 -10.784 -11.054 1.00 61.71 54 ASN B N 1
ATOM 2319 C CA . ASN B 1 54 ? 32.809 -10.964 -11.629 1.00 63.04 54 ASN B CA 1
ATOM 2320 C C . ASN B 1 54 ? 33.491 -9.668 -12.052 1.00 61.04 54 ASN B C 1
ATOM 2321 O O . ASN B 1 54 ? 34.529 -9.696 -12.717 1.00 60.98 54 ASN B O 1
ATOM 2326 N N . ASN B 1 55 ? 32.907 -8.538 -11.672 1.00 59.24 55 ASN B N 1
ATOM 2327 C CA . ASN B 1 55 ? 33.479 -7.241 -12.008 1.00 54.77 55 ASN B CA 1
ATOM 2328 C C . ASN B 1 55 ? 33.863 -6.520 -10.729 1.00 51.05 55 ASN B C 1
ATOM 2329 O O . ASN B 1 55 ? 33.197 -6.672 -9.705 1.00 50.58 55 ASN B O 1
ATOM 2334 N N . VAL B 1 56 ? 34.941 -5.743 -10.788 1.00 47.91 56 VAL B N 1
ATOM 2335 C CA . VAL B 1 56 ? 35.412 -5.002 -9.626 1.00 40.43 56 VAL B CA 1
ATOM 2336 C C . VAL B 1 56 ? 34.467 -3.865 -9.291 1.00 37.86 56 VAL B C 1
ATOM 2337 O O . VAL B 1 56 ? 34.078 -3.089 -10.161 1.00 40.39 56 VAL B O 1
ATOM 2341 N N . ALA B 1 57 ? 34.110 -3.753 -8.020 1.00 38.05 57 ALA B N 1
ATOM 2342 C CA . ALA B 1 57 ? 33.214 -2.698 -7.594 1.00 38.79 57 ALA B CA 1
ATOM 2343 C C . ALA B 1 57 ? 33.979 -1.421 -7.255 1.00 38.88 57 ALA B C 1
ATOM 2344 O O . ALA B 1 57 ? 33.510 -0.321 -7.519 1.00 40.09 57 ALA B O 1
ATOM 2346 N N . ALA B 1 58 ? 35.173 -1.563 -6.685 1.00 38.68 58 ALA B N 1
ATOM 2347 C CA . ALA B 1 58 ? 35.938 -0.386 -6.302 1.00 33.78 58 ALA B CA 1
ATOM 2348 C C . ALA B 1 58 ? 37.401 -0.722 -6.005 1.00 27.23 58 ALA B C 1
ATOM 2349 O O . ALA B 1 58 ? 37.760 -1.888 -5.885 1.00 27.27 58 ALA B O 1
ATOM 2351 N N . TYR B 1 59 ? 38.221 0.321 -5.897 1.00 29.42 59 TYR B N 1
ATOM 2352 C CA . TYR B 1 59 ? 39.636 0.156 -5.564 1.00 26.82 59 TYR B CA 1
ATOM 2353 C C . TYR B 1 59 ? 40.075 1.254 -4.588 1.00 23.83 59 TYR B C 1
ATOM 2354 O O . TYR B 1 59 ? 40.749 2.209 -4.976 1.00 24.08 59 TYR B O 1
ATOM 2363 N N . PRO B 1 60 ? 39.648 1.165 -3.313 1.00 23.02 60 PRO B N 1
ATOM 2364 C CA . PRO B 1 60 ? 40.045 2.173 -2.326 1.00 20.16 60 PRO B CA 1
ATOM 2365 C C . PRO B 1 60 ? 41.581 2.060 -2.311 1.00 19.20 60 PRO B C 1
ATOM 2366 O O . PRO B 1 60 ? 42.109 0.953 -2.312 1.00 22.42 60 PRO B O 1
ATOM 2370 N N . ALA B 1 61 ? 42.287 3.181 -2.286 1.00 23.71 61 ALA B N 1
ATOM 2371 C CA . ALA B 1 61 ? 43.736 3.053 -2.391 1.00 24.42 61 ALA B CA 1
ATOM 2372 C C . ALA B 1 61 ? 44.491 4.300 -1.979 1.00 21.73 61 ALA B C 1
ATOM 2373 O O . ALA B 1 61 ? 43.918 5.363 -1.757 1.00 22.93 61 ALA B O 1
ATOM 2375 N N . ILE B 1 62 ? 45.802 4.150 -1.847 1.00 19.17 62 ILE B N 1
ATOM 2376 C CA . ILE B 1 62 ? 46.634 5.291 -1.547 1.00 16.60 62 ILE B CA 1
ATOM 2377 C C . ILE B 1 62 ? 47.650 5.329 -2.720 1.00 13.49 62 ILE B C 1
ATOM 2378 O O . ILE B 1 62 ? 48.023 4.281 -3.225 1.00 15.89 62 ILE B O 1
ATOM 2383 N N . TYR B 1 63 ? 48.031 6.520 -3.177 1.00 18.34 63 TYR B N 1
ATOM 2384 C CA . TYR B 1 63 ? 49.006 6.566 -4.288 1.00 16.81 63 TYR B CA 1
ATOM 2385 C C . TYR B 1 63 ? 50.000 7.694 -4.202 1.00 19.46 63 TYR B C 1
ATOM 2386 O O . TYR B 1 63 ? 49.834 8.649 -3.438 1.00 17.46 63 TYR B O 1
ATOM 2395 N N . PHE B 1 64 ? 51.059 7.528 -4.995 1.00 16.58 64 PHE B N 1
ATOM 2396 C CA . PHE B 1 64 ? 52.161 8.460 -5.139 1.00 16.98 64 PHE B CA 1
ATOM 2397 C C . PHE B 1 64 ? 52.205 8.743 -6.645 1.00 16.52 64 PHE B C 1
ATOM 2398 O O . PHE B 1 64 ? 52.251 7.809 -7.469 1.00 18.32 64 PHE B O 1
ATOM 2406 N N . GLY B 1 65 ? 52.173 10.017 -7.007 1.00 16.59 65 GLY B N 1
ATOM 2407 C CA . GLY B 1 65 ? 52.229 10.369 -8.408 1.00 19.24 65 GLY B CA 1
ATOM 2408 C C . GLY B 1 65 ? 50.932 10.959 -8.940 1.00 20.49 65 GLY B C 1
ATOM 2409 O O . GLY B 1 65 ? 50.237 11.669 -8.211 1.00 20.06 65 GLY B O 1
ATOM 2410 N N . CYS B 1 66 ? 50.611 10.625 -10.185 1.00 19.28 66 CYS B N 1
ATOM 2411 C CA . CYS B 1 66 ? 49.442 11.180 -10.879 1.00 19.85 66 CYS B CA 1
ATOM 2412 C C . CYS B 1 66 ? 48.411 10.166 -11.309 1.00 19.85 66 CYS B C 1
ATOM 2413 O O . CYS B 1 66 ? 48.657 9.354 -12.189 1.00 20.80 66 CYS B O 1
ATOM 2416 N N . HIS B 1 67 ? 47.235 10.243 -10.687 1.00 20.83 67 HIS B N 1
ATOM 2417 C CA . HIS B 1 67 ? 46.142 9.328 -10.953 1.00 23.53 67 HIS B CA 1
ATOM 2418 C C . HIS B 1 67 ? 45.080 10.066 -11.761 1.00 22.84 67 HIS B C 1
ATOM 2419 O O . HIS B 1 67 ? 44.401 10.937 -11.224 1.00 24.87 67 HIS B O 1
ATOM 2426 N N . TRP B 1 68 ? 44.942 9.713 -13.041 1.00 25.24 68 TRP B N 1
ATOM 2427 C CA . TRP B 1 68 ? 43.961 10.380 -13.916 1.00 27.66 68 TRP B CA 1
ATOM 2428 C C . TRP B 1 68 ? 44.066 11.893 -13.806 1.00 28.80 68 TRP B C 1
ATOM 2429 O O . TRP B 1 68 ? 43.054 12.596 -13.607 1.00 30.12 68 TRP B O 1
ATOM 2440 N N . GLY B 1 69 ? 45.295 12.394 -13.911 1.00 24.24 69 GLY B N 1
ATOM 2441 C CA . GLY B 1 69 ? 45.534 13.826 -13.848 1.00 24.82 69 GLY B CA 1
ATOM 2442 C C . GLY B 1 69 ? 45.740 14.465 -12.491 1.00 25.75 69 GLY B C 1
ATOM 2443 O O . GLY B 1 69 ? 46.357 15.526 -12.402 1.00 28.53 69 GLY B O 1
ATOM 2444 N N . ALA B 1 70 ? 45.240 13.830 -11.434 1.00 25.81 70 ALA B N 1
ATOM 2445 C CA . ALA B 1 70 ? 45.373 14.382 -10.091 1.00 25.60 70 ALA B CA 1
ATOM 2446 C C . ALA B 1 70 ? 46.683 13.908 -9.488 1.00 24.87 70 ALA B C 1
ATOM 2447 O O . ALA B 1 70 ? 46.826 12.739 -9.125 1.00 23.59 70 ALA B O 1
ATOM 2449 N N . CYS B 1 71 ? 47.645 14.818 -9.400 1.00 21.92 71 CYS B N 1
ATOM 2450 C CA . CYS B 1 71 ? 48.940 14.465 -8.866 1.00 22.16 71 CYS B CA 1
ATOM 2451 C C . CYS B 1 71 ? 49.131 14.840 -7.418 1.00 22.96 71 CYS B C 1
ATOM 2452 O O . CYS B 1 71 ? 48.539 15.807 -6.924 1.00 24.55 71 CYS B O 1
ATOM 2455 N N . THR B 1 72 ? 49.979 14.061 -6.745 1.00 23.26 72 THR B N 1
ATOM 2456 C CA . THR B 1 72 ? 50.350 14.316 -5.370 1.00 18.92 72 THR B CA 1
ATOM 2457 C C . THR B 1 72 ? 51.401 15.456 -5.417 1.00 24.32 72 THR B C 1
ATOM 2458 O O . THR B 1 72 ? 51.792 15.902 -6.494 1.00 22.41 72 THR B O 1
ATOM 2462 N N A SER B 1 73 ? 51.860 15.908 -4.255 0.50 22.69 73 SER B N 1
ATOM 2463 N N B SER B 1 73 ? 51.865 15.901 -4.253 0.50 22.55 73 SER B N 1
ATOM 2464 C CA A SER B 1 73 ? 52.822 17.006 -4.211 0.50 25.26 73 SER B CA 1
ATOM 2465 C CA B SER B 1 73 ? 52.827 17.001 -4.203 0.50 25.09 73 SER B CA 1
ATOM 2466 C C A SER B 1 73 ? 54.273 16.596 -4.443 0.50 21.47 73 SER B C 1
ATOM 2467 C C B SER B 1 73 ? 54.275 16.588 -4.447 0.50 21.53 73 SER B C 1
ATOM 2468 O O A SER B 1 73 ? 54.801 15.726 -3.756 0.50 22.56 73 SER B O 1
ATOM 2469 O O B SER B 1 73 ? 54.803 15.709 -3.771 0.50 22.49 73 SER B O 1
ATOM 2474 N N . ASN B 1 74 ? 54.906 17.221 -5.435 1.00 23.67 74 ASN B N 1
ATOM 2475 C CA . ASN B 1 74 ? 56.317 16.954 -5.749 1.00 26.71 74 ASN B CA 1
ATOM 2476 C C . ASN B 1 74 ? 56.758 15.493 -5.792 1.00 23.60 74 ASN B C 1
ATOM 2477 O O . ASN B 1 74 ? 57.725 15.108 -5.131 1.00 24.55 74 ASN B O 1
ATOM 2482 N N . SER B 1 75 ? 56.070 14.683 -6.590 1.00 22.89 75 SER B N 1
ATOM 2483 C CA . SER B 1 75 ? 56.406 13.269 -6.696 1.00 21.21 75 SER B CA 1
ATOM 2484 C C . SER B 1 75 ? 57.582 13.002 -7.643 1.00 23.23 75 SER B C 1
ATOM 2485 O O . SER B 1 75 ? 58.251 11.971 -7.533 1.00 23.76 75 SER B O 1
ATOM 2488 N N . GLY B 1 76 ? 57.822 13.935 -8.559 1.00 26.80 76 GLY B N 1
ATOM 2489 C CA . GLY B 1 76 ? 58.878 13.738 -9.533 1.00 27.06 76 GLY B CA 1
ATOM 2490 C C . GLY B 1 76 ? 58.337 12.909 -10.686 1.00 27.96 76 GLY B C 1
ATOM 2491 O O . GLY B 1 76 ? 59.085 12.526 -11.586 1.00 31.75 76 GLY B O 1
ATOM 2492 N N . LEU B 1 77 ? 57.039 12.616 -10.656 1.00 25.42 77 LEU B N 1
ATOM 2493 C CA . LEU B 1 77 ? 56.392 11.850 -11.710 1.00 23.93 77 LEU B CA 1
ATOM 2494 C C . LEU B 1 77 ? 55.391 12.751 -12.445 1.00 25.17 77 LEU B C 1
ATOM 2495 O O . LEU B 1 77 ? 54.857 13.707 -11.884 1.00 27.06 77 LEU B O 1
ATOM 2500 N N . PRO B 1 78 ? 55.073 12.437 -13.708 1.00 26.55 78 PRO B N 1
ATOM 2501 C CA . PRO B 1 78 ? 55.563 11.309 -14.500 1.00 24.90 78 PRO B CA 1
ATOM 2502 C C . PRO B 1 78 ? 56.992 11.477 -14.954 1.00 25.00 78 PRO B C 1
ATOM 2503 O O . PRO B 1 78 ? 57.460 12.602 -15.139 1.00 25.61 78 PRO B O 1
ATOM 2507 N N . ARG B 1 79 ? 57.672 10.339 -15.112 1.00 25.27 79 ARG B N 1
ATOM 2508 C CA . ARG B 1 79 ? 59.043 10.280 -15.585 1.00 27.12 79 ARG B CA 1
ATOM 2509 C C . ARG B 1 79 ? 59.209 9.000 -16.391 1.00 24.75 79 ARG B C 1
ATOM 2510 O O . ARG B 1 79 ? 58.705 7.943 -16.007 1.00 24.60 79 ARG B O 1
ATOM 2518 N N . ARG B 1 80 ? 59.892 9.101 -17.531 1.00 25.54 80 ARG B N 1
ATOM 2519 C CA . ARG B 1 80 ? 60.115 7.939 -18.386 1.00 22.07 80 ARG B CA 1
ATOM 2520 C C . ARG B 1 80 ? 60.810 6.820 -17.638 1.00 24.61 80 ARG B C 1
ATOM 2521 O O . ARG B 1 80 ? 61.724 7.059 -16.842 1.00 24.18 80 ARG B O 1
ATOM 2529 N N . VAL B 1 81 ? 60.371 5.590 -17.898 1.00 25.25 81 VAL B N 1
ATOM 2530 C CA . VAL B 1 81 ? 60.948 4.422 -17.239 1.00 22.15 81 VAL B CA 1
ATOM 2531 C C . VAL B 1 81 ? 62.466 4.347 -17.417 1.00 23.18 81 VAL B C 1
ATOM 2532 O O . VAL B 1 81 ? 63.204 4.019 -16.484 1.00 24.87 81 VAL B O 1
ATOM 2536 N N . GLN B 1 82 ? 62.938 4.674 -18.616 1.00 28.14 82 GLN B N 1
ATOM 2537 C CA . GLN B 1 82 ? 64.373 4.617 -18.880 1.00 30.72 82 GLN B CA 1
ATOM 2538 C C . GLN B 1 82 ? 65.179 5.656 -18.110 1.00 30.38 82 GLN B C 1
ATOM 2539 O O . GLN B 1 82 ? 66.408 5.632 -18.123 1.00 31.51 82 GLN B O 1
ATOM 2545 N N . GLU B 1 83 ? 64.501 6.569 -17.427 1.00 32.29 83 GLU B N 1
ATOM 2546 C CA . GLU B 1 83 ? 65.205 7.598 -16.650 1.00 30.40 83 GLU B CA 1
ATOM 2547 C C . GLU B 1 83 ? 65.161 7.278 -15.152 1.00 31.23 83 GLU B C 1
ATOM 2548 O O . GLU B 1 83 ? 65.667 8.023 -14.325 1.00 33.11 83 GLU B O 1
ATOM 2554 N N . LEU B 1 84 ? 64.556 6.150 -14.814 1.00 27.80 84 LEU B N 1
ATOM 2555 C CA . LEU B 1 84 ? 64.444 5.741 -13.424 1.00 27.89 84 LEU B CA 1
ATOM 2556 C C . LEU B 1 84 ? 65.634 4.869 -13.031 1.00 28.85 84 LEU B C 1
ATOM 2557 O O . LEU B 1 84 ? 66.072 4.013 -13.794 1.00 29.28 84 LEU B O 1
ATOM 2562 N N . SER B 1 85 ? 66.126 5.077 -11.822 1.00 22.58 85 SER B N 1
ATOM 2563 C CA . SER B 1 85 ? 67.233 4.311 -11.286 1.00 27.13 85 SER B CA 1
ATOM 2564 C C . SER B 1 85 ? 66.759 3.328 -10.215 1.00 29.19 85 SER B C 1
ATOM 2565 O O . SER B 1 85 ? 67.150 2.168 -10.208 1.00 34.88 85 SER B O 1
ATOM 2568 N N . ASP B 1 86 ? 65.891 3.804 -9.328 1.00 27.02 86 ASP B N 1
ATOM 2569 C CA . ASP B 1 86 ? 65.378 3.001 -8.218 1.00 27.08 86 ASP B CA 1
ATOM 2570 C C . ASP B 1 86 ? 63.916 3.383 -7.955 1.00 21.29 86 ASP B C 1
ATOM 2571 O O . ASP B 1 86 ? 63.539 4.538 -8.111 1.00 25.96 86 ASP B O 1
ATOM 2576 N N . VAL B 1 87 ? 63.103 2.396 -7.601 1.00 21.14 87 VAL B N 1
ATOM 2577 C CA . VAL B 1 87 ? 61.698 2.659 -7.248 1.00 18.91 87 VAL B CA 1
ATOM 2578 C C . VAL B 1 87 ? 61.470 1.675 -6.119 1.00 17.43 87 VAL B C 1
ATOM 2579 O O . VAL B 1 87 ? 61.607 0.458 -6.308 1.00 18.44 87 VAL B O 1
ATOM 2583 N N . ARG B 1 88 ? 61.120 2.195 -4.935 1.00 18.79 88 ARG B N 1
ATOM 2584 C CA . ARG B 1 88 ? 60.931 1.378 -3.747 1.00 17.55 88 ARG B CA 1
ATOM 2585 C C . ARG B 1 88 ? 59.579 1.661 -3.066 1.00 17.93 88 ARG B C 1
ATOM 2586 O O . ARG B 1 88 ? 59.004 2.736 -3.230 1.00 17.43 88 ARG B O 1
ATOM 2594 N N . THR B 1 89 ? 59.098 0.694 -2.297 1.00 15.60 89 THR B N 1
ATOM 2595 C CA . THR B 1 89 ? 57.836 0.911 -1.593 1.00 15.62 89 THR B CA 1
ATOM 2596 C C . THR B 1 89 ? 57.710 0.023 -0.358 1.00 17.54 89 THR B C 1
ATOM 2597 O O . THR B 1 89 ? 58.341 -1.033 -0.262 1.00 18.81 89 THR B O 1
ATOM 2601 N N . SER B 1 90 ? 56.914 0.476 0.609 1.00 15.41 90 SER B N 1
ATOM 2602 C CA . SER B 1 90 ? 56.641 -0.323 1.810 1.00 15.48 90 SER B CA 1
ATOM 2603 C C . SER B 1 90 ? 55.140 -0.244 2.012 1.00 16.36 90 SER B C 1
ATOM 2604 O O . SER B 1 90 ? 54.507 0.728 1.581 1.00 15.89 90 SER B O 1
ATOM 2607 N N . TRP B 1 91 ? 54.594 -1.277 2.645 1.00 16.55 91 TRP B N 1
ATOM 2608 C CA . TRP B 1 91 ? 53.159 -1.359 2.894 1.00 17.74 91 TRP B CA 1
ATOM 2609 C C . TRP B 1 91 ? 52.866 -2.491 3.881 1.00 18.79 91 TRP B C 1
ATOM 2610 O O . TRP B 1 91 ? 53.560 -3.514 3.899 1.00 18.41 91 TRP B O 1
ATOM 2621 N N . THR B 1 92 ? 51.839 -2.283 4.703 1.00 16.66 92 THR B N 1
ATOM 2622 C CA . THR B 1 92 ? 51.398 -3.307 5.653 1.00 17.42 92 THR B CA 1
ATOM 2623 C C . THR B 1 92 ? 49.891 -3.371 5.489 1.00 16.85 92 THR B C 1
ATOM 2624 O O . THR B 1 92 ? 49.191 -2.358 5.680 1.00 19.63 92 THR B O 1
ATOM 2628 N N . LEU B 1 93 ? 49.401 -4.556 5.133 1.00 18.91 93 LEU B N 1
ATOM 2629 C CA . LEU B 1 93 ? 47.974 -4.749 4.938 1.00 20.78 93 LEU B CA 1
ATOM 2630 C C . LEU B 1 93 ? 47.393 -5.658 6.003 1.00 21.46 93 LEU B C 1
ATOM 2631 O O . LEU B 1 93 ? 48.069 -6.546 6.503 1.00 24.64 93 LEU B O 1
ATOM 2636 N N . THR B 1 94 ? 46.129 -5.426 6.338 1.00 24.83 94 THR B N 1
ATOM 2637 C CA . THR B 1 94 ? 45.446 -6.261 7.328 1.00 24.27 94 THR B CA 1
ATOM 2638 C C . THR B 1 94 ? 44.378 -7.013 6.547 1.00 24.58 94 THR B C 1
ATOM 2639 O O . THR B 1 94 ? 43.395 -6.413 6.106 1.00 26.64 94 THR B O 1
ATOM 2643 N N . PRO B 1 95 ? 44.574 -8.323 6.331 1.00 28.58 95 PRO B N 1
ATOM 2644 C CA . PRO B 1 95 ? 43.584 -9.105 5.585 1.00 29.97 95 PRO B CA 1
ATOM 2645 C C . PRO B 1 95 ? 42.379 -9.478 6.450 1.00 33.96 95 PRO B C 1
ATOM 2646 O O . PRO B 1 95 ? 42.451 -9.412 7.677 1.00 33.34 95 PRO B O 1
ATOM 2650 N N . ILE B 1 96 ? 41.265 -9.812 5.803 1.00 31.68 96 ILE B N 1
ATOM 2651 C CA . ILE B 1 96 ? 40.065 -10.243 6.525 1.00 34.17 96 ILE B CA 1
ATOM 2652 C C . ILE B 1 96 ? 39.760 -11.659 6.039 1.00 36.91 96 ILE B C 1
ATOM 2653 O O . ILE B 1 96 ? 40.360 -12.132 5.069 1.00 33.86 96 ILE B O 1
ATOM 2658 N N . THR B 1 97 ? 38.834 -12.342 6.707 1.00 40.47 97 THR B N 1
ATOM 2659 C CA . THR B 1 97 ? 38.519 -13.723 6.357 1.00 43.52 97 THR B CA 1
ATOM 2660 C C . THR B 1 97 ? 37.342 -13.916 5.416 1.00 45.30 97 THR B C 1
ATOM 2661 O O . THR B 1 97 ? 37.107 -15.026 4.941 1.00 48.29 97 THR B O 1
ATOM 2665 N N . THR B 1 98 ? 36.599 -12.851 5.146 1.00 45.90 98 THR B N 1
ATOM 2666 C CA . THR B 1 98 ? 35.447 -12.973 4.269 1.00 46.44 98 THR B CA 1
ATOM 2667 C C . THR B 1 98 ? 35.451 -12.009 3.091 1.00 47.71 98 THR B C 1
ATOM 2668 O O . THR B 1 98 ? 36.102 -10.956 3.127 1.00 46.94 98 THR B O 1
ATOM 2672 N N . GLY B 1 99 ? 34.726 -12.392 2.043 1.00 41.10 99 GLY B N 1
ATOM 2673 C CA . GLY B 1 99 ? 34.608 -11.563 0.862 1.00 37.34 99 GLY B CA 1
ATOM 2674 C C . GLY B 1 99 ? 35.481 -11.975 -0.300 1.00 36.38 99 GLY B C 1
ATOM 2675 O O . GLY B 1 99 ? 36.269 -12.927 -0.204 1.00 40.03 99 GLY B O 1
ATOM 2676 N N A ARG B 1 100 ? 35.345 -11.269 -1.417 0.50 38.94 100 ARG B N 1
ATOM 2677 N N B ARG B 1 100 ? 35.309 -11.249 -1.401 0.50 38.30 100 ARG B N 1
ATOM 2678 C CA A ARG B 1 100 ? 36.139 -11.551 -2.610 0.50 38.26 100 ARG B CA 1
ATOM 2679 C CA B ARG B 1 100 ? 36.060 -11.462 -2.627 0.50 37.62 100 ARG B CA 1
ATOM 2680 C C A ARG B 1 100 ? 36.850 -10.249 -2.973 0.50 36.05 100 ARG B C 1
ATOM 2681 C C B ARG B 1 100 ? 36.825 -10.166 -2.871 0.50 34.96 100 ARG B C 1
ATOM 2682 O O A ARG B 1 100 ? 36.259 -9.332 -3.542 0.50 36.37 100 ARG B O 1
ATOM 2683 O O B ARG B 1 100 ? 36.236 -9.153 -3.251 0.50 32.84 100 ARG B O 1
ATOM 2698 N N . TRP B 1 101 ? 38.130 -10.186 -2.631 1.00 35.27 101 TRP B N 1
ATOM 2699 C CA . TRP B 1 101 ? 38.934 -8.981 -2.840 1.00 33.17 101 TRP B CA 1
ATOM 2700 C C . TRP B 1 101 ? 40.390 -9.352 -2.948 1.00 26.14 101 TRP B C 1
ATOM 2701 O O . TRP B 1 101 ? 40.758 -10.497 -2.752 1.00 26.42 101 TRP B O 1
ATOM 2712 N N . ASN B 1 102 ? 41.222 -8.383 -3.323 1.00 29.07 102 ASN B N 1
ATOM 2713 C CA . ASN B 1 102 ? 42.664 -8.614 -3.326 1.00 25.04 102 ASN B CA 1
ATOM 2714 C C . ASN B 1 102 ? 43.258 -7.396 -2.632 1.00 19.89 102 ASN B C 1
ATOM 2715 O O . ASN B 1 102 ? 42.552 -6.423 -2.345 1.00 24.76 102 ASN B O 1
ATOM 2720 N N . ALA B 1 103 ? 44.538 -7.520 -2.300 1.00 24.91 103 ALA B N 1
ATOM 2721 C CA . ALA B 1 103 ? 45.349 -6.475 -1.669 1.00 21.44 103 ALA B CA 1
ATOM 2722 C C . ALA B 1 103 ? 46.476 -6.395 -2.702 1.00 20.62 103 ALA B C 1
ATOM 2723 O O . ALA B 1 103 ? 47.307 -7.309 -2.806 1.00 22.04 103 ALA B O 1
ATOM 2725 N N . ALA B 1 104 ? 46.500 -5.319 -3.482 1.00 22.93 104 ALA B N 1
ATOM 2726 C CA . ALA B 1 104 ? 47.485 -5.234 -4.553 1.00 18.63 104 ALA B CA 1
ATOM 2727 C C . ALA B 1 104 ? 47.896 -3.839 -4.959 1.00 18.99 104 ALA B C 1
ATOM 2728 O O . ALA B 1 104 ? 47.148 -2.901 -4.826 1.00 16.65 104 ALA B O 1
ATOM 2730 N N . TYR B 1 105 ? 49.109 -3.740 -5.483 1.00 19.03 105 TYR B N 1
ATOM 2731 C CA . TYR B 1 105 ? 49.613 -2.501 -6.026 1.00 19.12 105 TYR B CA 1
ATOM 2732 C C . TYR B 1 105 ? 49.039 -2.398 -7.426 1.00 17.28 105 TYR B C 1
ATOM 2733 O O . TYR B 1 105 ? 48.756 -3.422 -8.058 1.00 20.95 105 TYR B O 1
ATOM 2742 N N . ASP B 1 106 ? 48.857 -1.159 -7.888 1.00 16.43 106 ASP B N 1
ATOM 2743 C CA . ASP B 1 106 ? 48.365 -0.844 -9.235 1.00 20.39 106 ASP B CA 1
ATOM 2744 C C . ASP B 1 106 ? 49.298 0.300 -9.683 1.00 22.44 106 ASP B C 1
ATOM 2745 O O . ASP B 1 106 ? 49.272 1.393 -9.108 1.00 19.40 106 ASP B O 1
ATOM 2750 N N . ILE B 1 107 ? 50.129 0.035 -10.692 1.00 18.72 107 ILE B N 1
ATOM 2751 C CA . ILE B 1 107 ? 51.108 1.018 -11.184 1.00 20.11 107 ILE B CA 1
ATOM 2752 C C . ILE B 1 107 ? 50.820 1.367 -12.644 1.00 18.12 107 ILE B C 1
ATOM 2753 O O . ILE B 1 107 ? 50.768 0.482 -13.497 1.00 21.36 107 ILE B O 1
ATOM 2758 N N . TRP B 1 108 ? 50.659 2.660 -12.918 1.00 18.99 108 TRP B N 1
ATOM 2759 C CA . TRP B 1 108 ? 50.295 3.125 -14.250 1.00 21.31 108 TRP B CA 1
ATOM 2760 C C . TRP B 1 108 ? 51.373 3.762 -15.093 1.00 21.49 108 TRP B C 1
ATOM 2761 O O . TRP B 1 108 ? 52.153 4.571 -14.606 1.00 20.20 108 TRP B O 1
ATOM 2772 N N . PHE B 1 109 ? 51.381 3.389 -16.378 1.00 21.75 109 PHE B N 1
ATOM 2773 C CA . PHE B 1 109 ? 52.322 3.904 -17.368 1.00 18.75 109 PHE B CA 1
ATOM 2774 C C . PHE B 1 109 ? 51.576 4.311 -18.643 1.00 22.15 109 PHE B C 1
ATOM 2775 O O . PHE B 1 109 ? 50.518 3.767 -18.946 1.00 23.76 109 PHE B O 1
ATOM 2783 N N . SER B 1 110 ? 52.134 5.265 -19.379 1.00 23.16 110 SER B N 1
ATOM 2784 C CA . SER B 1 110 ? 51.563 5.656 -20.673 1.00 25.73 110 SER B CA 1
ATOM 2785 C C . SER B 1 110 ? 52.621 6.377 -21.503 1.00 26.53 110 SER B C 1
ATOM 2786 O O . SER B 1 110 ? 53.643 6.832 -20.982 1.00 23.71 110 SER B O 1
ATOM 2789 N N . PRO B 1 111 ? 52.393 6.480 -22.826 1.00 25.69 111 PRO B N 1
ATOM 2790 C CA . PRO B 1 111 ? 53.355 7.143 -23.712 1.00 28.32 111 PRO B CA 1
ATOM 2791 C C . PRO B 1 111 ? 53.476 8.650 -23.517 1.00 31.69 111 PRO B C 1
ATOM 2792 O O . PRO B 1 111 ? 54.476 9.249 -23.922 1.00 29.83 111 PRO B O 1
ATOM 2796 N N . VAL B 1 112 ? 52.466 9.266 -22.902 1.00 30.75 112 VAL B N 1
ATOM 2797 C CA . VAL B 1 112 ? 52.483 10.711 -22.713 1.00 30.74 112 VAL B CA 1
ATOM 2798 C C . VAL B 1 112 ? 52.384 11.149 -21.248 1.00 33.81 112 VAL B C 1
ATOM 2799 O O . VAL B 1 112 ? 51.989 10.370 -20.377 1.00 31.90 112 VAL B O 1
ATOM 2803 N N . THR B 1 113 ? 52.721 12.411 -21.003 1.00 30.81 113 THR B N 1
ATOM 2804 C CA . THR B 1 113 ? 52.716 12.981 -19.650 1.00 31.38 113 THR B CA 1
ATOM 2805 C C . THR B 1 113 ? 51.335 13.335 -19.100 1.00 30.45 113 THR B C 1
ATOM 2806 O O . THR B 1 113 ? 51.154 13.432 -17.889 1.00 27.54 113 THR B O 1
ATOM 2810 N N . ASN B 1 114 ? 50.368 13.538 -19.984 1.00 30.99 114 ASN B N 1
ATOM 2811 C CA . ASN B 1 114 ? 48.998 13.881 -19.586 1.00 32.26 114 ASN B CA 1
ATOM 2812 C C . ASN B 1 114 ? 48.196 12.604 -19.305 1.00 32.19 114 ASN B C 1
ATOM 2813 O O . ASN B 1 114 ? 48.075 11.756 -20.175 1.00 30.92 114 ASN B O 1
ATOM 2818 N N . SER B 1 115 ? 47.646 12.474 -18.099 1.00 29.63 115 SER B N 1
ATOM 2819 C CA . SER B 1 115 ? 46.859 11.300 -17.745 1.00 31.51 115 SER B CA 1
ATOM 2820 C C . SER B 1 115 ? 45.429 11.686 -17.404 1.00 29.64 115 SER B C 1
ATOM 2821 O O . SER B 1 115 ? 44.703 10.910 -16.796 1.00 30.34 115 SER B O 1
ATOM 2824 N N . GLY B 1 116 ? 45.034 12.891 -17.800 1.00 34.45 116 GLY B N 1
ATOM 2825 C CA . GLY B 1 116 ? 43.688 13.361 -17.512 1.00 33.67 116 GLY B CA 1
ATOM 2826 C C . GLY B 1 116 ? 42.591 12.424 -17.979 1.00 39.45 116 GLY B C 1
ATOM 2827 O O . GLY B 1 116 ? 41.525 12.334 -17.360 1.00 39.31 116 GLY B O 1
ATOM 2828 N N . ASN B 1 117 ? 42.860 11.716 -19.074 1.00 38.90 117 ASN B N 1
ATOM 2829 C CA . ASN B 1 117 ? 41.901 10.790 -19.664 1.00 40.22 117 ASN B CA 1
ATOM 2830 C C . ASN B 1 117 ? 42.391 9.338 -19.621 1.00 39.54 117 ASN B C 1
ATOM 2831 O O . ASN B 1 1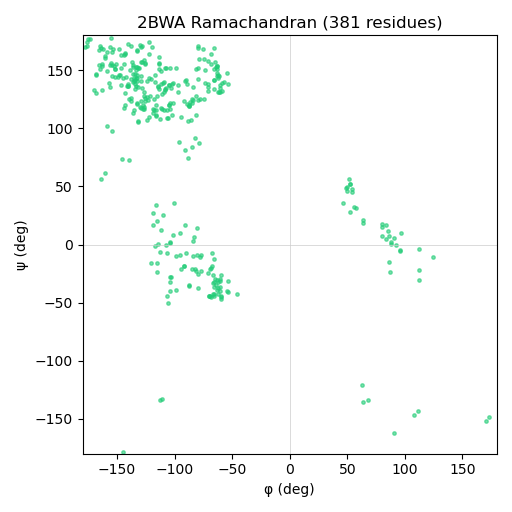17 ? 42.117 8.554 -20.531 1.00 39.55 117 ASN B O 1
ATOM 2836 N N . GLY B 1 118 ? 43.130 8.982 -18.577 1.00 37.41 118 GLY B N 1
ATOM 2837 C CA . GLY B 1 118 ? 43.594 7.612 -18.469 1.00 32.81 118 GLY B CA 1
ATOM 2838 C C . GLY B 1 118 ? 44.940 7.311 -19.094 1.00 34.26 118 GLY B C 1
ATOM 2839 O O . GLY B 1 118 ? 45.735 8.208 -19.408 1.00 32.08 118 GLY B O 1
ATOM 2840 N N . TYR B 1 119 ? 45.172 6.022 -19.304 1.00 32.19 119 TYR B N 1
ATOM 2841 C CA . TYR B 1 119 ? 46.437 5.552 -19.837 1.00 34.11 119 TYR B CA 1
ATOM 2842 C C . TYR B 1 119 ? 46.299 4.642 -21.053 1.00 35.17 119 TYR B C 1
ATOM 2843 O O . TYR B 1 119 ? 46.945 3.595 -21.131 1.00 31.80 119 TYR B O 1
ATOM 2852 N N A SER B 1 120 ? 45.455 5.039 -22.001 0.50 36.83 120 SER B N 1
ATOM 2853 N N B SER B 1 120 ? 45.449 5.032 -21.999 0.50 37.08 120 SER B N 1
ATOM 2854 C CA A SER B 1 120 ? 45.275 4.246 -23.210 0.50 36.57 120 SER B CA 1
ATOM 2855 C CA B SER B 1 120 ? 45.266 4.231 -23.203 0.50 36.87 120 SER B CA 1
ATOM 2856 C C A SER B 1 120 ? 46.623 4.155 -23.916 0.50 34.25 120 SER B C 1
ATOM 2857 C C B SER B 1 120 ? 46.610 4.155 -23.924 0.50 34.47 120 SER B C 1
ATOM 2858 O O A SER B 1 120 ? 47.348 5.146 -23.997 0.50 36.74 120 SER B O 1
ATOM 2859 O O B SER B 1 120 ? 47.318 5.156 -24.022 0.50 36.88 120 SER B O 1
ATOM 2864 N N . GLY B 1 121 ? 46.965 2.968 -24.410 1.00 32.84 121 GLY B N 1
ATOM 2865 C CA . GLY B 1 121 ? 48.231 2.801 -25.114 1.00 32.19 121 GLY B CA 1
ATOM 2866 C C . GLY B 1 121 ? 49.434 2.593 -24.210 1.00 30.50 121 GLY B C 1
ATOM 2867 O O . GLY B 1 121 ? 50.572 2.496 -24.682 1.00 30.50 121 GLY B O 1
ATOM 2868 N N . GLY B 1 122 ? 49.176 2.524 -22.906 1.00 30.07 122 GLY B N 1
ATOM 2869 C CA . GLY B 1 122 ? 50.242 2.317 -21.943 1.00 27.95 122 GLY B CA 1
ATOM 2870 C C . GLY B 1 122 ? 50.176 0.950 -21.292 1.00 28.65 122 GLY B C 1
ATOM 2871 O O . GLY B 1 122 ? 49.983 -0.070 -21.957 1.00 30.12 122 GLY B O 1
ATOM 2872 N N . ALA B 1 123 ? 50.310 0.926 -19.975 1.00 25.47 123 ALA B N 1
ATOM 2873 C CA . ALA B 1 123 ? 50.301 -0.329 -19.240 1.00 21.65 123 ALA B CA 1
ATOM 2874 C C . ALA B 1 123 ? 49.872 -0.144 -17.801 1.00 26.56 123 ALA B C 1
ATOM 2875 O O . ALA B 1 123 ? 50.009 0.945 -17.228 1.00 24.19 123 ALA B O 1
ATOM 2877 N N . GLU B 1 124 ? 49.376 -1.237 -17.233 1.00 24.81 124 GLU B N 1
ATOM 2878 C CA . GLU B 1 124 ? 48.948 -1.292 -15.850 1.00 20.64 124 GLU B CA 1
ATOM 2879 C C . GLU B 1 124 ? 49.700 -2.482 -15.268 1.00 24.33 124 GLU B C 1
ATOM 2880 O O . GLU B 1 124 ? 49.511 -3.612 -15.711 1.00 26.33 124 GLU B O 1
ATOM 2886 N N . LEU B 1 125 ? 50.566 -2.238 -14.287 1.00 20.59 125 LEU B N 1
ATOM 2887 C CA . LEU B 1 125 ? 51.336 -3.319 -13.663 1.00 21.27 125 LEU B CA 1
ATOM 2888 C C . LEU B 1 125 ? 50.835 -3.495 -12.235 1.00 23.37 125 LEU B C 1
ATOM 2889 O O . LEU B 1 125 ? 50.912 -2.563 -11.430 1.00 20.67 125 LEU B O 1
ATOM 2894 N N . MET B 1 126 ? 50.272 -4.669 -11.937 1.00 19.61 126 MET B N 1
ATOM 2895 C CA . MET B 1 126 ? 49.771 -4.943 -10.599 1.00 19.90 126 MET B CA 1
ATOM 2896 C C . MET B 1 126 ? 50.653 -5.939 -9.877 1.00 19.53 126 MET B C 1
ATOM 2897 O O . MET B 1 126 ? 51.288 -6.782 -10.501 1.00 22.04 126 MET B O 1
ATOM 2902 N N . ILE B 1 127 ? 50.676 -5.841 -8.545 1.00 21.90 127 ILE B N 1
ATOM 2903 C CA . ILE B 1 127 ? 51.430 -6.771 -7.713 1.00 18.81 127 ILE B CA 1
ATOM 2904 C C . ILE B 1 127 ? 50.464 -7.195 -6.614 1.00 20.23 127 ILE B C 1
ATOM 2905 O O . ILE B 1 127 ? 50.114 -6.416 -5.717 1.00 19.28 127 ILE B O 1
ATOM 2910 N N . TRP B 1 128 ? 49.993 -8.437 -6.735 1.00 21.85 128 TRP B N 1
ATOM 2911 C CA . TRP B 1 128 ? 49.031 -9.009 -5.795 1.00 22.26 128 TRP B CA 1
ATOM 2912 C C . TRP B 1 128 ? 49.739 -9.658 -4.623 1.00 16.31 128 TRP B C 1
ATOM 2913 O O . TRP B 1 128 ? 50.481 -10.587 -4.808 1.00 21.95 128 TRP B O 1
ATOM 2924 N N . LEU B 1 129 ? 49.450 -9.166 -3.424 1.00 20.82 129 LEU B N 1
ATOM 2925 C CA . LEU B 1 129 ? 50.051 -9.642 -2.190 1.00 21.69 129 LEU B CA 1
ATOM 2926 C C . LEU B 1 129 ? 49.150 -10.532 -1.346 1.00 26.46 129 LEU B C 1
ATOM 2927 O O . LEU B 1 129 ? 49.644 -11.414 -0.663 1.00 25.87 129 LEU B O 1
ATOM 2932 N N . ASN B 1 130 ? 47.848 -10.278 -1.385 1.00 28.50 130 ASN B N 1
ATOM 2933 C CA . ASN B 1 130 ? 46.884 -11.067 -0.610 1.00 29.03 130 ASN B CA 1
ATOM 2934 C C . ASN B 1 130 ? 45.520 -10.997 -1.291 1.00 31.45 130 ASN B C 1
ATOM 2935 O O . ASN B 1 130 ? 45.276 -10.162 -2.173 1.00 26.94 130 ASN B O 1
ATOM 2940 N N . TRP B 1 131 ? 44.614 -11.878 -0.884 1.00 31.37 131 TRP B N 1
ATOM 2941 C CA . TRP B 1 131 ? 43.307 -11.921 -1.527 1.00 30.56 131 TRP B CA 1
ATOM 2942 C C . TRP B 1 131 ? 42.418 -12.926 -0.797 1.00 30.46 131 TRP B C 1
ATOM 2943 O O . TRP B 1 131 ? 42.860 -13.590 0.145 1.00 28.23 131 TRP B O 1
ATOM 2954 N N . ASN B 1 132 ? 41.171 -13.017 -1.242 1.00 34.92 132 ASN B N 1
ATOM 2955 C CA . ASN B 1 132 ? 40.211 -13.957 -0.650 1.00 33.53 132 ASN B CA 1
ATOM 2956 C C . ASN B 1 132 ? 38.991 -14.098 -1.561 1.00 36.00 132 ASN B C 1
ATOM 2957 O O . ASN B 1 132 ? 38.669 -13.195 -2.337 1.00 34.80 132 ASN B O 1
ATOM 2962 N N . GLY B 1 133 ? 38.315 -15.243 -1.466 1.00 38.60 133 GLY B N 1
ATOM 2963 C CA . GLY B 1 133 ? 37.127 -15.461 -2.273 1.00 38.84 133 GLY B CA 1
ATOM 2964 C C . GLY B 1 133 ? 37.331 -16.105 -3.636 1.00 41.28 133 GLY B C 1
ATOM 2965 O O . GLY B 1 133 ? 36.385 -16.207 -4.407 1.00 44.93 133 GLY B O 1
ATOM 2966 N N . GLY B 1 134 ? 38.552 -16.530 -3.939 1.00 40.33 134 GLY B N 1
ATOM 2967 C CA . GLY B 1 134 ? 38.829 -17.161 -5.220 1.00 40.59 134 GLY B CA 1
ATOM 2968 C C . GLY B 1 134 ? 39.010 -16.229 -6.407 1.00 39.36 134 GLY B C 1
ATOM 2969 O O . GLY B 1 134 ? 38.909 -16.661 -7.554 1.00 38.59 134 GLY B O 1
ATOM 2970 N N . VAL B 1 135 ? 39.266 -14.948 -6.153 1.00 37.29 135 VAL B N 1
ATOM 2971 C CA . VAL B 1 135 ? 39.452 -14.003 -7.252 1.00 35.52 135 VAL B CA 1
ATOM 2972 C C . VAL B 1 135 ? 40.749 -14.312 -7.990 1.00 34.02 135 VAL B C 1
ATOM 2973 O O . VAL B 1 135 ? 41.670 -14.908 -7.425 1.00 36.94 135 VAL B O 1
ATOM 2977 N N . MET B 1 136 ? 40.816 -13.916 -9.257 1.00 32.88 136 MET B N 1
ATOM 2978 C CA . MET B 1 136 ? 41.986 -14.181 -10.086 1.00 33.67 136 MET B CA 1
ATOM 2979 C C . MET B 1 136 ? 42.381 -12.976 -10.926 1.00 30.42 136 MET B C 1
ATOM 2980 O O . MET B 1 136 ? 41.557 -12.102 -11.203 1.00 32.82 136 MET B O 1
ATOM 2985 N N . PRO B 1 137 ? 43.654 -12.921 -11.351 1.00 30.14 137 PRO B N 1
ATOM 2986 C CA . PRO B 1 137 ? 44.111 -11.799 -12.176 1.00 31.27 137 PRO B CA 1
ATOM 2987 C C . PRO B 1 137 ? 43.445 -11.873 -13.551 1.00 34.38 137 PRO B C 1
ATOM 2988 O O . PRO B 1 137 ? 42.899 -12.916 -13.929 1.00 36.18 137 PRO B O 1
ATOM 2992 N N . GLY B 1 138 ? 43.489 -10.767 -14.283 1.00 33.77 138 GLY B N 1
ATOM 2993 C CA . GLY B 1 138 ? 42.940 -10.728 -15.626 1.00 32.20 138 GLY B CA 1
ATOM 2994 C C . GLY B 1 138 ? 43.896 -11.446 -16.563 1.00 33.98 138 GLY B C 1
ATOM 2995 O O . GLY B 1 138 ? 45.036 -11.766 -16.188 1.00 32.59 138 GLY B O 1
ATOM 2996 N N . GLY B 1 139 ? 43.425 -11.719 -17.781 1.00 34.16 139 GLY B N 1
ATOM 2997 C CA . GLY B 1 139 ? 44.241 -12.393 -18.780 1.00 32.67 139 GLY B CA 1
ATOM 2998 C C . GLY B 1 139 ? 44.559 -13.828 -18.430 1.00 33.33 139 GLY B C 1
ATOM 2999 O O . GLY B 1 139 ? 43.715 -14.542 -17.872 1.00 33.08 139 GLY B O 1
ATOM 3000 N N A SER B 1 140 ? 45.775 -14.264 -18.747 0.50 32.89 140 SER B N 1
ATOM 3001 N N B SER B 1 140 ? 45.782 -14.246 -18.751 0.50 32.60 140 SER B N 1
ATOM 3002 C CA A SER B 1 140 ? 46.196 -15.623 -18.437 0.50 35.30 140 SER B CA 1
ATOM 3003 C CA B SER B 1 140 ? 46.232 -15.607 -18.494 0.50 34.95 140 SER B CA 1
ATOM 3004 C C A SER B 1 140 ? 47.633 -15.638 -17.927 0.50 33.64 140 SER B C 1
ATOM 3005 C C B SER B 1 140 ? 47.650 -15.629 -17.926 0.50 33.38 140 SER B C 1
ATOM 3006 O O A SER B 1 140 ? 48.410 -14.717 -18.194 0.50 32.32 140 SER B O 1
ATOM 3007 O O B SER B 1 140 ? 48.432 -14.700 -18.148 0.50 32.23 140 SER B O 1
ATOM 3012 N N . ARG B 1 141 ? 47.972 -16.688 -17.189 1.00 31.72 141 ARG B N 1
ATOM 3013 C CA . ARG B 1 141 ? 49.302 -16.841 -16.610 1.00 35.12 141 ARG B CA 1
ATOM 3014 C C . ARG B 1 141 ? 50.290 -17.273 -17.684 1.00 36.13 141 ARG B C 1
ATOM 3015 O O . ARG B 1 141 ? 50.245 -18.400 -18.179 1.00 36.80 141 ARG B O 1
ATOM 3023 N N . VAL B 1 142 ? 51.199 -16.374 -18.025 1.00 34.83 142 VAL B N 1
ATOM 3024 C CA . VAL B 1 142 ? 52.187 -16.634 -19.053 1.00 32.86 142 VAL B CA 1
ATOM 3025 C C . VAL B 1 142 ? 53.546 -17.057 -18.528 1.00 32.27 142 VAL B C 1
ATOM 3026 O O . VAL B 1 142 ? 54.405 -17.479 -19.296 1.00 32.80 142 VAL B O 1
ATOM 3030 N N . ALA B 1 143 ? 53.757 -16.956 -17.222 1.00 32.02 143 ALA B N 1
ATOM 3031 C CA . ALA B 1 143 ? 55.050 -17.326 -16.667 1.00 28.78 143 ALA B CA 1
ATOM 3032 C C . ALA B 1 143 ? 55.078 -17.245 -15.162 1.00 29.30 143 ALA B C 1
ATOM 3033 O O . ALA B 1 143 ? 54.110 -16.816 -14.531 1.00 31.44 143 ALA B O 1
ATOM 3035 N N . THR B 1 144 ? 56.204 -17.681 -14.610 1.00 28.28 144 THR B N 1
ATOM 3036 C CA . THR B 1 144 ? 56.472 -17.642 -13.183 1.00 32.62 144 THR B CA 1
ATOM 3037 C C . THR B 1 144 ? 57.865 -17.036 -13.105 1.00 32.53 144 THR B C 1
ATOM 3038 O O . THR B 1 144 ? 58.738 -17.391 -13.893 1.00 30.04 144 THR B O 1
ATOM 3042 N N . VAL B 1 145 ? 58.072 -16.091 -12.189 1.00 32.27 145 VAL B N 1
ATOM 3043 C CA . VAL B 1 145 ? 59.380 -15.454 -12.084 1.00 30.92 145 VAL B CA 1
ATOM 3044 C C . VAL B 1 145 ? 59.748 -15.082 -10.656 1.00 32.60 145 VAL B C 1
ATOM 3045 O O . VAL B 1 145 ? 58.871 -14.815 -9.837 1.00 30.00 145 VAL B O 1
ATOM 3049 N N A GLU B 1 146 ? 61.043 -15.102 -10.345 0.50 32.21 146 GLU B N 1
ATOM 3050 N N B GLU B 1 146 ? 61.048 -15.093 -10.368 0.50 32.25 146 GLU B N 1
ATOM 3051 C CA A GLU B 1 146 ? 61.513 -14.717 -9.015 0.50 31.10 146 GLU B CA 1
ATOM 3052 C CA B GLU B 1 146 ? 61.550 -14.697 -9.059 0.50 31.28 146 GLU B CA 1
ATOM 3053 C C A GLU B 1 146 ? 61.982 -13.272 -9.146 0.50 29.20 146 GLU B C 1
ATOM 3054 C C B GLU B 1 146 ? 61.964 -13.242 -9.184 0.50 28.99 146 GLU B C 1
ATOM 3055 O O A GLU B 1 146 ? 62.818 -12.946 -9.997 0.50 26.11 146 GLU B O 1
ATOM 3056 O O B GLU B 1 146 ? 62.756 -12.881 -10.065 0.50 25.93 146 GLU B O 1
ATOM 3067 N N . LEU B 1 147 ? 61.427 -12.409 -8.303 1.00 29.99 147 LEU B N 1
ATOM 3068 C CA . LEU B 1 147 ? 61.744 -10.995 -8.319 1.00 26.45 147 LEU B CA 1
ATOM 3069 C C . LEU B 1 147 ? 61.642 -10.415 -6.936 1.00 24.81 147 LEU B C 1
ATOM 3070 O O . LEU B 1 147 ? 60.772 -10.800 -6.157 1.00 26.31 147 LEU B O 1
ATOM 3075 N N . ALA B 1 148 ? 62.550 -9.495 -6.628 1.00 27.71 148 ALA B N 1
ATOM 3076 C CA . ALA B 1 148 ? 62.487 -8.765 -5.373 1.00 31.49 148 ALA B CA 1
ATOM 3077 C C . ALA B 1 148 ? 62.375 -9.578 -4.092 1.00 35.17 148 ALA B C 1
ATOM 3078 O O . ALA B 1 148 ? 61.803 -9.091 -3.111 1.00 36.60 148 ALA B O 1
ATOM 3080 N N . GLY B 1 149 ? 62.891 -10.806 -4.093 1.00 32.75 149 GLY B N 1
ATOM 3081 C CA . GLY B 1 149 ? 62.852 -11.614 -2.889 1.00 32.87 149 GLY B CA 1
ATOM 3082 C C . GLY B 1 149 ? 61.729 -12.616 -2.742 1.00 30.72 149 GLY B C 1
ATOM 3083 O O . GLY B 1 149 ? 61.549 -13.184 -1.668 1.00 33.97 149 GLY B O 1
ATOM 3084 N N . ALA B 1 150 ? 60.969 -12.840 -3.806 1.00 28.22 150 ALA B N 1
ATOM 3085 C CA . ALA B 1 150 ? 59.868 -13.788 -3.761 1.00 28.81 150 ALA B CA 1
ATOM 3086 C C . ALA B 1 150 ? 59.567 -14.307 -5.164 1.00 30.43 150 ALA B C 1
ATOM 3087 O O . ALA B 1 150 ? 60.182 -13.881 -6.139 1.00 28.24 150 ALA B O 1
ATOM 3089 N N . THR B 1 151 ? 58.612 -15.223 -5.251 1.00 28.37 151 THR B N 1
ATOM 3090 C CA . THR B 1 151 ? 58.212 -15.802 -6.530 1.00 30.79 151 THR B CA 1
ATOM 3091 C C . THR B 1 151 ? 56.823 -15.337 -6.940 1.00 29.49 151 THR B C 1
ATOM 3092 O O . THR B 1 151 ? 55.895 -15.291 -6.126 1.00 29.38 151 THR B O 1
ATOM 3096 N N . TRP B 1 152 ? 56.685 -15.044 -8.227 1.00 30.41 152 TRP B N 1
ATOM 3097 C CA . TRP B 1 152 ? 55.451 -14.502 -8.756 1.00 29.36 152 TRP B CA 1
ATOM 3098 C C . TRP B 1 152 ? 54.922 -15.154 -10.016 1.00 27.52 152 TRP B C 1
ATOM 3099 O O . TRP B 1 152 ? 55.688 -15.465 -10.929 1.00 30.66 152 TRP B O 1
ATOM 3110 N N . GLU B 1 153 ? 53.604 -15.311 -10.059 1.00 26.88 153 GLU B N 1
ATOM 3111 C CA . GLU B 1 153 ? 52.930 -15.824 -11.248 1.00 30.56 153 GLU B CA 1
ATOM 3112 C C . GLU B 1 153 ? 52.770 -14.570 -12.100 1.00 30.67 153 GLU B C 1
ATOM 3113 O O . GLU B 1 153 ? 52.365 -13.515 -11.592 1.00 30.02 153 GLU B O 1
ATOM 3119 N N . VAL B 1 154 ? 53.068 -14.671 -13.387 1.00 26.63 154 VAL B N 1
ATOM 3120 C CA . VAL B 1 154 ? 52.939 -13.513 -14.259 1.00 27.49 154 VAL B CA 1
ATOM 3121 C C . VAL B 1 154 ? 51.715 -13.647 -15.127 1.00 25.76 154 VAL B C 1
ATOM 3122 O O . VAL B 1 154 ? 51.600 -14.596 -15.909 1.00 26.91 154 VAL B O 1
ATOM 3126 N N . TRP B 1 155 ? 50.805 -12.698 -14.990 1.00 26.36 155 TRP B N 1
ATOM 3127 C CA . TRP B 1 155 ? 49.582 -12.695 -15.780 1.00 30.33 155 TRP B CA 1
ATOM 3128 C C . TRP B 1 155 ? 49.615 -11.531 -16.740 1.00 33.26 155 TRP B C 1
ATOM 3129 O O . TRP B 1 155 ? 50.028 -10.421 -16.377 1.00 32.43 155 TRP B O 1
ATOM 3140 N N . TYR B 1 156 ? 49.173 -11.782 -17.968 1.00 27.61 156 TYR B N 1
ATOM 3141 C CA . TYR B 1 156 ? 49.164 -10.759 -18.996 1.00 31.64 156 TYR B CA 1
ATOM 3142 C C . TYR B 1 156 ? 47.867 -10.744 -19.787 1.00 33.50 156 TYR B C 1
ATOM 3143 O O . TYR B 1 156 ? 47.294 -11.803 -20.104 1.00 30.43 156 TYR B O 1
ATOM 3152 N N . ALA B 1 157 ? 47.411 -9.538 -20.095 1.00 31.12 157 ALA B N 1
ATOM 3153 C CA . ALA B 1 157 ? 46.212 -9.334 -20.893 1.00 34.13 157 ALA B CA 1
ATOM 3154 C C . ALA B 1 157 ? 46.453 -8.125 -21.797 1.00 37.71 157 ALA B C 1
ATOM 3155 O O . ALA B 1 157 ? 46.906 -7.071 -21.350 1.00 35.15 157 ALA B O 1
ATOM 3157 N N . ASP B 1 158 ? 46.174 -8.282 -23.084 1.00 40.97 158 ASP B N 1
ATOM 3158 C CA . ASP B 1 158 ? 46.359 -7.178 -24.010 1.00 43.52 158 ASP B CA 1
ATOM 3159 C C . ASP B 1 158 ? 45.040 -6.448 -24.227 1.00 46.35 158 ASP B C 1
ATOM 3160 O O . ASP B 1 158 ? 44.280 -6.789 -25.132 1.00 48.66 158 ASP B O 1
ATOM 3165 N N . TRP B 1 159 ? 44.764 -5.456 -23.378 1.00 47.99 159 TRP B N 1
ATOM 3166 C CA . TRP B 1 159 ? 43.539 -4.653 -23.472 1.00 44.62 159 TRP B CA 1
ATOM 3167 C C . TRP B 1 159 ? 43.875 -3.332 -24.152 1.00 40.86 159 TRP B C 1
ATOM 3168 O O . TRP B 1 159 ? 44.855 -3.248 -24.888 1.00 38.74 159 TRP B O 1
ATOM 3179 N N A ASP B 1 160 ? 43.068 -2.302 -23.925 0.50 40.76 160 ASP B N 1
ATOM 3180 N N B ASP B 1 160 ? 43.064 -2.311 -23.880 0.50 40.83 160 ASP B N 1
ATOM 3181 C CA A ASP B 1 160 ? 43.347 -1.010 -24.541 0.50 41.39 160 ASP B CA 1
ATOM 3182 C CA B ASP B 1 160 ? 43.270 -0.976 -24.434 0.50 40.93 160 ASP B CA 1
ATOM 3183 C C A ASP B 1 160 ? 44.744 -0.595 -24.081 0.50 40.98 160 ASP B C 1
ATOM 3184 C C B ASP B 1 160 ? 44.643 -0.484 -23.973 0.50 40.27 160 ASP B C 1
ATOM 3185 O O A ASP B 1 160 ? 45.416 0.200 -24.736 0.50 40.32 160 ASP B O 1
ATOM 3186 O O B ASP B 1 160 ? 45.196 0.470 -24.519 0.50 39.30 160 ASP B O 1
ATOM 3195 N N . TRP B 1 161 ? 45.166 -1.150 -22.946 1.00 38.10 161 TRP B N 1
ATOM 3196 C CA . TRP B 1 161 ? 46.486 -0.885 -22.392 1.00 35.20 161 TRP B CA 1
ATOM 3197 C C . TRP B 1 161 ? 46.943 -2.271 -21.965 1.00 33.69 161 TRP B C 1
ATOM 3198 O O . TRP B 1 161 ? 46.116 -3.155 -21.776 1.00 33.05 161 TRP B O 1
ATOM 3209 N N . ASN B 1 162 ? 48.248 -2.470 -21.843 1.00 32.10 162 ASN B N 1
ATOM 3210 C CA . ASN B 1 162 ? 48.802 -3.755 -21.427 1.00 29.47 162 ASN B CA 1
ATOM 3211 C C . ASN B 1 162 ? 48.596 -3.989 -19.934 1.00 31.52 162 ASN B C 1
ATOM 3212 O O . ASN B 1 162 ? 48.996 -3.164 -19.121 1.00 29.24 162 ASN B O 1
ATOM 3217 N N . TYR B 1 163 ? 47.977 -5.107 -19.575 1.00 29.48 163 TYR B N 1
ATOM 3218 C CA . TYR B 1 163 ? 47.773 -5.431 -18.171 1.00 29.51 163 TYR B CA 1
ATOM 3219 C C . TYR B 1 163 ? 48.760 -6.515 -17.747 1.00 29.91 163 TYR B C 1
ATOM 3220 O O . TYR B 1 163 ? 48.802 -7.595 -18.346 1.00 26.55 163 TYR B O 1
ATOM 3229 N N . ILE B 1 164 ? 49.589 -6.218 -16.738 1.00 25.33 164 ILE B N 1
ATOM 3230 C CA . ILE B 1 164 ? 50.554 -7.192 -16.237 1.00 25.65 164 ILE B CA 1
ATOM 3231 C C . ILE B 1 164 ? 50.316 -7.324 -14.740 1.00 29.67 164 ILE B C 1
ATOM 3232 O O . ILE B 1 164 ? 50.347 -6.330 -14.022 1.00 29.85 164 ILE B O 1
ATOM 3237 N N . ALA B 1 165 ? 50.049 -8.537 -14.268 1.00 23.37 165 ALA B N 1
ATOM 3238 C CA . ALA B 1 165 ? 49.855 -8.735 -12.841 1.00 23.21 165 ALA B CA 1
ATOM 3239 C C . ALA B 1 165 ? 50.766 -9.816 -12.308 1.00 26.08 165 ALA B C 1
ATOM 3240 O O . ALA B 1 165 ? 50.822 -10.926 -12.835 1.00 29.60 165 ALA B O 1
ATOM 3242 N N . TYR B 1 166 ? 51.515 -9.464 -11.273 1.00 23.26 166 TYR B N 1
ATOM 3243 C CA . TYR B 1 166 ? 52.420 -10.391 -10.618 1.00 23.70 166 TYR B CA 1
ATOM 3244 C C . TYR B 1 166 ? 51.718 -10.825 -9.355 1.00 26.28 166 TYR B C 1
ATOM 3245 O O . TYR B 1 166 ? 51.526 -10.029 -8.433 1.00 22.54 166 TYR B O 1
ATOM 3254 N N . ARG B 1 167 ? 51.326 -12.094 -9.317 1.00 24.73 167 ARG B N 1
ATOM 3255 C CA . ARG B 1 167 ? 50.624 -12.635 -8.166 1.00 25.02 167 ARG B CA 1
ATOM 3256 C C . ARG B 1 167 ? 51.574 -13.497 -7.345 1.00 23.47 167 ARG B C 1
ATOM 3257 O O . ARG B 1 167 ? 52.072 -14.521 -7.813 1.00 26.65 167 ARG B O 1
ATOM 3265 N N . ARG B 1 168 ? 51.833 -13.077 -6.114 1.00 23.76 168 ARG B N 1
ATOM 3266 C CA . ARG B 1 168 ? 52.733 -13.806 -5.249 1.00 22.54 168 ARG B CA 1
ATOM 3267 C C . ARG B 1 168 ? 52.276 -15.272 -5.167 1.00 27.90 168 ARG B C 1
ATOM 3268 O O . ARG B 1 168 ? 51.080 -15.534 -5.065 1.00 27.81 168 ARG B O 1
ATOM 3276 N N . THR B 1 169 ? 53.209 -16.212 -5.208 1.00 28.39 169 THR B N 1
ATOM 3277 C CA . THR B 1 169 ? 52.826 -17.623 -5.140 1.00 30.56 169 THR B CA 1
ATOM 3278 C C . THR B 1 169 ? 52.245 -18.021 -3.778 1.00 36.10 169 THR B C 1
ATOM 3279 O O . THR B 1 169 ? 51.580 -19.043 -3.652 1.00 36.39 169 THR B O 1
ATOM 3283 N N . THR B 1 170 ? 52.501 -17.209 -2.762 1.00 33.33 170 THR B N 1
ATOM 3284 C CA . THR B 1 170 ? 51.954 -17.440 -1.431 1.00 35.82 170 THR B CA 1
ATOM 3285 C C . THR B 1 170 ? 51.617 -16.047 -0.899 1.00 35.64 170 THR B C 1
ATOM 3286 O O . THR B 1 170 ? 52.338 -15.080 -1.177 1.00 32.58 170 THR B O 1
ATOM 3290 N N . PRO B 1 171 ? 50.520 -15.927 -0.139 1.00 33.98 171 PRO B N 1
ATOM 3291 C CA . PRO B 1 171 ? 50.051 -14.662 0.445 1.00 30.79 171 PRO B CA 1
ATOM 3292 C C . PRO B 1 171 ? 51.034 -14.063 1.441 1.00 30.55 171 PRO B C 1
ATOM 3293 O O . PRO B 1 171 ? 51.820 -14.778 2.048 1.00 28.03 171 PRO B O 1
ATOM 3297 N N . THR B 1 172 ? 50.985 -12.741 1.594 1.00 28.24 172 THR B N 1
ATOM 3298 C CA . THR B 1 172 ? 51.844 -12.045 2.546 1.00 24.96 172 THR B CA 1
ATOM 3299 C C . THR B 1 172 ? 51.052 -10.860 3.084 1.00 23.64 172 THR B C 1
ATOM 3300 O O . THR B 1 172 ? 50.030 -10.480 2.503 1.00 24.90 172 THR B O 1
ATOM 3304 N N . THR B 1 173 ? 51.487 -10.283 4.200 1.00 21.23 173 THR B N 1
ATOM 3305 C CA . THR B 1 173 ? 50.759 -9.149 4.725 1.00 21.38 173 THR B CA 1
ATOM 3306 C C . THR B 1 173 ? 51.589 -7.870 4.749 1.00 20.29 173 THR B C 1
ATOM 3307 O O . THR B 1 173 ? 51.094 -6.837 5.185 1.00 21.10 173 THR B O 1
ATOM 3311 N N . SER B 1 174 ? 52.847 -7.939 4.324 1.00 22.35 174 SER B N 1
ATOM 3312 C CA . SER B 1 174 ? 53.641 -6.715 4.284 1.00 21.60 174 SER B CA 1
ATOM 3313 C C . SER B 1 174 ? 54.881 -6.824 3.419 1.00 22.50 174 SER B C 1
ATOM 3314 O O . SER B 1 174 ? 55.405 -7.926 3.196 1.00 24.54 174 SER B O 1
ATOM 3317 N N . VAL B 1 175 ? 55.326 -5.674 2.913 1.00 18.92 175 VAL B N 1
ATOM 3318 C CA . VAL B 1 175 ? 56.570 -5.588 2.152 1.00 17.56 175 VAL B CA 1
ATOM 3319 C C . VAL B 1 175 ? 57.330 -4.389 2.729 1.00 20.99 175 VAL B C 1
ATOM 3320 O O . VAL B 1 175 ? 56.719 -3.389 3.147 1.00 17.29 175 VAL B O 1
ATOM 3324 N N . SER B 1 176 ? 58.650 -4.510 2.796 1.00 18.14 176 SER B N 1
ATOM 3325 C CA . SER B 1 176 ? 59.486 -3.420 3.308 1.00 18.97 176 SER B CA 1
ATOM 3326 C C . SER B 1 176 ? 60.550 -3.157 2.263 1.00 18.18 176 SER B C 1
ATOM 3327 O O . SER B 1 176 ? 61.354 -4.040 1.955 1.00 21.20 176 SER B O 1
ATOM 3330 N N . GLU B 1 177 ? 60.526 -1.961 1.702 1.00 15.24 177 GLU B N 1
ATOM 3331 C CA . GLU B 1 177 ? 61.468 -1.550 0.658 1.00 17.32 177 GLU B CA 1
ATOM 3332 C C . GLU B 1 177 ? 61.475 -2.528 -0.512 1.00 18.74 177 GLU B C 1
ATOM 3333 O O . GLU B 1 177 ? 62.531 -2.963 -0.978 1.00 19.33 177 GLU B O 1
ATOM 3339 N N . LEU B 1 178 ? 60.277 -2.876 -0.982 1.00 18.63 178 LEU B N 1
ATOM 3340 C CA . LEU B 1 178 ? 60.131 -3.783 -2.122 1.00 17.88 178 LEU B CA 1
ATOM 3341 C C . LEU B 1 178 ? 60.706 -3.074 -3.357 1.00 20.38 178 LEU B C 1
ATOM 3342 O O . LEU B 1 178 ? 60.449 -1.891 -3.592 1.00 17.14 178 LEU B O 1
ATOM 3347 N N . ASP B 1 179 ? 61.514 -3.790 -4.142 1.00 18.21 179 ASP B N 1
ATOM 3348 C CA . ASP B 1 179 ? 62.115 -3.209 -5.333 1.00 19.68 179 ASP B CA 1
ATOM 3349 C C . ASP B 1 179 ? 61.122 -3.246 -6.499 1.00 22.44 179 ASP B C 1
ATOM 3350 O O . ASP B 1 179 ? 61.038 -4.237 -7.238 1.00 20.27 179 ASP B O 1
ATOM 3355 N N . LEU B 1 180 ? 60.348 -2.177 -6.647 1.00 19.80 180 LEU B N 1
ATOM 3356 C CA . LEU B 1 180 ? 59.380 -2.101 -7.724 1.00 18.47 180 LEU B CA 1
ATOM 3357 C C . LEU B 1 180 ? 60.057 -2.073 -9.095 1.00 19.27 180 LEU B C 1
ATOM 3358 O O . LEU B 1 180 ? 59.498 -2.547 -10.094 1.00 19.42 180 LEU B O 1
ATOM 3363 N N . LYS B 1 181 ? 61.270 -1.530 -9.140 1.00 18.06 181 LYS B N 1
ATOM 3364 C CA . LYS B 1 181 ? 61.982 -1.412 -10.409 1.00 21.65 181 LYS B CA 1
ATOM 3365 C C . LYS B 1 181 ? 62.251 -2.796 -10.982 1.00 21.59 181 LYS B C 1
ATOM 3366 O O . LYS B 1 181 ? 62.232 -2.973 -12.203 1.00 23.92 181 LYS B O 1
ATOM 3372 N N . ALA B 1 182 ? 62.428 -3.789 -10.117 1.00 20.03 182 ALA B N 1
ATOM 3373 C CA . ALA B 1 182 ? 62.657 -5.162 -10.591 1.00 23.90 182 ALA B CA 1
ATOM 3374 C C . ALA B 1 182 ? 61.465 -5.639 -11.411 1.00 26.09 182 ALA B C 1
ATOM 3375 O O . ALA B 1 182 ? 61.624 -6.308 -12.445 1.00 23.34 182 ALA B O 1
ATOM 3377 N N . PHE B 1 183 ? 60.267 -5.290 -10.951 1.00 23.32 183 PHE B N 1
ATOM 3378 C CA . PHE B 1 183 ? 59.046 -5.679 -11.643 1.00 20.82 183 PHE B CA 1
ATOM 3379 C C . PHE B 1 183 ? 58.905 -4.933 -12.958 1.00 23.30 183 PHE B C 1
ATOM 3380 O O . PHE B 1 183 ? 58.529 -5.517 -13.990 1.00 22.42 183 PHE B O 1
ATOM 3388 N N . ILE B 1 184 ? 59.177 -3.636 -12.915 1.00 20.07 184 ILE B N 1
ATOM 3389 C CA . ILE B 1 184 ? 59.094 -2.800 -14.101 1.00 22.08 184 ILE B CA 1
ATOM 3390 C C . ILE B 1 184 ? 60.059 -3.339 -15.162 1.00 24.35 184 ILE B C 1
ATOM 3391 O O . ILE B 1 184 ? 59.683 -3.482 -16.327 1.00 21.42 184 ILE B O 1
ATOM 3396 N N . ASP B 1 185 ? 61.291 -3.636 -14.744 1.00 25.31 185 ASP B N 1
ATOM 3397 C CA . ASP B 1 185 ? 62.305 -4.145 -15.675 1.00 25.84 185 ASP B CA 1
ATOM 3398 C C . ASP B 1 185 ? 61.872 -5.478 -16.269 1.00 26.20 185 ASP B C 1
ATOM 3399 O O . ASP B 1 185 ? 62.050 -5.708 -17.469 1.00 27.60 185 ASP B O 1
ATOM 3404 N N . ASP B 1 186 ? 61.315 -6.362 -15.442 1.00 25.71 186 ASP B N 1
ATOM 3405 C CA . ASP B 1 186 ? 60.842 -7.650 -15.942 1.00 26.23 186 ASP B CA 1
ATOM 3406 C C . ASP B 1 186 ? 59.772 -7.421 -17.015 1.00 27.12 186 ASP B C 1
ATOM 3407 O O . ASP B 1 186 ? 59.792 -8.073 -18.063 1.00 27.22 186 ASP B O 1
ATOM 3412 N N . ALA B 1 187 ? 58.828 -6.518 -16.742 1.00 24.91 187 ALA B N 1
ATOM 3413 C CA . ALA B 1 187 ? 57.749 -6.209 -17.684 1.00 23.15 187 ALA B CA 1
ATOM 3414 C C . ALA B 1 187 ? 58.277 -5.585 -18.967 1.00 26.93 187 ALA B C 1
ATOM 3415 O O . ALA B 1 187 ? 57.727 -5.812 -20.051 1.00 27.51 187 ALA B O 1
ATOM 3417 N N . VAL B 1 188 ? 59.331 -4.780 -18.848 1.00 24.41 188 VAL B N 1
ATOM 3418 C CA . VAL B 1 188 ? 59.934 -4.159 -20.024 1.00 25.92 188 VAL B CA 1
ATOM 3419 C C . VAL B 1 188 ? 60.595 -5.258 -20.874 1.00 26.03 188 VAL B C 1
ATOM 3420 O O . VAL B 1 188 ? 60.433 -5.294 -22.108 1.00 26.66 188 VAL B O 1
ATOM 3424 N N . ALA B 1 189 ? 61.321 -6.156 -20.209 1.00 25.89 189 ALA B N 1
ATOM 3425 C CA . ALA B 1 189 ? 62.003 -7.253 -20.899 1.00 29.11 189 ALA B CA 1
ATOM 3426 C C . ALA B 1 189 ? 61.025 -8.153 -21.633 1.00 32.44 189 ALA B C 1
ATOM 3427 O O . ALA B 1 189 ? 61.371 -8.721 -22.668 1.00 31.11 189 ALA B O 1
ATOM 3429 N N . ARG B 1 190 ? 59.807 -8.283 -21.110 1.00 28.84 190 ARG B N 1
ATOM 3430 C CA . ARG B 1 190 ? 58.781 -9.105 -21.756 1.00 31.38 190 ARG B CA 1
ATOM 3431 C C . ARG B 1 190 ? 58.107 -8.369 -22.911 1.00 31.92 190 ARG B C 1
ATOM 3432 O O . ARG B 1 190 ? 57.323 -8.956 -23.650 1.00 33.95 190 ARG B O 1
ATOM 3440 N N . GLY B 1 191 ? 58.399 -7.080 -23.049 1.00 30.54 191 GLY B N 1
ATOM 3441 C CA . GLY B 1 191 ? 57.797 -6.287 -24.107 1.00 29.52 191 GLY B CA 1
ATOM 3442 C C . GLY B 1 191 ? 56.439 -5.718 -23.738 1.00 31.81 191 GLY B C 1
ATOM 3443 O O . GLY B 1 191 ? 55.728 -5.201 -24.605 1.00 30.98 191 GLY B O 1
ATOM 3444 N N . TYR B 1 192 ? 56.076 -5.792 -22.455 1.00 27.53 192 TYR B N 1
ATOM 3445 C CA . TYR B 1 192 ? 54.772 -5.280 -22.014 1.00 26.68 192 TYR B CA 1
ATOM 3446 C C . TYR B 1 192 ? 54.761 -3.784 -21.709 1.00 24.90 192 TYR B C 1
ATOM 3447 O O . TYR B 1 192 ? 53.706 -3.145 -21.705 1.00 25.33 192 TYR B O 1
ATOM 3456 N N . ILE B 1 193 ? 55.945 -3.241 -21.453 1.00 22.43 193 ILE B N 1
ATOM 3457 C CA . ILE B 1 193 ? 56.113 -1.832 -21.172 1.00 24.40 193 ILE B CA 1
ATOM 3458 C C . ILE B 1 193 ? 57.316 -1.355 -21.965 1.00 25.44 193 ILE B C 1
ATOM 3459 O O . ILE B 1 193 ? 58.375 -1.985 -21.920 1.00 26.81 193 ILE B O 1
ATOM 3464 N N A ARG B 1 194 ? 57.152 -0.254 -22.690 0.50 29.55 194 ARG B N 1
ATOM 3465 N N B ARG B 1 194 ? 57.153 -0.248 -22.680 0.50 28.09 194 ARG B N 1
ATOM 3466 C CA A ARG B 1 194 ? 58.242 0.325 -23.475 0.50 32.43 194 ARG B CA 1
ATOM 3467 C CA B ARG B 1 194 ? 58.243 0.326 -23.464 0.50 29.59 194 ARG B CA 1
ATOM 3468 C C A ARG B 1 194 ? 59.038 1.266 -22.576 0.50 32.27 194 ARG B C 1
ATOM 3469 C C B ARG B 1 194 ? 59.040 1.260 -22.564 0.50 30.71 194 ARG B C 1
ATOM 3470 O O A ARG B 1 194 ? 58.460 2.075 -21.849 0.50 31.56 194 ARG B O 1
ATOM 3471 O O B ARG B 1 194 ? 58.464 2.061 -21.827 0.50 30.07 194 ARG B O 1
ATOM 3486 N N . PRO B 1 195 ? 60.379 1.178 -22.615 1.00 31.97 195 PRO B N 1
ATOM 3487 C CA . PRO B 1 195 ? 61.242 2.031 -21.786 1.00 30.56 195 PRO B CA 1
ATOM 3488 C C . PRO B 1 195 ? 61.056 3.543 -21.862 1.00 29.71 195 PRO B C 1
ATOM 3489 O O . PRO B 1 195 ? 61.340 4.252 -20.889 1.00 30.98 195 PRO B O 1
ATOM 3493 N N . GLU B 1 196 ? 60.556 4.034 -22.990 1.00 25.93 196 GLU B N 1
ATOM 3494 C CA . GLU B 1 196 ? 60.343 5.459 -23.158 1.00 26.09 196 GLU B CA 1
ATOM 3495 C C . GLU B 1 196 ? 59.002 5.877 -22.567 1.00 26.94 196 GLU B C 1
ATOM 3496 O O . GLU B 1 196 ? 58.723 7.067 -22.462 1.00 26.25 196 GLU B O 1
ATOM 3502 N N . TRP B 1 197 ? 58.154 4.917 -22.187 1.00 25.33 197 TRP B N 1
ATOM 3503 C CA . TRP B 1 197 ? 56.881 5.326 -21.601 1.00 24.55 197 TRP B CA 1
ATOM 3504 C C . TRP B 1 197 ? 57.108 5.913 -20.220 1.00 22.17 197 TRP B C 1
ATOM 3505 O O . TRP B 1 197 ? 58.104 5.637 -19.553 1.00 22.39 197 TRP B O 1
ATOM 3516 N N . TYR B 1 198 ? 56.152 6.712 -19.792 1.00 22.73 198 TYR B N 1
ATOM 3517 C CA . TYR B 1 198 ? 56.207 7.357 -18.484 1.00 20.37 198 TYR B CA 1
ATOM 3518 C C . TYR B 1 198 ? 55.590 6.548 -17.365 1.00 20.44 198 TYR B C 1
ATOM 3519 O O . TYR B 1 198 ? 54.516 5.963 -17.538 1.00 24.30 198 TYR B O 1
ATOM 3528 N N . LEU B 1 199 ? 56.258 6.533 -16.225 1.00 20.28 199 LEU B N 1
ATOM 3529 C CA . LEU B 1 199 ? 55.674 5.934 -15.024 1.00 21.33 199 LEU B CA 1
ATOM 3530 C C . LEU B 1 199 ? 54.839 7.112 -14.475 1.00 17.58 199 LEU B C 1
ATOM 3531 O O . LEU B 1 199 ? 55.384 8.203 -14.265 1.00 20.50 199 LEU B O 1
ATOM 3536 N N . HIS B 1 200 ? 53.540 6.929 -14.236 1.00 20.67 200 HIS B N 1
ATOM 3537 C CA . HIS B 1 200 ? 52.708 8.035 -13.733 1.00 19.69 200 HIS B CA 1
ATOM 3538 C C . HIS B 1 200 ? 52.363 7.967 -12.267 1.00 17.04 200 HIS B C 1
ATOM 3539 O O . HIS B 1 200 ? 52.343 8.999 -11.586 1.00 19.14 200 HIS B O 1
ATOM 3546 N N . ALA B 1 201 ? 52.064 6.754 -11.798 1.00 18.81 201 ALA B N 1
ATOM 3547 C CA . ALA B 1 201 ? 51.629 6.564 -10.420 1.00 15.81 201 ALA B CA 1
ATOM 3548 C C . ALA B 1 201 ? 51.896 5.187 -9.859 1.00 16.88 201 ALA B C 1
ATOM 3549 O O . ALA B 1 201 ? 51.825 4.190 -10.573 1.00 19.02 201 ALA B O 1
ATOM 3551 N N . VAL B 1 202 ? 52.211 5.147 -8.569 1.00 14.48 202 VAL B N 1
ATOM 3552 C CA . VAL B 1 202 ? 52.404 3.901 -7.855 1.00 14.60 202 VAL B CA 1
ATOM 3553 C C . VAL B 1 202 ? 51.283 3.916 -6.808 1.00 18.76 202 VAL B C 1
ATOM 3554 O O . VAL B 1 202 ? 51.244 4.794 -5.929 1.00 17.09 202 VAL B O 1
ATOM 3558 N N . GLU B 1 203 ? 50.358 2.965 -6.916 1.00 17.42 203 GLU B N 1
ATOM 3559 C CA . GLU B 1 203 ? 49.239 2.926 -5.971 1.00 18.08 203 GLU B CA 1
ATOM 3560 C C . GLU B 1 203 ? 49.143 1.562 -5.331 1.00 16.68 203 GLU B C 1
ATOM 3561 O O . GLU B 1 203 ? 49.702 0.576 -5.850 1.00 15.91 203 GLU B O 1
ATOM 3567 N N . THR B 1 204 ? 48.494 1.503 -4.168 1.00 19.49 204 THR B N 1
ATOM 3568 C CA . THR B 1 204 ? 48.191 0.205 -3.583 1.00 15.59 204 THR B CA 1
ATOM 3569 C C . THR B 1 204 ? 46.881 0.307 -2.847 1.00 19.51 204 THR B C 1
ATOM 3570 O O . THR B 1 204 ? 46.479 1.372 -2.408 1.00 19.13 204 THR B O 1
ATOM 3574 N N . GLY B 1 205 ? 46.192 -0.812 -2.757 1.00 21.18 205 GLY B N 1
ATOM 3575 C CA . GLY B 1 205 ? 44.904 -0.772 -2.087 1.00 20.82 205 GLY B CA 1
ATOM 3576 C C . GLY B 1 205 ? 44.236 -2.109 -2.251 1.00 17.66 205 GLY B C 1
ATOM 3577 O O . GLY B 1 205 ? 44.895 -3.140 -2.366 1.00 18.40 205 GLY B O 1
ATOM 3578 N N . PHE B 1 206 ? 42.910 -2.082 -2.318 1.00 23.77 206 PHE B N 1
ATOM 3579 C CA . PHE B 1 206 ? 42.169 -3.322 -2.402 1.00 27.17 206 PHE B CA 1
ATOM 3580 C C . PHE B 1 206 ? 41.118 -3.288 -3.491 1.00 23.28 206 PHE B C 1
ATOM 3581 O O . PHE B 1 206 ? 40.237 -2.412 -3.469 1.00 23.90 206 PHE B O 1
ATOM 3589 N N . GLU B 1 207 ? 41.216 -4.213 -4.439 1.00 22.67 207 GLU B N 1
ATOM 3590 C CA . GLU B 1 207 ? 40.183 -4.316 -5.480 1.00 27.36 207 GLU B CA 1
ATOM 3591 C C . GLU B 1 207 ? 39.077 -5.109 -4.782 1.00 27.71 207 GLU B C 1
ATOM 3592 O O . GLU B 1 207 ? 39.343 -6.162 -4.214 1.00 29.03 207 GLU B O 1
ATOM 3598 N N . LEU B 1 208 ? 37.857 -4.589 -4.815 1.00 31.43 208 LEU B N 1
ATOM 3599 C CA . LEU B 1 208 ? 36.740 -5.241 -4.146 1.00 33.28 208 LEU B CA 1
ATOM 3600 C C . LEU B 1 208 ? 35.658 -5.726 -5.099 1.00 36.83 208 LEU B C 1
ATOM 3601 O O . LEU B 1 208 ? 35.157 -4.962 -5.926 1.00 38.55 208 LEU B O 1
ATOM 3606 N N . TRP B 1 209 ? 35.315 -7.002 -4.963 1.00 40.47 209 TRP B N 1
ATOM 3607 C CA . TRP B 1 209 ? 34.270 -7.643 -5.763 1.00 43.68 209 TRP B CA 1
ATOM 3608 C C . TRP B 1 209 ? 33.067 -7.816 -4.836 1.00 41.61 209 TRP B C 1
ATOM 3609 O O . TRP B 1 209 ? 31.951 -7.417 -5.164 1.00 43.84 209 TRP B O 1
ATOM 3620 N N . GLU B 1 210 ? 33.319 -8.394 -3.665 1.00 42.27 210 GLU B N 1
ATOM 3621 C CA . GLU B 1 210 ? 32.279 -8.623 -2.674 1.00 41.96 210 GLU B CA 1
ATOM 3622 C C . GLU B 1 210 ? 32.765 -8.292 -1.267 1.00 39.46 210 GLU B C 1
ATOM 3623 O O . GLU B 1 210 ? 33.758 -8.855 -0.806 1.00 41.39 210 GLU B O 1
ATOM 3629 N N . GLY B 1 211 ? 32.054 -7.389 -0.597 1.00 36.60 211 GLY B N 1
ATOM 3630 C CA . GLY B 1 211 ? 32.391 -7.012 0.765 1.00 39.96 211 GLY B CA 1
ATOM 3631 C C . GLY B 1 211 ? 33.703 -6.250 0.905 1.00 41.32 211 GLY B C 1
ATOM 3632 O O . GLY B 1 211 ? 33.965 -5.309 0.156 1.00 39.41 211 GLY B O 1
ATOM 3633 N N . GLY B 1 212 ? 34.510 -6.650 1.882 1.00 38.76 212 GLY B N 1
ATOM 3634 C CA . GLY B 1 212 ? 35.790 -5.994 2.096 1.00 40.40 212 GLY B CA 1
ATOM 3635 C C . GLY B 1 212 ? 35.909 -5.202 3.384 1.00 41.08 212 GLY B C 1
ATOM 3636 O O . GLY B 1 212 ? 36.978 -4.671 3.673 1.00 37.35 212 GLY B O 1
ATOM 3637 N N . ALA B 1 213 ? 34.831 -5.114 4.163 1.00 37.86 213 ALA B N 1
ATOM 3638 C CA . ALA B 1 213 ? 34.862 -4.367 5.421 1.00 37.53 213 ALA B CA 1
ATOM 3639 C C . ALA B 1 213 ? 35.864 -4.997 6.384 1.00 35.60 213 ALA B C 1
ATOM 3640 O O . ALA B 1 213 ? 35.848 -6.211 6.594 1.00 38.08 213 ALA B O 1
ATOM 3642 N N . GLY B 1 214 ? 36.737 -4.171 6.965 1.00 35.13 214 GLY B N 1
ATOM 3643 C CA . GLY B 1 214 ? 37.739 -4.687 7.882 1.00 31.68 214 GLY B CA 1
ATOM 3644 C C . GLY B 1 214 ? 39.161 -4.581 7.343 1.00 34.89 214 GLY B C 1
ATOM 3645 O O . GLY B 1 214 ? 40.107 -4.442 8.108 1.00 33.37 214 GLY B O 1
ATOM 3646 N N . LEU B 1 215 ? 39.309 -4.655 6.027 1.00 31.63 215 LEU B N 1
ATOM 3647 C CA . LEU B 1 215 ? 40.627 -4.553 5.384 1.00 28.92 215 LEU B CA 1
ATOM 3648 C C . LEU B 1 215 ? 41.266 -3.220 5.748 1.00 25.17 215 LEU B C 1
ATOM 3649 O O . LEU B 1 215 ? 40.603 -2.188 5.751 1.00 22.68 215 LEU B O 1
ATOM 3654 N N . ARG B 1 216 ? 42.575 -3.229 6.027 1.00 25.82 216 ARG B N 1
ATOM 3655 C CA . ARG B 1 216 ? 43.256 -1.988 6.375 1.00 22.84 216 ARG B CA 1
ATOM 3656 C C . ARG B 1 216 ? 44.587 -1.863 5.610 1.00 18.98 216 ARG B C 1
ATOM 3657 O O . ARG B 1 216 ? 45.301 -2.848 5.397 1.00 21.46 216 ARG B O 1
ATOM 3665 N N . SER B 1 217 ? 44.865 -0.627 5.205 1.00 22.17 217 SER B N 1
ATOM 3666 C CA . SER B 1 217 ? 46.088 -0.260 4.483 1.00 20.64 217 SER B CA 1
ATOM 3667 C C . SER B 1 217 ? 46.912 0.603 5.446 1.00 19.08 217 SER B C 1
ATOM 3668 O O . SER B 1 217 ? 46.386 1.547 6.049 1.00 19.11 217 SER B O 1
ATOM 3671 N N . ALA B 1 218 ? 48.193 0.285 5.648 1.00 17.59 218 ALA B N 1
ATOM 3672 C CA . ALA B 1 218 ? 48.992 1.117 6.550 1.00 17.51 218 ALA B CA 1
ATOM 3673 C C . ALA B 1 218 ? 50.458 1.150 6.121 1.00 17.94 218 ALA B C 1
ATOM 3674 O O . ALA B 1 218 ? 50.864 0.371 5.261 1.00 19.34 218 ALA B O 1
ATOM 3676 N N . ASP B 1 219 ? 51.210 2.071 6.731 1.00 17.34 219 ASP B N 1
ATOM 3677 C CA . ASP B 1 219 ? 52.673 2.171 6.531 1.00 14.87 219 ASP B CA 1
ATOM 3678 C C . ASP B 1 219 ? 53.117 2.374 5.081 1.00 17.83 219 ASP B C 1
ATOM 3679 O O . ASP B 1 219 ? 54.200 1.924 4.693 1.00 17.34 219 ASP B O 1
ATOM 3684 N N . PHE B 1 220 ? 52.310 3.052 4.283 1.00 15.59 220 PHE B N 1
ATOM 3685 C CA . PHE B 1 220 ? 52.657 3.237 2.877 1.00 15.65 220 PHE B CA 1
ATOM 3686 C C . PHE B 1 220 ? 53.816 4.191 2.672 1.00 14.94 220 PHE B C 1
ATOM 3687 O O . PHE B 1 220 ? 53.891 5.240 3.317 1.00 17.39 220 PHE B O 1
ATOM 3695 N N . SER B 1 221 ? 54.731 3.798 1.792 1.00 13.22 221 SER B N 1
ATOM 3696 C CA . SER B 1 221 ? 55.826 4.700 1.397 1.00 13.19 221 SER B CA 1
ATOM 3697 C C . SER B 1 221 ? 56.198 4.360 -0.041 1.00 15.49 221 SER B C 1
ATOM 3698 O O . SER B 1 221 ? 56.112 3.200 -0.434 1.00 15.18 221 SER B O 1
ATOM 3701 N N . VAL B 1 222 ? 56.561 5.366 -0.833 1.00 13.87 222 VAL B N 1
ATOM 3702 C CA . VAL B 1 222 ? 57.073 5.099 -2.190 1.00 14.07 222 VAL B CA 1
ATOM 3703 C C . VAL B 1 222 ? 58.210 6.111 -2.395 1.00 15.31 222 VAL B C 1
ATOM 3704 O O . VAL B 1 222 ? 58.080 7.256 -1.999 1.00 16.73 222 VAL B O 1
ATOM 3708 N N . THR B 1 223 ? 59.327 5.677 -2.959 1.00 16.98 223 THR B N 1
ATOM 3709 C CA . THR B 1 223 ? 60.356 6.634 -3.292 1.00 15.78 223 THR B CA 1
ATOM 3710 C C . THR B 1 223 ? 60.792 6.289 -4.721 1.00 17.47 223 THR B C 1
ATOM 3711 O O . THR B 1 223 ? 60.707 5.137 -5.146 1.00 19.28 223 THR B O 1
ATOM 3715 N N . VAL B 1 224 ? 61.224 7.311 -5.438 1.00 16.90 224 VAL B N 1
ATOM 3716 C CA . VAL B 1 224 ? 61.700 7.139 -6.800 1.00 20.88 224 VAL B CA 1
ATOM 3717 C C . VAL B 1 224 ? 63.040 7.881 -6.879 1.00 23.66 224 VAL B C 1
ATOM 3718 O O . VAL B 1 224 ? 63.188 8.968 -6.321 1.00 29.01 224 VAL B O 1
ATOM 3722 N N A GLN B 1 225 ? 64.016 7.280 -7.546 0.50 25.17 225 GLN B N 1
ATOM 3723 N N B GLN B 1 225 ? 64.012 7.271 -7.545 0.50 24.80 225 GLN B N 1
ATOM 3724 C CA A GLN B 1 225 ? 65.318 7.914 -7.725 0.50 27.14 225 GLN B CA 1
ATOM 3725 C CA B GLN B 1 225 ? 65.319 7.893 -7.729 0.50 26.42 225 GLN B CA 1
ATOM 3726 C C A GLN B 1 225 ? 65.548 7.968 -9.227 0.50 29.27 225 GLN B C 1
ATOM 3727 C C B GLN B 1 225 ? 65.517 7.972 -9.239 0.50 28.68 225 GLN B C 1
ATOM 3728 O O A GLN B 1 225 ? 65.425 6.952 -9.911 0.50 28.55 225 GLN B O 1
ATOM 3729 O O B GLN B 1 225 ? 65.335 6.977 -9.941 0.50 27.09 225 GLN B O 1
ATOM 3740 N N . LYS B 1 226 ? 65.861 9.149 -9.746 1.00 29.39 226 LYS B N 1
ATOM 3741 C CA . LYS B 1 226 ? 66.085 9.292 -11.185 1.00 33.69 226 LYS B CA 1
ATOM 3742 C C . LYS B 1 226 ? 67.533 8.927 -11.526 1.00 34.08 226 LYS B C 1
ATOM 3743 O O . LYS B 1 226 ? 68.416 8.990 -10.668 1.00 34.05 226 LYS B O 1
ATOM 3749 N N . LEU B 1 227 ? 67.772 8.517 -12.767 1.00 37.16 227 LEU B N 1
ATOM 3750 C CA . LEU B 1 227 ? 69.128 8.173 -13.172 1.00 44.61 227 LEU B CA 1
ATOM 3751 C C . LEU B 1 227 ? 69.945 9.450 -13.293 1.00 47.24 227 LEU B C 1
ATOM 3752 O O . LEU B 1 227 ? 69.433 10.415 -13.902 1.00 47.14 227 LEU B O 1
#

Organism: Rhodothermus marinus (NCBI:txid29549)

Radius of gyration: 29.15 Å; Cα contacts (8 Å, |Δi|>4): 1363; chains: 2; bounding box: 83×40×65 Å

Secondary structure (DSSP, 8-state):
-EEE-STT-EEEEGGGTEEEE----S--S-EEEEE-TTT--EEEEEE--B-TTS--B--EEEEEEETTEE-TT---SEEGGGEEEEEEEEEEE--SSSEEEEEEEEEEESSS--TT--TTSEEEEEEEEEETT---SSEEEEEEEETTEEEEEEEEESSSEEEEEEESS--SEEEEEEHHHHHHHHHHTTSS-TTSEEEEEEEE--EEE--TT-EEEEEEEEEEE-/-EEE-STT-EEEEGGGTEEEE----S--S-EEEEE-TTT--EEEEEE--B-TTS--B--EEEEEEETTEE-TT---SEEGGGEEEEEEEEEEE--SSSEEEEEEEEEEESSS--TT--TTSEEEEEEEEEESS---SSEEEEEEEETTEEEEEEEEESSSEEEEEEESS--SEEEEEEHHHHHHHHHHTTSS-TTSEEEEEEEE--EEE--TT-EEEEEEEEEEE-

B-factor: mean 30.59, std 12.25, range [12.11, 74.09]

Nearest PDB structures (foldseek):
  1h0b-assembly2_B  TM=1.003E+00  e=1.416E-47  Rhodothermus marinus
  3wx5-assembly2_B  TM=1.001E+00  e=4.669E-42  uncultured bacterium
  3b7m-assembly1_A  TM=9.755E-01  e=1.539E-36  Rhodothermus marinus
  6k9d-assembly1_A  TM=8.727E-01  e=3.741E-18  Aspergillus fischeri
  6k98-assembly1_A  TM=8.713E-01  e=1.318E-17  Aspergillus fischeri

InterPro domains:
  IPR002594 Glycoside hydrolase family 12 [PF01670] (54-259)
  IPR002594 Glycoside hydrolase family 12 [PTHR34002] (37-260)
  IPR013319 Glycoside hydrolase family 11/12 [G3DSA:2.60.120.180] (22-260)
  IPR013320 Concanavalin A-like lectin/glucanase domain superfamily [SSF49899] (39-260)

Foldseek 3Di:
DDKDKDQFDKAQAQQQQKMWTQFQPAADWTWMWGADRNWRKIFTAWTAFAAPLDFRGWGKMKGFADLRDHTPPRVDFDFLLFFDFKWKKKFKDDDADAWKFWKKWWAKALDRHRNPHHFAFEIEMETAGTYDPRDDPAAFDDWDDWQHFIWGWGWDPDSAIYIYTYTPDHDRIDGGRTVSRVVVVCVVVVRHPRSMTTGMIMIGMGGRHIRGGMMMGDIDMHTDTD/DAKDWDCFDKAQAQQQQKIWTQFQDAADFTWMWGADRNWRKIFTQWDAFAQDQDFRGWGKMKGFADLRDHTPPRVDFDFQLFFDFKWKKKFKDDDADAWKWWKKWWDWALDRHRNPHHQRFEIEMETAGTDDPHDDPADFPDWDDAQHFIWGWGWDDDSAIYIYTYTPDHDGIDGGRTVSRVVVVCVVVVRGPRRITTGMIMIGMGHRHIRGGMMMGDIDMHIDTD

Solvent-accessible surface area: 18141 Å² total; per-residue (Å²): 132,33,86,2,57,37,102,161,53,21,94,82,3,25,80,16,81,12,65,0,16,0,11,5,124,29,14,169,52,42,3,10,0,50,0,17,81,130,69,1,24,0,34,0,36,28,14,73,5,102,41,38,142,104,19,0,0,7,0,0,0,1,2,0,4,31,112,42,41,70,13,67,135,12,51,17,41,31,69,6,74,80,3,45,39,0,81,2,24,0,50,4,67,52,34,127,91,22,55,0,0,0,0,0,11,0,14,0,1,58,89,75,109,5,39,149,10,5,77,40,1,0,13,0,1,0,2,0,15,56,40,43,65,10,106,9,23,42,71,130,72,30,80,32,135,25,38,82,17,50,2,32,0,23,48,6,109,125,94,72,23,11,0,0,0,12,54,65,78,74,28,63,55,20,94,118,14,36,0,36,22,0,1,67,17,0,40,89,81,58,31,2,148,48,75,30,47,0,0,0,0,0,0,0,0,21,0,21,63,17,3,50,35,0,83,1,14,87,14,42,0,66,32,111,150,160,127,40,64,4,63,28,93,159,52,22,103,91,3,30,84,12,84,12,54,0,10,0,14,5,121,23,19,160,51,37,2,3,0,45,0,18,75,147,68,1,24,0,33,1,53,47,12,74,5,111,40,36,142,101,20,0,0,8,0,0,0,0,2,0,2,25,106,40,39,69,12,62,147,13,54,16,40,65,79,5,91,67,4,42,41,0,85,2,25,1,49,3,63,53,35,124,93,16,51,1,0,0,0,0,11,0,12,0,2,55,89,79,114,3,47,145,13,5,75,37,1,0,12,0,1,0,2,0,14,47,44,43,64,11,111,8,22,48,66,117,71,29,74,29,112,23,40,74,15,47,2,28,0,27,45,8,107,127,103,72,23,11,0,0,0,19,53,64,78,80,27,63,57,21,93,120,13,35,0,33,22,0,0,65,20,0,39,92,82,58,32,2,125,37,56,34,32,0,0,0,0,0,0,0,0,22,0,22,67,18,2,53,35,0,84,1,15,86,15,43,0,67,38,106,124,156

CATH classification: 2.60.120.180